Protein AF-0000000086732325 (afdb_homodimer)

Secondary structure (DSSP, 8-state):
--SSHHHHHHHTT-S-HHHHHHHHHHHHHHHTT-HHHHHHHHHTT-HHHHHHHHT-S-HHHHHHHHHHHHHHHTT-HHHHHHHHHTT-HHHHHHGGG-S-HHHHHHHHHHHHHHHTT-HHHHHHHHHTT-HHHHHHHTT-S-HHHHHHHHHHHHHHTTSHHHHHHHHHTT-HHHHHHGGG-S-HHHHHHHHHHHHHHTTSHHHHHHHHHTTHHHHHHH---SSHHHHHHHHHHHHHHHHH-SHHHHHHHHHHHHHS-HHHHHHHHHHHHHHS-GGGHIIIIIIT-HHHHHHHHTT-S-HHHHHHHHHHHHHHHHHHHHHS---------------/--SSHHHHHHHTT-S-HHHHHHHHHHHHHHHTT-HHHHHHHHHTT-HHHHHHHHT-S-HHHHHHHHHHHHHHHTT-HHHHHHHHHTT-HHHHHHGGG-S-HHHHHHHHHHHHHHHTT-HHHHHHHHHTT-HHHHHHHTT-S-HHHHHHHHHHHHHHTTSHHHHHHHHHTT-HHHHHHGGG-S-HHHHHHHHHHHHHHTTSHHHHHHHHHTTHHHHHHH---SSHHHHHHHHHHHHHHHHH-SHHHHHHHHHHHHHS-HHHHHHHHHHHHHHS-GGGHIIIIIIT-HHHHHHHHTT-S-HHHHHHHHHHHHHHHHHHHHHS---------------

Structure (mmCIF, N/CA/C/O backbone):
data_AF-0000000086732325-model_v1
#
loop_
_entity.id
_entity.type
_entity.pdbx_description
1 polymer 'Uncharacterized protein'
#
loop_
_atom_site.group_PDB
_atom_site.id
_atom_site.type_symbol
_atom_site.label_atom_id
_atom_site.label_alt_id
_atom_site.label_comp_id
_atom_site.label_asym_id
_atom_site.label_entity_id
_atom_site.label_seq_id
_atom_site.pdbx_PDB_ins_code
_atom_site.Cartn_x
_atom_site.Cartn_y
_atom_site.Cartn_z
_atom_site.occupancy
_atom_site.B_iso_or_equiv
_atom_site.auth_seq_id
_atom_site.auth_comp_id
_atom_site.auth_asym_id
_atom_site.auth_atom_id
_atom_site.pdbx_PDB_model_num
ATOM 1 N N . MET A 1 1 ? 37.594 22.141 12.281 1 36.69 1 MET A N 1
ATOM 2 C CA . MET A 1 1 ? 36.844 22.781 11.203 1 36.69 1 MET A CA 1
ATOM 3 C C . MET A 1 1 ? 35.5 23.266 11.695 1 36.69 1 MET A C 1
ATOM 5 O O . MET A 1 1 ? 34.5 22.562 11.539 1 36.69 1 MET A O 1
ATOM 9 N N . GLU A 1 2 ? 35.344 23.672 12.961 1 55.22 2 GLU A N 1
ATOM 10 C CA . GLU A 1 2 ? 34.625 23.688 14.234 1 55.22 2 GLU A CA 1
ATOM 11 C C . GLU A 1 2 ? 33.281 24.406 14.109 1 55.22 2 GLU A C 1
ATOM 13 O O . GLU A 1 2 ? 32.281 23.984 14.695 1 55.22 2 GLU A O 1
ATOM 18 N N . GLY A 1 3 ? 33.188 25.781 13.484 1 76.94 3 GLY A N 1
ATOM 19 C CA . GLY A 1 3 ? 32.156 26.719 13.883 1 76.94 3 GLY A CA 1
ATOM 20 C C . GLY A 1 3 ? 31.156 27.031 12.773 1 76.94 3 GLY A C 1
ATOM 21 O O . GLY A 1 3 ? 30.359 27.969 12.891 1 76.94 3 GLY A O 1
ATOM 22 N N . GLY A 1 4 ? 31.234 26.25 11.602 1 92.12 4 GLY A N 1
ATOM 23 C CA . GLY A 1 4 ? 30.422 26.688 10.484 1 92.12 4 GLY A CA 1
ATOM 24 C C . GLY A 1 4 ? 29.047 26.031 10.453 1 92.12 4 GLY A C 1
ATOM 25 O O . GLY A 1 4 ? 28.109 26.562 9.852 1 92.12 4 GLY A O 1
ATOM 26 N N . ILE A 1 5 ? 28.844 24.969 11.133 1 96.69 5 ILE A N 1
ATOM 27 C CA . ILE A 1 5 ? 27.609 24.172 11.016 1 96.69 5 ILE A CA 1
ATOM 28 C C . ILE A 1 5 ? 26.484 24.859 11.781 1 96.69 5 ILE A C 1
ATOM 30 O O . ILE A 1 5 ? 25.375 25.031 11.258 1 96.69 5 ILE A O 1
ATOM 34 N N . PRO A 1 6 ? 26.781 25.359 13.008 1 96.5 6 PRO A N 1
ATOM 35 C CA . PRO A 1 6 ? 25.672 25.969 13.75 1 96.5 6 PRO A CA 1
ATOM 36 C C . PRO A 1 6 ? 25.047 27.141 13.016 1 96.5 6 PRO A C 1
ATOM 38 O O . PRO A 1 6 ? 23.828 27.188 12.844 1 96.5 6 PRO A O 1
ATOM 41 N N . PRO A 1 7 ? 25.891 28.047 12.461 1 96.56 7 PRO A N 1
ATOM 42 C CA . PRO A 1 7 ? 25.266 29.141 11.719 1 96.56 7 PRO A CA 1
ATOM 43 C C . PRO A 1 7 ? 24.531 28.641 10.461 1 96.56 7 PRO A C 1
ATOM 45 O O . PRO A 1 7 ? 23.516 29.234 10.07 1 96.56 7 PRO A O 1
ATOM 48 N N . LEU A 1 8 ? 25.031 27.656 9.734 1 97.44 8 LEU A N 1
ATOM 49 C CA . LEU A 1 8 ? 24.375 27.109 8.555 1 97.44 8 LEU A CA 1
ATOM 50 C C . LEU A 1 8 ? 23.016 26.516 8.914 1 97.44 8 LEU A C 1
ATOM 52 O O . LEU A 1 8 ? 22.047 26.688 8.164 1 97.44 8 LEU A O 1
ATOM 56 N N . VAL A 1 9 ? 22.938 25.812 10.062 1 97.56 9 VAL A N 1
ATOM 57 C CA . VAL A 1 9 ? 21.688 25.234 10.531 1 97.56 9 VAL A CA 1
ATOM 58 C C . VAL A 1 9 ? 20.688 26.359 10.828 1 97.56 9 VAL A C 1
ATOM 60 O O . VAL A 1 9 ? 19.5 26.219 10.523 1 97.56 9 VAL A O 1
ATOM 63 N N . GLU A 1 10 ? 21.156 27.453 11.414 1 95.69 10 GLU A N 1
ATOM 64 C CA . GLU A 1 10 ? 20.297 28.609 11.672 1 95.69 10 GLU A CA 1
ATOM 65 C C . GLU A 1 10 ? 19.75 29.188 10.367 1 95.69 10 GLU A C 1
ATOM 67 O O . GLU A 1 10 ? 18.594 29.609 10.305 1 95.69 10 GLU A O 1
ATOM 72 N N . LEU A 1 11 ? 20.594 29.219 9.344 1 95.81 11 LEU A N 1
ATOM 73 C CA . LEU A 1 11 ? 20.219 29.797 8.055 1 95.81 11 LEU A CA 1
ATOM 74 C C . LEU A 1 11 ? 19.156 28.938 7.363 1 95.81 11 LEU A C 1
ATOM 76 O O . LEU A 1 11 ? 18.453 29.422 6.465 1 95.81 11 LEU A O 1
ATOM 80 N N . LEU A 1 12 ? 18.953 27.609 7.715 1 94.75 12 LEU A N 1
ATOM 81 C CA . LEU A 1 12 ? 17.906 26.75 7.156 1 94.75 12 LEU A CA 1
ATOM 82 C C . LEU A 1 12 ? 16.531 27.328 7.445 1 94.75 12 LEU A C 1
ATOM 84 O O . LEU A 1 12 ? 15.586 27.109 6.68 1 94.75 12 LEU A O 1
ATOM 88 N N . GLU A 1 13 ? 16.438 28.062 8.555 1 89.25 13 GLU A N 1
ATOM 89 C CA . GLU A 1 13 ? 15.141 28.547 9.016 1 89.25 13 GLU A CA 1
ATOM 90 C C . GLU A 1 13 ? 14.797 29.891 8.398 1 89.25 13 GLU A C 1
ATOM 92 O O . GLU A 1 13 ? 13.719 30.438 8.641 1 89.25 13 GLU A O 1
ATOM 97 N N . PHE A 1 14 ? 15.703 30.359 7.566 1 86.5 14 PHE A N 1
ATOM 98 C CA . PHE A 1 14 ? 15.469 31.672 6.961 1 86.5 14 PHE A CA 1
ATOM 99 C C . PHE A 1 14 ? 14.328 31.609 5.953 1 86.5 14 PHE A C 1
ATOM 101 O O . PHE A 1 14 ? 14.172 30.609 5.25 1 86.5 14 PHE A O 1
ATOM 108 N N . THR A 1 15 ? 13.648 32.688 5.816 1 83.19 15 THR A N 1
ATOM 109 C CA . THR A 1 15 ? 12.469 32.781 4.965 1 83.19 15 THR A CA 1
ATOM 110 C C . THR A 1 15 ? 12.859 32.844 3.494 1 83.19 15 THR A C 1
ATOM 112 O O . THR A 1 15 ? 12.117 32.375 2.623 1 83.19 15 THR A O 1
ATOM 115 N N . ASP A 1 16 ? 13.984 33.406 3.229 1 88.81 16 ASP A N 1
ATOM 116 C CA . ASP A 1 16 ? 14.461 33.5 1.852 1 88.81 16 ASP A CA 1
ATOM 117 C C . ASP A 1 16 ? 14.883 32.125 1.323 1 88.81 16 ASP A C 1
ATOM 119 O O . ASP A 1 16 ? 15.836 31.531 1.826 1 88.81 16 ASP A O 1
ATOM 123 N N . THR A 1 17 ? 14.266 31.672 0.289 1 89.12 17 THR A N 1
ATOM 124 C CA . THR A 1 17 ? 14.445 30.312 -0.238 1 89.12 17 THR A CA 1
ATOM 125 C C . THR A 1 17 ? 15.852 30.141 -0.808 1 89.12 17 THR A C 1
ATOM 127 O O . THR A 1 17 ? 16.406 29.047 -0.768 1 89.12 17 THR A O 1
ATOM 130 N N . LYS A 1 18 ? 16.406 31.203 -1.377 1 93.44 18 LYS A N 1
ATOM 131 C CA . LYS A 1 18 ? 17.75 31.109 -1.931 1 93.44 18 LYS A CA 1
ATOM 132 C C . LYS A 1 18 ? 18.781 30.875 -0.832 1 93.44 18 LYS A C 1
ATOM 134 O O . LYS A 1 18 ? 19.719 30.078 -1.01 1 93.44 18 LYS A O 1
ATOM 139 N N . VAL A 1 19 ? 18.547 31.547 0.25 1 95.38 19 VAL A N 1
ATOM 140 C CA . VAL A 1 19 ? 19.438 31.391 1.395 1 95.38 19 VAL A CA 1
ATOM 141 C C . VAL A 1 19 ? 19.281 30 1.997 1 95.38 19 VAL A C 1
ATOM 143 O O . VAL A 1 19 ? 20.266 29.328 2.285 1 95.38 19 VAL A O 1
ATOM 146 N N . GLN A 1 20 ? 18.047 29.594 2.203 1 95 20 GLN A N 1
ATOM 147 C CA . GLN A 1 20 ? 17.75 28.266 2.744 1 95 20 GLN A CA 1
ATOM 148 C C . GLN A 1 20 ? 18.391 27.172 1.892 1 95 20 GLN A C 1
ATOM 150 O O . GLN A 1 20 ? 19.031 26.266 2.416 1 95 20 GLN A O 1
ATOM 155 N N . ARG A 1 21 ? 18.25 27.312 0.592 1 95.81 21 ARG A N 1
ATOM 156 C CA . ARG A 1 21 ? 18.797 26.344 -0.353 1 95.81 21 ARG A CA 1
ATOM 157 C C . ARG A 1 21 ? 20.312 26.281 -0.275 1 95.81 21 ARG A C 1
ATOM 159 O O . ARG A 1 21 ? 20.906 25.203 -0.269 1 95.81 21 ARG A O 1
ATOM 166 N N . ALA A 1 22 ? 20.891 27.438 -0.253 1 97.06 22 ALA A N 1
ATOM 167 C CA . ALA A 1 22 ? 22.344 27.516 -0.186 1 97.06 22 ALA A CA 1
ATOM 168 C C . ALA A 1 22 ? 22.875 26.891 1.1 1 97.06 22 ALA A C 1
ATOM 170 O O . ALA A 1 22 ? 23.891 26.188 1.086 1 97.06 22 ALA A O 1
ATOM 171 N N . ALA A 1 23 ? 22.188 27.188 2.189 1 97.88 23 ALA A N 1
ATOM 172 C CA . ALA A 1 23 ? 22.578 26.594 3.469 1 97.88 23 ALA A CA 1
ATOM 173 C C . ALA A 1 23 ? 22.484 25.078 3.424 1 97.88 23 ALA A C 1
ATOM 175 O O . ALA A 1 23 ? 23.391 24.375 3.871 1 97.88 23 ALA A O 1
ATOM 176 N N . ALA A 1 24 ? 21.438 24.562 2.889 1 98.06 24 ALA A N 1
ATOM 177 C CA . ALA A 1 24 ? 21.234 23.109 2.766 1 98.06 24 ALA A CA 1
ATOM 178 C C . ALA A 1 24 ? 22.328 22.484 1.892 1 98.06 24 ALA A C 1
ATOM 180 O O . ALA A 1 24 ? 22.859 21.438 2.223 1 98.06 24 ALA A O 1
ATOM 181 N N . GLY A 1 25 ? 22.641 23.188 0.798 1 98 25 GLY A N 1
ATOM 182 C CA . GLY A 1 25 ? 23.703 22.703 -0.062 1 98 25 GLY A CA 1
ATOM 183 C C . GLY A 1 25 ? 25.047 22.609 0.646 1 98 25 GLY A C 1
ATOM 184 O O . GLY A 1 25 ? 25.781 21.641 0.454 1 98 25 GLY A O 1
ATOM 185 N N . ALA A 1 26 ? 25.328 23.578 1.4 1 98.12 26 ALA A N 1
ATOM 186 C CA . ALA A 1 26 ? 26.562 23.562 2.176 1 98.12 26 ALA A CA 1
ATOM 187 C C . ALA A 1 26 ? 26.578 22.406 3.174 1 98.12 26 ALA A C 1
ATOM 189 O O . ALA A 1 26 ? 27.578 21.703 3.311 1 98.12 26 ALA A O 1
ATOM 190 N N . LEU A 1 27 ? 25.469 22.219 3.877 1 98.31 27 LEU A N 1
ATOM 191 C CA . LEU A 1 27 ? 25.375 21.141 4.852 1 98.31 27 LEU A CA 1
ATOM 192 C C . LEU A 1 27 ? 25.5 19.781 4.172 1 98.31 27 LEU A C 1
ATOM 194 O O . LEU A 1 27 ? 26.062 18.844 4.742 1 98.31 27 LEU A O 1
ATOM 198 N N . ARG A 1 28 ? 24.938 19.672 2.969 1 97.94 28 ARG A N 1
ATOM 199 C CA . ARG A 1 28 ? 25.047 18.438 2.195 1 97.94 28 ARG A CA 1
ATOM 200 C C . ARG A 1 28 ? 26.516 18.078 1.957 1 97.94 28 ARG A C 1
ATOM 202 O O . ARG A 1 28 ? 26.922 16.938 2.166 1 97.94 28 ARG A O 1
ATOM 209 N N . THR A 1 29 ? 27.266 19.078 1.552 1 97.62 29 THR A N 1
ATOM 210 C CA . THR A 1 29 ? 28.688 18.891 1.284 1 97.62 29 THR A CA 1
ATOM 211 C C . THR A 1 29 ? 29.438 18.531 2.564 1 97.62 29 THR A C 1
ATOM 213 O O . THR A 1 29 ? 30.297 17.641 2.559 1 97.62 29 THR A O 1
ATOM 216 N N . LEU A 1 30 ? 29.078 19.172 3.609 1 97.38 30 LEU A N 1
ATOM 217 C CA . LEU A 1 30 ? 29.75 18.969 4.883 1 97.38 30 LEU A CA 1
ATOM 218 C C . LEU A 1 30 ? 29.438 17.594 5.457 1 97.38 30 LEU A C 1
ATOM 220 O O . LEU A 1 30 ? 30.266 17 6.152 1 97.38 30 LEU A O 1
ATOM 224 N N . ALA A 1 31 ? 28.266 17.094 5.164 1 97.62 31 ALA A N 1
ATOM 225 C CA . ALA A 1 31 ? 27.844 15.797 5.699 1 97.62 31 ALA A CA 1
ATOM 226 C C . ALA A 1 31 ? 28.453 14.648 4.902 1 97.62 31 ALA A C 1
ATOM 228 O O . ALA A 1 31 ? 28.453 13.5 5.355 1 97.62 31 ALA A O 1
ATOM 229 N N . PHE A 1 32 ? 29 14.898 3.764 1 96.75 32 PHE A N 1
ATOM 230 C CA . PHE A 1 32 ? 29.469 13.852 2.859 1 96.75 32 PHE A CA 1
ATOM 231 C C . PHE A 1 32 ? 30.672 13.133 3.441 1 96.75 32 PHE A C 1
ATOM 233 O O . PHE A 1 32 ? 31.734 13.742 3.645 1 96.75 32 PHE A O 1
ATOM 240 N N . LYS A 1 33 ? 30.578 11.961 3.793 1 94.38 33 LYS A N 1
ATOM 241 C CA . LYS A 1 33 ? 31.609 11.047 4.273 1 94.38 33 LYS A CA 1
ATOM 242 C C . LYS A 1 33 ? 32.344 11.633 5.473 1 94.38 33 LYS A C 1
ATOM 244 O O . LYS A 1 33 ? 33.562 11.523 5.57 1 94.38 33 LYS A O 1
ATOM 249 N N . ASN A 1 34 ? 31.625 12.367 6.328 1 95.25 34 ASN A N 1
ATOM 250 C CA . ASN A 1 34 ? 32.219 12.961 7.531 1 95.25 34 ASN A CA 1
ATOM 251 C C . ASN A 1 34 ? 31.312 12.734 8.742 1 95.25 34 ASN A C 1
ATOM 253 O O . ASN A 1 34 ? 30.391 13.523 9 1 95.25 34 ASN A O 1
ATOM 257 N N . ASP A 1 35 ? 31.703 11.836 9.594 1 95.62 35 ASP A N 1
ATOM 258 C CA . ASP A 1 35 ? 30.859 11.398 10.703 1 95.62 35 ASP A CA 1
ATOM 259 C C . ASP A 1 35 ? 30.766 12.484 11.773 1 95.62 35 ASP A C 1
ATOM 261 O O . ASP A 1 35 ? 29.719 12.648 12.406 1 95.62 35 ASP A O 1
ATOM 265 N N . GLU A 1 36 ? 31.797 13.117 11.961 1 96 36 GLU A N 1
ATOM 266 C CA . GLU A 1 36 ? 31.781 14.188 12.953 1 96 36 GLU A CA 1
ATOM 267 C C . GLU A 1 36 ? 30.797 15.289 12.555 1 96 36 GLU A C 1
ATOM 269 O O . GLU A 1 36 ? 30.016 15.758 13.391 1 96 36 GLU A O 1
ATOM 274 N N . ASN A 1 37 ? 30.875 15.672 11.25 1 97 37 ASN A N 1
ATOM 275 C CA . ASN A 1 37 ? 29.953 16.688 10.75 1 97 37 ASN A CA 1
ATOM 276 C C . ASN A 1 37 ? 28.516 16.219 10.797 1 97 37 ASN A C 1
ATOM 278 O O . ASN A 1 37 ? 27.609 16.984 11.141 1 97 37 ASN A O 1
ATOM 282 N N . LYS A 1 38 ? 28.297 14.977 10.453 1 97.38 38 LYS A N 1
ATOM 283 C CA . LYS A 1 38 ? 26.953 14.414 10.516 1 97.38 38 LYS A CA 1
ATOM 284 C C . LYS A 1 38 ? 26.359 14.562 11.914 1 97.38 38 LYS A C 1
ATOM 286 O O . LYS A 1 38 ? 25.234 15.047 12.07 1 97.38 38 LYS A O 1
ATOM 291 N N . ASN A 1 39 ? 27.156 14.172 12.914 1 97 39 ASN A N 1
ATOM 292 C CA . ASN A 1 39 ? 26.703 14.219 14.297 1 97 39 ASN A CA 1
ATOM 293 C C . ASN A 1 39 ? 26.422 15.656 14.742 1 97 39 ASN A C 1
ATOM 295 O O . ASN A 1 39 ? 25.438 15.914 15.43 1 97 39 ASN A O 1
ATOM 299 N N . GLN A 1 40 ? 27.297 16.516 14.344 1 97.25 40 GLN A N 1
ATOM 300 C CA . GLN A 1 40 ? 27.125 17.906 14.734 1 97.25 40 GLN A CA 1
ATOM 301 C C . GLN A 1 40 ? 25.859 18.5 14.125 1 97.25 40 GLN A C 1
ATOM 303 O O . GLN A 1 40 ? 25.156 19.266 14.773 1 97.25 40 GLN A O 1
ATOM 308 N N . ILE A 1 41 ? 25.562 18.188 12.844 1 98.06 41 ILE A N 1
ATOM 309 C CA . ILE A 1 41 ? 24.375 18.688 12.164 1 98.06 41 ILE A CA 1
ATOM 310 C C . ILE A 1 41 ? 23.125 18.234 12.914 1 98.06 41 ILE A C 1
ATOM 312 O O . ILE A 1 41 ? 22.203 19.031 13.141 1 98.06 41 ILE A O 1
ATOM 316 N N . VAL A 1 42 ? 23.125 16.984 13.367 1 97.75 42 VAL A N 1
ATOM 317 C CA . VAL A 1 42 ? 21.984 16.422 14.094 1 97.75 42 VAL A CA 1
ATOM 318 C C . VAL A 1 42 ? 21.906 17.047 15.484 1 97.75 42 VAL A C 1
ATOM 320 O O . VAL A 1 42 ? 20.812 17.391 15.953 1 97.75 42 VAL A O 1
ATOM 323 N N . GLU A 1 43 ? 23.062 17.219 16.156 1 96.81 43 GLU A N 1
ATOM 324 C CA . GLU A 1 43 ? 23.109 17.797 17.5 1 96.81 43 GLU A CA 1
ATOM 325 C C . GLU A 1 43 ? 22.641 19.234 17.5 1 96.81 43 GLU A C 1
ATOM 327 O O . GLU A 1 43 ? 22.078 19.719 18.484 1 96.81 43 GLU A O 1
ATOM 332 N N . CYS A 1 44 ? 22.875 19.938 16.359 1 97.06 44 CYS A N 1
ATOM 333 C CA . CYS A 1 44 ? 22.438 21.312 16.219 1 97.06 44 CYS A CA 1
ATOM 334 C C . CYS A 1 44 ? 20.953 21.391 15.859 1 97.06 44 CYS A C 1
ATOM 336 O O . CYS A 1 44 ? 20.453 22.469 15.523 1 97.06 44 CYS A O 1
ATOM 338 N N . ASN A 1 45 ? 20.219 20.25 15.875 1 96.5 45 ASN A N 1
ATOM 339 C CA . ASN A 1 45 ? 18.781 20.156 15.688 1 96.5 45 ASN A CA 1
ATOM 340 C C . ASN A 1 45 ? 18.359 20.609 14.297 1 96.5 45 ASN A C 1
ATOM 342 O O . ASN A 1 45 ? 17.375 21.344 14.141 1 96.5 45 ASN A O 1
ATOM 346 N N . ALA A 1 46 ? 19.125 20.156 13.273 1 97.69 46 ALA A N 1
ATOM 347 C CA . ALA A 1 46 ? 18.828 20.531 11.891 1 97.69 46 ALA A CA 1
ATOM 348 C C . ALA A 1 46 ? 17.688 19.688 11.32 1 97.69 46 ALA A C 1
ATOM 350 O O . ALA A 1 46 ? 17.047 20.078 10.344 1 97.69 46 ALA A O 1
ATOM 351 N N . LEU A 1 47 ? 17.359 18.562 11.867 1 97.69 47 LEU A N 1
ATOM 352 C CA . LEU A 1 47 ? 16.484 17.562 11.273 1 97.69 47 LEU A CA 1
ATOM 353 C C . LEU A 1 47 ? 15.07 18.078 11.086 1 97.69 47 LEU A C 1
ATOM 355 O O . LEU A 1 47 ? 14.484 17.938 10.016 1 97.69 47 LEU A O 1
ATOM 359 N N . PRO A 1 48 ? 14.547 18.75 12.125 1 95.88 48 PRO A N 1
ATOM 360 C CA . PRO A 1 48 ? 13.164 19.203 11.961 1 95.88 48 PRO A CA 1
ATOM 361 C C . PRO A 1 48 ? 12.984 20.109 10.742 1 95.88 48 PRO A C 1
ATOM 363 O O . PRO A 1 48 ? 12.055 19.922 9.961 1 95.88 48 PRO A O 1
ATOM 366 N N . THR A 1 49 ? 13.883 21.016 10.586 1 95.19 49 THR A N 1
ATOM 367 C CA . THR A 1 49 ? 13.781 21.938 9.461 1 95.19 49 THR A CA 1
ATOM 368 C C . THR A 1 49 ? 14.047 21.219 8.141 1 95.19 49 THR A C 1
ATOM 370 O O . THR A 1 49 ? 13.344 21.438 7.156 1 95.19 49 THR A O 1
ATOM 373 N N . LEU A 1 50 ? 15.023 20.375 8.094 1 97.5 50 LEU A N 1
ATOM 374 C CA . LEU A 1 50 ? 15.336 19.609 6.887 1 97.5 50 LEU A CA 1
ATOM 375 C C . LEU A 1 50 ? 14.141 18.75 6.457 1 97.5 50 LEU A C 1
ATOM 377 O O . LEU A 1 50 ? 13.844 18.656 5.266 1 97.5 50 LEU A O 1
ATOM 381 N N . ILE A 1 51 ? 13.461 18.188 7.371 1 97.5 51 ILE A N 1
ATOM 382 C CA . ILE A 1 51 ? 12.312 17.328 7.094 1 97.5 51 ILE A CA 1
ATOM 383 C C . ILE A 1 51 ? 11.156 18.172 6.551 1 97.5 51 ILE A C 1
ATOM 385 O O . ILE A 1 51 ? 10.453 17.75 5.637 1 97.5 51 ILE A O 1
ATOM 389 N N . LEU A 1 52 ? 11.023 19.359 7.121 1 94.81 52 LEU A N 1
ATOM 390 C CA . LEU A 1 52 ? 10.031 20.281 6.566 1 94.81 52 LEU A CA 1
ATOM 391 C C . LEU A 1 52 ? 10.352 20.609 5.113 1 94.81 52 LEU A C 1
ATOM 393 O O . LEU A 1 52 ? 9.445 20.672 4.273 1 94.81 52 LEU A O 1
ATOM 397 N N . MET A 1 53 ? 11.594 20.812 4.84 1 95.5 53 MET A N 1
ATOM 398 C CA . MET A 1 53 ? 12.055 21.172 3.498 1 95.5 53 MET A CA 1
ATOM 399 C C . MET A 1 53 ? 11.773 20.031 2.512 1 95.5 53 MET A C 1
ATOM 401 O O . MET A 1 53 ? 11.57 20.281 1.321 1 95.5 53 MET A O 1
ATOM 405 N N . LEU A 1 54 ? 11.734 18.781 2.943 1 97.25 54 LEU A N 1
ATOM 406 C CA . LEU A 1 54 ? 11.406 17.641 2.09 1 97.25 54 LEU A CA 1
ATOM 407 C C . LEU A 1 54 ? 10.016 17.812 1.487 1 97.25 54 LEU A C 1
ATOM 409 O O . LEU A 1 54 ? 9.75 17.312 0.388 1 97.25 54 LEU A O 1
ATOM 413 N N . ARG A 1 55 ? 9.172 18.453 2.229 1 94.38 55 ARG A N 1
ATOM 414 C CA . ARG A 1 55 ? 7.766 18.594 1.853 1 94.38 55 ARG A CA 1
ATOM 415 C C . ARG A 1 55 ? 7.543 19.812 0.978 1 94.38 55 ARG A C 1
ATOM 417 O O . ARG A 1 55 ? 6.41 20.094 0.574 1 94.38 55 ARG A O 1
ATOM 424 N N . SER A 1 56 ? 8.602 20.531 0.677 1 92.56 56 SER A N 1
ATOM 425 C CA . SER A 1 56 ? 8.477 21.766 -0.104 1 92.56 56 SER A CA 1
ATOM 426 C C . SER A 1 56 ? 8.016 21.469 -1.528 1 92.56 56 SER A C 1
ATOM 428 O O . SER A 1 56 ? 8.461 20.484 -2.139 1 92.56 56 SER A O 1
ATOM 430 N N . GLU A 1 57 ? 7.184 22.297 -2.096 1 90.12 57 GLU A N 1
ATOM 431 C CA . GLU A 1 57 ? 6.758 22.188 -3.488 1 90.12 57 GLU A CA 1
ATOM 432 C C . GLU A 1 57 ? 7.863 22.641 -4.441 1 90.12 57 GLU A C 1
ATOM 434 O O . GLU A 1 57 ? 7.828 22.328 -5.633 1 90.12 57 GLU A O 1
ATOM 439 N N . ASP A 1 58 ? 8.734 23.406 -3.932 1 92.25 58 ASP A N 1
ATOM 440 C CA . ASP A 1 58 ? 9.898 23.828 -4.711 1 92.25 58 ASP A CA 1
ATOM 441 C C . ASP A 1 58 ? 10.914 22.703 -4.828 1 92.25 58 ASP A C 1
ATOM 443 O O . ASP A 1 58 ? 11.562 22.328 -3.84 1 92.25 58 ASP A O 1
ATOM 447 N N . ALA A 1 59 ? 11.148 22.25 -6.043 1 95.62 59 ALA A N 1
ATOM 448 C CA . ALA A 1 59 ? 12 21.094 -6.285 1 95.62 59 ALA A CA 1
ATOM 449 C C . ALA A 1 59 ? 13.438 21.359 -5.863 1 95.62 59 ALA A C 1
ATOM 451 O O . ALA A 1 59 ? 14.148 20.453 -5.434 1 95.62 59 ALA A O 1
ATOM 452 N N . ALA A 1 60 ? 13.867 22.609 -6.016 1 95.12 60 ALA A N 1
ATOM 453 C CA . ALA A 1 60 ? 15.234 22.953 -5.645 1 95.12 60 ALA A CA 1
ATOM 454 C C . ALA A 1 60 ? 15.445 22.828 -4.141 1 95.12 60 ALA A C 1
ATOM 456 O O . ALA A 1 60 ? 16.531 22.469 -3.688 1 95.12 60 ALA A O 1
ATOM 457 N N . ILE A 1 61 ? 14.414 23.031 -3.396 1 95 61 ILE A N 1
ATOM 458 C CA . ILE A 1 61 ? 14.484 23 -1.94 1 95 61 ILE A CA 1
ATOM 459 C C . ILE A 1 61 ? 14.5 21.547 -1.462 1 95 61 ILE A C 1
ATOM 461 O O . ILE A 1 61 ? 15.398 21.141 -0.721 1 95 61 ILE A O 1
ATOM 465 N N . HIS A 1 62 ? 13.531 20.719 -1.899 1 97.38 62 HIS A N 1
ATOM 466 C CA . HIS A 1 62 ? 13.484 19.359 -1.373 1 97.38 62 HIS A CA 1
ATOM 467 C C . HIS A 1 62 ? 14.609 18.516 -1.948 1 97.38 62 HIS A C 1
ATOM 469 O O . HIS A 1 62 ? 15.016 17.516 -1.344 1 97.38 62 HIS A O 1
ATOM 475 N N . TYR A 1 63 ? 15.18 18.938 -3.088 1 97.81 63 TYR A N 1
ATOM 476 C CA . TYR A 1 63 ? 16.344 18.25 -3.633 1 97.81 63 TYR A CA 1
ATOM 477 C C . TYR A 1 63 ? 17.531 18.375 -2.686 1 97.81 63 TYR A C 1
ATOM 479 O O . TYR A 1 63 ? 18.203 17.375 -2.383 1 97.81 63 TYR A O 1
ATOM 487 N N . GLU A 1 64 ? 17.766 19.578 -2.264 1 97.81 64 GLU A N 1
ATOM 488 C CA . GLU A 1 64 ? 18.875 19.797 -1.34 1 97.81 64 GLU A CA 1
ATOM 489 C C . GLU A 1 64 ? 18.641 19.078 -0.013 1 97.81 64 GLU A C 1
ATOM 491 O O . GLU A 1 64 ? 19.547 18.453 0.537 1 97.81 64 GLU A O 1
ATOM 496 N N . ALA A 1 65 ? 17.438 19.172 0.453 1 98.25 65 ALA A N 1
ATOM 497 C CA . ALA A 1 65 ? 17.094 18.578 1.748 1 98.25 65 ALA A CA 1
ATOM 498 C C . ALA A 1 65 ? 17.281 17.062 1.734 1 98.25 65 ALA A C 1
ATOM 500 O O . ALA A 1 65 ? 17.891 16.5 2.654 1 98.25 65 ALA A O 1
ATOM 501 N N . VAL A 1 66 ? 16.766 16.375 0.707 1 98.69 66 VAL A N 1
ATOM 502 C CA . VAL A 1 66 ? 16.859 14.922 0.65 1 98.69 66 VAL A CA 1
ATOM 503 C C . VAL A 1 66 ? 18.312 14.5 0.47 1 98.69 66 VAL A C 1
ATOM 505 O O . VAL A 1 66 ? 18.734 13.461 0.984 1 98.69 66 VAL A O 1
ATOM 508 N N . GLY A 1 67 ? 19.094 15.391 -0.194 1 98.19 67 GLY A N 1
ATOM 509 C CA . GLY A 1 67 ? 20.531 15.141 -0.296 1 98.19 67 GLY A CA 1
ATOM 510 C C . GLY A 1 67 ? 21.234 15.172 1.043 1 98.19 67 GLY A C 1
ATOM 511 O O . GLY A 1 67 ? 22.078 14.32 1.326 1 98.19 67 GLY A O 1
ATOM 512 N N . VAL A 1 68 ? 20.938 16.141 1.824 1 98.56 68 VAL A N 1
ATOM 513 C CA . VAL A 1 68 ? 21.531 16.25 3.152 1 98.56 68 VAL A CA 1
ATOM 514 C C . VAL A 1 68 ? 21.172 15.008 3.975 1 98.56 68 VAL A C 1
ATOM 516 O O . VAL A 1 68 ? 22.062 14.359 4.543 1 98.56 68 VAL A O 1
ATOM 519 N N . ILE A 1 69 ? 19.891 14.68 4.004 1 98.5 69 ILE A N 1
ATOM 520 C CA . ILE A 1 69 ? 19.406 13.555 4.793 1 98.5 69 ILE A CA 1
ATOM 521 C C . ILE A 1 69 ? 20.062 12.258 4.309 1 98.5 69 ILE A C 1
ATOM 523 O O . ILE A 1 69 ? 20.453 11.414 5.113 1 98.5 69 ILE A O 1
ATOM 527 N N . GLY A 1 70 ? 20.172 12.141 2.99 1 97.88 70 GLY A N 1
ATOM 528 C CA . GLY A 1 70 ? 20.859 10.984 2.436 1 97.88 70 GLY A CA 1
ATOM 529 C C . GLY A 1 70 ? 22.281 10.828 2.945 1 97.88 70 GLY A C 1
ATOM 530 O O . GLY A 1 70 ? 22.688 9.734 3.346 1 97.88 70 GLY A O 1
ATOM 531 N N . ASN A 1 71 ? 22.984 11.922 2.939 1 97.5 71 ASN A N 1
ATOM 532 C CA . ASN A 1 71 ? 24.359 11.891 3.42 1 97.5 71 ASN A CA 1
ATOM 533 C C . ASN A 1 71 ? 24.422 11.625 4.922 1 97.5 71 ASN A C 1
ATOM 535 O O . ASN A 1 71 ? 25.344 10.945 5.395 1 97.5 71 ASN A O 1
ATOM 539 N N . LEU A 1 72 ? 23.5 12.156 5.664 1 97.69 72 LEU A N 1
ATOM 540 C CA . LEU A 1 72 ? 23.469 11.961 7.105 1 97.69 72 LEU A CA 1
ATOM 541 C C . LEU A 1 72 ? 23.266 10.484 7.449 1 97.69 72 LEU A C 1
ATOM 543 O O . LEU A 1 72 ? 23.906 9.961 8.367 1 97.69 72 LEU A O 1
ATOM 547 N N . VAL A 1 73 ? 22.406 9.805 6.715 1 95.81 73 VAL A N 1
ATOM 548 C CA . VAL A 1 73 ? 21.984 8.445 7.027 1 95.81 73 VAL A CA 1
ATOM 549 C C . VAL A 1 73 ? 23.031 7.453 6.555 1 95.81 73 VAL A C 1
ATOM 551 O O . VAL A 1 73 ? 23.203 6.383 7.145 1 95.81 73 VAL A O 1
ATOM 554 N N . HIS A 1 74 ? 23.734 7.82 5.531 1 91.75 74 HIS A N 1
ATOM 555 C CA . HIS A 1 74 ? 24.719 6.914 4.953 1 91.75 74 HIS A CA 1
ATOM 556 C C . HIS A 1 74 ? 25.734 6.457 6 1 91.75 74 HIS A C 1
ATOM 558 O O . HIS A 1 74 ? 26.422 7.281 6.605 1 91.75 74 HIS A O 1
ATOM 564 N N . SER A 1 75 ? 25.812 5.223 6.285 1 87.94 75 SER A N 1
ATOM 565 C CA . SER A 1 75 ? 26.75 4.543 7.176 1 87.94 75 SER A CA 1
ATOM 566 C C . SER A 1 75 ? 26.609 5.055 8.609 1 87.94 75 SER A C 1
ATOM 568 O O . SER A 1 75 ? 27.609 5.172 9.328 1 87.94 75 SER A O 1
ATOM 570 N N . SER A 1 76 ? 25.438 5.461 9.055 1 91.31 76 SER A N 1
ATOM 571 C CA . SER A 1 76 ? 25.188 5.945 10.406 1 91.31 76 SER A CA 1
ATOM 572 C C . SER A 1 76 ? 23.875 5.402 10.961 1 91.31 76 SER A C 1
ATOM 574 O O . SER A 1 76 ? 22.859 6.09 10.938 1 91.31 76 SER A O 1
ATOM 576 N N . PRO A 1 77 ? 23.938 4.258 11.594 1 90.62 77 PRO A N 1
ATOM 577 C CA . PRO A 1 77 ? 22.703 3.627 12.086 1 90.62 77 PRO A CA 1
ATOM 578 C C . PRO A 1 77 ? 21.984 4.477 13.141 1 90.62 77 PRO A C 1
ATOM 580 O O . PRO A 1 77 ? 20.766 4.5 13.18 1 90.62 77 PRO A O 1
ATOM 583 N N . ASN A 1 78 ? 22.766 5.133 13.922 1 93.25 78 ASN A N 1
ATOM 584 C CA . ASN A 1 78 ? 22.172 5.965 14.961 1 93.25 78 ASN A CA 1
ATOM 585 C C . ASN A 1 78 ? 21.422 7.156 14.359 1 93.25 78 ASN A C 1
ATOM 587 O O . ASN A 1 78 ? 20.312 7.488 14.789 1 93.25 78 ASN A O 1
ATOM 591 N N . ILE A 1 79 ? 22.062 7.785 13.398 1 95.88 79 ILE A N 1
ATOM 592 C CA . ILE A 1 79 ? 21.438 8.938 12.758 1 95.88 79 ILE A CA 1
ATOM 593 C C . ILE A 1 79 ? 20.203 8.492 11.992 1 95.88 79 ILE A C 1
ATOM 595 O O . ILE A 1 79 ? 19.203 9.211 11.938 1 95.88 79 ILE A O 1
ATOM 599 N N . LYS A 1 80 ? 20.312 7.328 11.398 1 94.69 80 LYS A N 1
ATOM 600 C CA . LYS A 1 80 ? 19.156 6.766 10.703 1 94.69 80 LYS A CA 1
ATOM 601 C C . LYS A 1 80 ? 17.938 6.684 11.625 1 94.69 80 LYS A C 1
ATOM 603 O O . LYS A 1 80 ? 16.844 7.074 11.25 1 94.69 80 LYS A O 1
ATOM 608 N N . LYS A 1 81 ? 18.188 6.242 12.812 1 93.94 81 LYS A N 1
ATOM 609 C CA . LYS A 1 81 ? 17.125 6.129 13.812 1 93.94 81 LYS A CA 1
ATOM 610 C C . LYS A 1 81 ? 16.578 7.5 14.188 1 93.94 81 LYS A C 1
ATOM 612 O O . LYS A 1 81 ? 15.367 7.672 14.32 1 93.94 81 LYS A O 1
ATOM 617 N N . GLU A 1 82 ? 17.438 8.422 14.297 1 95.81 82 GLU A N 1
ATOM 618 C CA . GLU A 1 82 ? 17.031 9.773 14.664 1 95.81 82 GLU A CA 1
ATOM 619 C C . GLU A 1 82 ? 16.203 10.422 13.555 1 95.81 82 GLU A C 1
ATOM 621 O O . GLU A 1 82 ? 15.227 11.125 13.82 1 95.81 82 GLU A O 1
ATOM 626 N N . VAL A 1 83 ? 16.625 10.172 12.32 1 96.88 83 VAL A N 1
ATOM 627 C CA . VAL A 1 83 ? 15.922 10.711 11.164 1 96.88 83 VAL A CA 1
ATOM 628 C C . VAL A 1 83 ? 14.508 10.156 11.102 1 96.88 83 VAL A C 1
ATOM 630 O O . VAL A 1 83 ? 13.547 10.898 10.883 1 96.88 83 VAL A O 1
ATOM 633 N N . LEU A 1 84 ? 14.367 8.875 11.352 1 95.38 84 LEU A N 1
ATOM 634 C CA . LEU A 1 84 ? 13.062 8.227 11.344 1 95.38 84 LEU A CA 1
ATOM 635 C C . LEU A 1 84 ? 12.211 8.711 12.516 1 95.38 84 LEU A C 1
ATOM 637 O O . LEU A 1 84 ? 11.023 9 12.344 1 95.38 84 LEU A O 1
ATOM 641 N N . ALA A 1 85 ? 12.828 8.859 13.672 1 94.69 85 ALA A N 1
ATOM 642 C CA . ALA A 1 85 ? 12.125 9.328 14.867 1 94.69 85 ALA A CA 1
ATOM 643 C C . ALA A 1 85 ? 11.625 10.758 14.68 1 94.69 85 ALA A C 1
ATOM 645 O O . ALA A 1 85 ? 10.586 11.133 15.219 1 94.69 85 ALA A O 1
ATOM 646 N N . ALA A 1 86 ? 12.336 11.5 13.844 1 95.75 86 ALA A N 1
ATOM 647 C CA . ALA A 1 86 ? 11.984 12.898 13.609 1 95.75 86 ALA A CA 1
ATOM 648 C C . ALA A 1 86 ? 10.852 13.023 12.594 1 95.75 86 ALA A C 1
ATOM 650 O O . ALA A 1 86 ? 10.383 14.125 12.305 1 95.75 86 ALA A O 1
ATOM 651 N N . GLY A 1 87 ? 10.391 11.914 12 1 96 87 GLY A N 1
ATOM 652 C CA . GLY A 1 87 ? 9.227 11.93 11.125 1 96 87 GLY A CA 1
ATOM 653 C C . GLY A 1 87 ? 9.578 12.078 9.656 1 96 87 GLY A C 1
ATOM 654 O O . GLY A 1 87 ? 8.797 12.625 8.875 1 96 87 GLY A O 1
ATOM 655 N N . ALA A 1 88 ? 10.711 11.57 9.258 1 97.5 88 ALA A N 1
ATOM 656 C CA . ALA A 1 88 ? 11.188 11.781 7.898 1 97.5 88 ALA A CA 1
ATOM 657 C C . ALA A 1 88 ? 10.547 10.797 6.93 1 97.5 88 ALA A C 1
ATOM 659 O O . ALA A 1 88 ? 10.555 11.008 5.715 1 97.5 88 ALA A O 1
ATOM 660 N N . LEU A 1 89 ? 9.984 9.734 7.422 1 97.81 89 LEU A N 1
ATOM 661 C CA . LEU A 1 89 ? 9.594 8.617 6.57 1 97.81 89 LEU A CA 1
ATOM 662 C C . LEU A 1 89 ? 8.555 9.055 5.539 1 97.81 89 LEU A C 1
ATOM 664 O O . LEU A 1 89 ? 8.75 8.852 4.336 1 97.81 89 LEU A O 1
ATOM 668 N N . GLN A 1 90 ? 7.477 9.695 6.031 1 98.44 90 GLN A N 1
ATOM 669 C CA . GLN A 1 90 ? 6.387 10.023 5.121 1 98.44 90 GLN A CA 1
ATOM 670 C C . GLN A 1 90 ? 6.82 11.07 4.09 1 98.44 90 GLN A C 1
ATOM 672 O O . GLN A 1 90 ? 6.527 10.93 2.902 1 98.44 90 GLN A O 1
ATOM 677 N N . PRO A 1 91 ? 7.559 12.109 4.516 1 98.19 91 PRO A N 1
ATOM 678 C CA . PRO A 1 91 ? 8.047 13.062 3.518 1 98.19 91 PRO A CA 1
ATOM 679 C C . PRO A 1 91 ? 8.961 12.422 2.479 1 98.19 91 PRO A C 1
ATOM 681 O O . PRO A 1 91 ? 8.898 12.766 1.296 1 98.19 91 PRO A O 1
ATOM 684 N N . VAL A 1 92 ? 9.797 11.508 2.893 1 98.69 92 VAL A N 1
ATOM 685 C CA . VAL A 1 92 ? 10.688 10.82 1.962 1 98.69 92 VAL A CA 1
ATOM 686 C C . VAL A 1 92 ? 9.867 10 0.971 1 98.69 92 VAL A C 1
ATOM 688 O O . VAL A 1 92 ? 10.133 10.023 -0.233 1 98.69 92 VAL A O 1
ATOM 691 N N . ILE A 1 93 ? 8.852 9.273 1.439 1 98.75 93 ILE A N 1
ATOM 692 C CA . ILE A 1 93 ? 7.973 8.5 0.573 1 98.75 93 ILE A CA 1
ATOM 693 C C . ILE A 1 93 ? 7.273 9.43 -0.416 1 98.75 93 ILE A C 1
ATOM 695 O O . ILE A 1 93 ? 7.113 9.086 -1.59 1 98.75 93 ILE A O 1
ATOM 699 N N . GLY A 1 94 ? 6.918 10.602 0.105 1 98.31 94 GLY A N 1
ATOM 700 C CA . GLY A 1 94 ? 6.281 11.578 -0.763 1 98.31 94 GLY A CA 1
ATOM 701 C C . GLY A 1 94 ? 7.152 12 -1.932 1 98.31 94 GLY A C 1
ATOM 702 O O . GLY A 1 94 ? 6.648 12.289 -3.018 1 98.31 94 GLY A O 1
ATOM 703 N N . LEU A 1 95 ? 8.406 12.008 -1.785 1 98.56 95 LEU A N 1
ATOM 704 C CA . LEU A 1 95 ? 9.344 12.469 -2.803 1 98.56 95 LEU A CA 1
ATOM 705 C C . LEU A 1 95 ? 9.461 11.461 -3.938 1 98.56 95 LEU A C 1
ATOM 707 O O . LEU A 1 95 ? 10 11.766 -5 1 98.56 95 LEU A O 1
ATOM 711 N N . LEU A 1 96 ? 8.945 10.227 -3.768 1 98.5 96 LEU A N 1
ATOM 712 C CA . LEU A 1 96 ? 8.938 9.25 -4.852 1 98.5 96 LEU A CA 1
ATOM 713 C C . LEU A 1 96 ? 8.094 9.75 -6.02 1 98.5 96 LEU A C 1
ATOM 715 O O . LEU A 1 96 ? 8.273 9.305 -7.156 1 98.5 96 LEU A O 1
ATOM 719 N N . ASN A 1 97 ? 7.191 10.68 -5.711 1 96.38 97 ASN A N 1
ATOM 720 C CA . ASN A 1 97 ? 6.312 11.227 -6.738 1 96.38 97 ASN A CA 1
ATOM 721 C C . ASN A 1 97 ? 6.754 12.617 -7.172 1 96.38 97 ASN A C 1
ATOM 723 O O . ASN A 1 97 ? 6.008 13.328 -7.844 1 96.38 97 ASN A O 1
ATOM 727 N N . SER A 1 98 ? 7.938 13.039 -6.781 1 95.94 98 SER A N 1
ATOM 728 C CA . SER A 1 98 ? 8.453 14.367 -7.121 1 95.94 98 SER A CA 1
ATOM 729 C C . SER A 1 98 ? 8.633 14.516 -8.625 1 95.94 98 SER A C 1
ATOM 731 O O . SER A 1 98 ? 8.875 13.531 -9.328 1 95.94 98 SER A O 1
ATOM 733 N N . CYS A 1 99 ? 8.547 15.703 -9.133 1 93.69 99 CYS A N 1
ATOM 734 C CA . CYS A 1 99 ? 8.836 16 -10.531 1 93.69 99 CYS A CA 1
ATOM 735 C C . CYS A 1 99 ? 10.336 15.992 -10.789 1 93.69 99 CYS A C 1
ATOM 737 O O . CYS A 1 99 ? 10.766 15.977 -11.945 1 93.69 99 CYS A O 1
ATOM 739 N N . CYS A 1 100 ? 11.094 16.047 -9.703 1 95.25 100 CYS A N 1
ATOM 740 C CA . CYS A 1 100 ? 12.547 16.047 -9.781 1 95.25 100 CYS A CA 1
ATOM 741 C C . CYS A 1 100 ? 13.094 14.617 -9.719 1 95.25 100 CYS A C 1
ATOM 743 O O . CYS A 1 100 ? 13.008 13.969 -8.672 1 95.25 100 CYS A O 1
ATOM 745 N N . SER A 1 101 ? 13.742 14.148 -10.797 1 95.5 101 SER A N 1
ATOM 746 C CA . SER A 1 101 ? 14.234 12.773 -10.891 1 95.5 101 SER A CA 1
ATOM 747 C C . SER A 1 101 ? 15.32 12.508 -9.852 1 95.5 101 SER A C 1
ATOM 749 O O . SER A 1 101 ? 15.414 11.398 -9.312 1 95.5 101 SER A O 1
ATOM 751 N N . GLU A 1 102 ? 16.109 13.531 -9.57 1 96.06 102 GLU A N 1
ATOM 752 C CA . GLU A 1 102 ? 17.172 13.375 -8.578 1 96.06 102 GLU A CA 1
ATOM 753 C C . GLU A 1 102 ? 16.594 13.156 -7.18 1 96.06 102 GLU A C 1
ATOM 755 O O . GLU A 1 102 ? 17.094 12.336 -6.414 1 96.06 102 GLU A O 1
ATOM 760 N N . SER A 1 103 ? 15.539 13.906 -6.914 1 98.06 103 SER A N 1
ATOM 761 C CA . SER A 1 103 ? 14.859 13.719 -5.633 1 98.06 103 SER A CA 1
ATOM 762 C C . SER A 1 103 ? 14.234 12.336 -5.535 1 98.06 103 SER A C 1
ATOM 764 O O . SER A 1 103 ? 14.266 11.703 -4.477 1 98.06 103 SER A O 1
ATOM 766 N N . GLN A 1 104 ? 13.664 11.836 -6.641 1 98.25 104 GLN A N 1
ATOM 767 C CA . GLN A 1 104 ? 13.102 10.492 -6.676 1 98.25 104 GLN A CA 1
ATOM 768 C C . GLN A 1 104 ? 14.164 9.438 -6.391 1 98.25 104 GLN A C 1
ATOM 770 O O . GLN A 1 104 ? 13.945 8.523 -5.594 1 98.25 104 GLN A O 1
ATOM 775 N N . ARG A 1 105 ? 15.281 9.664 -7.031 1 97.62 105 ARG A N 1
ATOM 776 C CA . ARG A 1 105 ? 16.375 8.711 -6.891 1 97.62 105 ARG A CA 1
ATOM 777 C C . ARG A 1 105 ? 16.859 8.648 -5.445 1 97.62 105 ARG A C 1
ATOM 779 O O . ARG A 1 105 ? 17.031 7.559 -4.891 1 97.62 105 ARG A O 1
ATOM 786 N N . GLU A 1 106 ? 17.094 9.812 -4.898 1 97.69 106 GLU A N 1
ATOM 787 C CA . GLU A 1 106 ? 17.578 9.883 -3.523 1 97.69 106 GLU A CA 1
ATOM 788 C C . GLU A 1 106 ? 16.547 9.297 -2.551 1 97.69 106 GLU A C 1
ATOM 790 O O . GLU A 1 106 ? 16.922 8.625 -1.583 1 97.69 106 GLU A O 1
ATOM 795 N N . ALA A 1 107 ? 15.305 9.578 -2.824 1 98.69 107 ALA A N 1
ATOM 796 C CA . ALA A 1 107 ? 14.242 9.047 -1.966 1 98.69 107 ALA A CA 1
ATOM 797 C C . ALA A 1 107 ? 14.211 7.52 -2.018 1 98.69 107 ALA A C 1
ATOM 799 O O . ALA A 1 107 ? 14.133 6.859 -0.979 1 98.69 107 ALA A O 1
ATOM 800 N N . ALA A 1 108 ? 14.266 6.934 -3.201 1 98.56 108 ALA A N 1
ATOM 801 C CA . ALA A 1 108 ? 14.258 5.48 -3.359 1 98.56 108 ALA A CA 1
ATOM 802 C C . ALA A 1 108 ? 15.461 4.852 -2.654 1 98.56 108 ALA A C 1
ATOM 804 O O . ALA A 1 108 ? 15.312 3.844 -1.956 1 98.56 108 ALA A O 1
ATOM 805 N N . LEU A 1 109 ? 16.656 5.488 -2.846 1 97.5 109 LEU A N 1
ATOM 806 C CA . LEU A 1 109 ? 17.859 4.996 -2.184 1 97.5 109 LEU A CA 1
ATOM 807 C C . LEU A 1 109 ? 17.688 5.016 -0.668 1 97.5 109 LEU A C 1
ATOM 809 O O . LEU A 1 109 ? 18 4.039 0.01 1 97.5 109 LEU A O 1
ATOM 813 N N . LEU A 1 110 ? 17.203 6.117 -0.203 1 97.19 110 LEU A N 1
ATOM 814 C CA . LEU A 1 110 ? 17.016 6.289 1.232 1 97.19 110 LEU A CA 1
ATOM 815 C C . LEU A 1 110 ? 16.031 5.25 1.779 1 97.19 110 LEU A C 1
ATOM 817 O O . LEU A 1 110 ? 16.281 4.672 2.842 1 97.19 110 LEU A O 1
ATOM 821 N N . LEU A 1 111 ? 14.961 4.938 1.07 1 97.94 111 LEU A N 1
ATOM 822 C CA . LEU A 1 111 ? 13.984 3.945 1.508 1 97.94 111 LEU A CA 1
ATOM 823 C C . LEU A 1 111 ? 14.602 2.551 1.534 1 97.94 111 LEU A C 1
ATOM 825 O O . LEU A 1 111 ? 14.305 1.75 2.424 1 97.94 111 LEU A O 1
ATOM 829 N N . GLY A 1 112 ? 15.469 2.303 0.529 1 96.75 112 GLY A N 1
ATOM 830 C CA . GLY A 1 112 ? 16.203 1.054 0.584 1 96.75 112 GLY A CA 1
ATOM 831 C C . GLY A 1 112 ? 17.078 0.933 1.819 1 96.75 112 GLY A C 1
ATOM 832 O O . GLY A 1 112 ? 17.172 -0.142 2.416 1 96.75 112 GLY A O 1
ATOM 833 N N . GLN A 1 113 ? 17.688 2.039 2.197 1 94.69 113 GLN A N 1
ATOM 834 C CA . GLN A 1 113 ? 18.531 2.062 3.379 1 94.69 113 GLN A CA 1
ATOM 835 C C . GLN A 1 113 ? 17.719 1.916 4.656 1 94.69 113 GLN A C 1
ATOM 837 O O . GLN A 1 113 ? 18.125 1.222 5.59 1 94.69 113 GLN A O 1
ATOM 842 N N . PHE A 1 114 ? 16.547 2.59 4.703 1 95.94 114 PHE A N 1
ATOM 843 C CA . PHE A 1 114 ? 15.656 2.445 5.848 1 95.94 114 PHE A CA 1
ATOM 844 C C . PHE A 1 114 ? 15.203 0.998 6.004 1 95.94 114 PHE A C 1
ATOM 846 O O . PHE A 1 114 ? 15.156 0.474 7.117 1 95.94 114 PHE A O 1
ATOM 853 N N . ALA A 1 115 ? 14.875 0.331 4.867 1 95.31 115 ALA A N 1
ATOM 854 C CA . ALA A 1 115 ? 14.352 -1.034 4.871 1 95.31 115 ALA A CA 1
ATOM 855 C C . ALA A 1 115 ? 15.406 -2.023 5.359 1 95.31 115 ALA A C 1
ATOM 857 O O . ALA A 1 115 ? 15.07 -3.092 5.875 1 95.31 115 ALA A O 1
ATOM 858 N N . ALA A 1 116 ? 16.672 -1.716 5.258 1 87.5 116 ALA A N 1
ATOM 859 C CA . ALA A 1 116 ? 17.766 -2.604 5.633 1 87.5 116 ALA A CA 1
ATOM 860 C C . ALA A 1 116 ? 18.047 -2.529 7.133 1 87.5 116 ALA A C 1
ATOM 862 O O . ALA A 1 116 ? 18.781 -3.355 7.676 1 87.5 116 ALA A O 1
ATOM 863 N N . THR A 1 117 ? 17.531 -1.584 7.805 1 75.31 117 THR A N 1
ATOM 864 C CA . THR A 1 117 ? 17.812 -1.362 9.219 1 75.31 117 THR A CA 1
ATOM 865 C C . THR A 1 117 ? 17.094 -2.389 10.086 1 75.31 117 THR A C 1
ATOM 867 O O . THR A 1 117 ? 17.703 -3.035 10.938 1 75.31 117 THR A O 1
ATOM 870 N N . ASP A 1 118 ? 15.727 -2.385 10 1 78.69 118 ASP A N 1
ATOM 871 C CA . ASP A 1 118 ? 14.922 -3.295 10.812 1 78.69 118 ASP A CA 1
ATOM 872 C C . ASP A 1 118 ? 13.727 -3.826 10.016 1 78.69 118 ASP A C 1
ATOM 874 O O . ASP A 1 118 ? 13.32 -3.225 9.016 1 78.69 118 ASP A O 1
ATOM 878 N N . SER A 1 119 ? 13.281 -4.961 10.453 1 83.12 119 SER A N 1
ATOM 879 C CA . SER A 1 119 ? 12.156 -5.621 9.812 1 83.12 119 SER A CA 1
ATOM 880 C C . SER A 1 119 ? 10.891 -4.77 9.891 1 83.12 119 SER A C 1
ATOM 882 O O . SER A 1 119 ? 10.094 -4.746 8.961 1 83.12 119 SER A O 1
ATOM 884 N N . ASP A 1 120 ? 10.805 -4.004 10.914 1 92.38 120 ASP A N 1
ATOM 885 C CA . ASP A 1 120 ? 9.617 -3.176 11.094 1 92.38 120 ASP A CA 1
ATOM 886 C C . ASP A 1 120 ? 9.562 -2.066 10.047 1 92.38 120 ASP A C 1
ATOM 888 O O . ASP A 1 120 ? 8.484 -1.713 9.57 1 92.38 120 ASP A O 1
ATOM 892 N N . CYS A 1 121 ? 10.711 -1.653 9.625 1 95.06 121 CYS A N 1
ATOM 893 C CA . CYS A 1 121 ? 10.742 -0.551 8.672 1 95.06 121 CYS A CA 1
ATOM 894 C C . CYS A 1 121 ? 10.266 -1.005 7.297 1 95.06 121 CYS A C 1
ATOM 896 O O . CYS A 1 121 ? 9.609 -0.245 6.578 1 95.06 121 CYS A O 1
ATOM 898 N N . LYS A 1 122 ? 10.555 -2.27 6.961 1 97.19 122 LYS A N 1
ATOM 899 C CA . LYS A 1 122 ? 10.07 -2.805 5.691 1 97.19 122 LYS A CA 1
ATOM 900 C C . LYS A 1 122 ? 8.547 -2.773 5.633 1 97.19 122 LYS A C 1
ATOM 902 O O . LYS A 1 122 ? 7.969 -2.383 4.613 1 97.19 12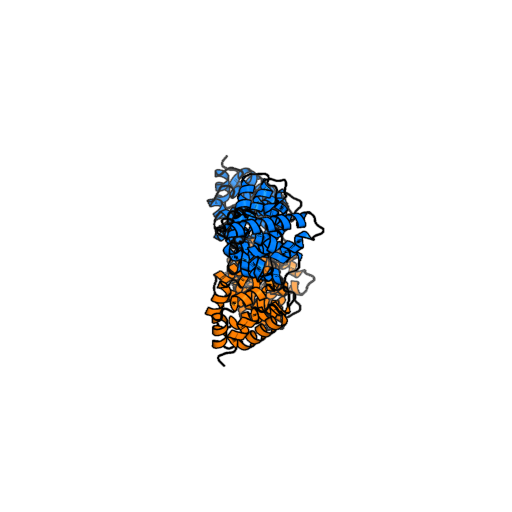2 LYS A O 1
ATOM 907 N N . VAL A 1 123 ? 8.008 -3.152 6.758 1 98.12 123 VAL A N 1
ATOM 908 C CA . VAL A 1 123 ? 6.551 -3.229 6.852 1 98.12 123 VAL A CA 1
ATOM 909 C C . VAL A 1 123 ? 5.957 -1.822 6.801 1 98.12 123 VAL A C 1
ATOM 911 O O . VAL A 1 123 ? 5.027 -1.562 6.031 1 98.12 123 VAL A O 1
ATOM 914 N N . HIS A 1 124 ? 6.543 -0.859 7.52 1 98.25 124 HIS A N 1
ATOM 915 C CA . HIS A 1 124 ? 6.027 0.501 7.621 1 98.25 124 HIS A CA 1
ATOM 916 C C . HIS A 1 124 ? 6.121 1.23 6.285 1 98.25 124 HIS A C 1
ATOM 918 O O . HIS A 1 124 ? 5.195 1.95 5.902 1 98.25 124 HIS A O 1
ATOM 924 N N . ILE A 1 125 ? 7.211 1.053 5.578 1 98.62 125 ILE A N 1
ATOM 925 C CA . ILE A 1 125 ? 7.43 1.706 4.293 1 98.62 125 ILE A CA 1
ATOM 926 C C . ILE A 1 125 ? 6.328 1.303 3.314 1 98.62 125 ILE A C 1
ATOM 928 O O . ILE A 1 125 ? 5.785 2.146 2.598 1 98.62 125 ILE A O 1
ATOM 932 N N . VAL A 1 126 ? 5.965 0.016 3.355 1 98.75 126 VAL A N 1
ATOM 933 C CA . VAL A 1 126 ? 4.953 -0.501 2.439 1 98.75 126 VAL A CA 1
ATOM 934 C C . VAL A 1 126 ? 3.568 -0.028 2.875 1 98.75 126 VAL A C 1
ATOM 936 O O . VAL A 1 126 ? 2.771 0.426 2.049 1 98.75 126 VAL A O 1
ATOM 939 N N . GLN A 1 127 ? 3.287 -0.071 4.195 1 98.62 127 GLN A N 1
ATOM 940 C CA . GLN A 1 127 ? 2.014 0.427 4.703 1 98.62 127 GLN A CA 1
ATOM 941 C C . GLN A 1 127 ? 1.787 1.878 4.289 1 98.62 127 GLN A C 1
ATOM 943 O O . GLN A 1 127 ? 0.66 2.271 3.979 1 98.62 127 GLN A O 1
ATOM 948 N N . ARG A 1 128 ? 2.854 2.596 4.223 1 98.75 128 ARG A N 1
ATOM 949 C CA . ARG A 1 128 ? 2.758 4.043 4.066 1 98.75 128 ARG A CA 1
ATOM 950 C C . ARG A 1 128 ? 2.777 4.434 2.592 1 98.75 128 ARG A C 1
ATOM 952 O O . ARG A 1 128 ? 2.82 5.621 2.26 1 98.75 128 ARG A O 1
ATOM 959 N N . GLY A 1 129 ? 2.793 3.434 1.693 1 98.62 129 GLY A N 1
ATOM 960 C CA . GLY A 1 129 ? 2.422 3.691 0.311 1 98.62 129 GLY A CA 1
ATOM 961 C C . GLY A 1 129 ? 3.619 3.836 -0.61 1 98.62 129 GLY A C 1
ATOM 962 O O . GLY A 1 129 ? 3.543 4.52 -1.634 1 98.62 129 GLY A O 1
ATOM 963 N N . ALA A 1 130 ? 4.707 3.186 -0.341 1 98.75 130 ALA A N 1
ATOM 964 C CA . ALA A 1 130 ? 5.93 3.381 -1.116 1 98.75 130 ALA A CA 1
ATOM 965 C C . ALA A 1 130 ? 5.957 2.465 -2.336 1 98.75 130 ALA A C 1
ATOM 967 O O . ALA A 1 130 ? 6.672 2.734 -3.305 1 98.75 130 ALA A O 1
ATOM 968 N N . VAL A 1 131 ? 5.172 1.399 -2.404 1 98.75 131 VAL A N 1
ATOM 969 C CA . VAL A 1 131 ? 5.363 0.309 -3.355 1 98.75 131 VAL A CA 1
ATOM 970 C C . VAL A 1 131 ? 4.977 0.772 -4.758 1 98.75 131 VAL A C 1
ATOM 972 O O . VAL A 1 131 ? 5.734 0.59 -5.711 1 98.75 131 VAL A O 1
ATOM 975 N N . ARG A 1 132 ? 3.881 1.41 -4.93 1 98.25 132 ARG A N 1
ATOM 976 C CA . ARG A 1 132 ? 3.367 1.761 -6.246 1 98.25 132 ARG A CA 1
ATOM 977 C C . ARG A 1 132 ? 4.297 2.736 -6.957 1 98.25 132 ARG A C 1
ATOM 979 O O . ARG A 1 132 ? 4.688 2.51 -8.102 1 98.25 132 ARG A O 1
ATOM 986 N N . PRO A 1 133 ? 4.645 3.846 -6.266 1 98.44 133 PRO A N 1
ATOM 987 C CA . PRO A 1 133 ? 5.578 4.742 -6.953 1 98.44 133 PRO A CA 1
ATOM 988 C C . PRO A 1 133 ? 6.906 4.062 -7.285 1 98.44 133 PRO A C 1
ATOM 990 O O . PRO A 1 133 ? 7.5 4.344 -8.328 1 98.44 133 PRO A O 1
ATOM 993 N N . LEU A 1 134 ? 7.402 3.188 -6.445 1 98.81 134 LEU A N 1
ATOM 994 C CA . LEU A 1 134 ? 8.641 2.473 -6.727 1 98.81 134 LEU A CA 1
ATOM 995 C C . LEU A 1 134 ? 8.5 1.603 -7.973 1 98.81 134 LEU A C 1
ATOM 997 O O . LEU A 1 134 ? 9.414 1.527 -8.789 1 98.81 134 LEU A O 1
ATOM 1001 N N . ILE A 1 135 ? 7.355 0.921 -8.141 1 98.81 135 ILE A N 1
ATOM 1002 C CA . ILE A 1 135 ? 7.102 0.085 -9.312 1 98.81 135 ILE A CA 1
ATOM 1003 C C . ILE A 1 135 ? 7.008 0.958 -10.555 1 98.81 135 ILE A C 1
ATOM 1005 O O . ILE A 1 135 ? 7.527 0.596 -11.617 1 98.81 135 ILE A O 1
ATOM 1009 N N . GLU A 1 136 ? 6.355 2.117 -10.422 1 98.06 136 GLU A N 1
ATOM 1010 C CA . GLU A 1 136 ? 6.246 3.031 -11.555 1 98.06 136 GLU A CA 1
ATOM 1011 C C . GLU A 1 136 ? 7.625 3.469 -12.047 1 98.06 136 GLU A C 1
ATOM 1013 O O . GLU A 1 136 ? 7.832 3.635 -13.25 1 98.06 136 GLU A O 1
ATOM 1018 N N . MET A 1 137 ? 8.516 3.604 -11.148 1 98.12 137 MET A N 1
ATOM 1019 C CA . MET A 1 137 ? 9.875 4.035 -11.477 1 98.12 137 MET A CA 1
ATOM 1020 C C . MET A 1 137 ? 10.586 2.988 -12.328 1 98.12 137 MET A C 1
ATOM 1022 O O . MET A 1 137 ? 11.547 3.307 -13.031 1 98.12 137 MET A O 1
ATOM 1026 N N . LEU A 1 138 ? 10.18 1.728 -12.266 1 98.44 138 LEU A N 1
ATOM 1027 C CA . LEU A 1 138 ? 10.797 0.658 -13.039 1 98.44 138 LEU A CA 1
ATOM 1028 C C . LEU A 1 138 ? 10.602 0.884 -14.539 1 98.44 138 LEU A C 1
ATOM 1030 O O . LEU A 1 138 ? 11.32 0.305 -15.359 1 98.44 138 LEU A O 1
ATOM 1034 N N . HIS A 1 139 ? 9.641 1.708 -14.898 1 97.25 139 HIS A N 1
ATOM 1035 C CA . HIS A 1 139 ? 9.32 1.968 -16.297 1 97.25 139 HIS A CA 1
ATOM 1036 C C . HIS A 1 139 ? 10.023 3.225 -16.797 1 97.25 139 HIS A C 1
ATOM 1038 O O . HIS A 1 139 ? 9.859 3.613 -17.953 1 97.25 139 HIS A O 1
ATOM 1044 N N . SER A 1 140 ? 10.773 3.867 -15.914 1 96.06 140 SER A N 1
ATOM 1045 C CA . SER A 1 140 ? 11.453 5.105 -16.266 1 96.06 140 SER A CA 1
ATOM 1046 C C . SER A 1 140 ? 12.562 4.855 -17.297 1 96.06 140 SER A C 1
ATOM 1048 O O . SER A 1 140 ? 13.219 3.811 -17.266 1 96.06 140 SER A O 1
ATOM 1050 N N . PRO A 1 141 ? 12.805 5.793 -18.266 1 95.25 141 PRO A N 1
ATOM 1051 C CA . PRO A 1 141 ?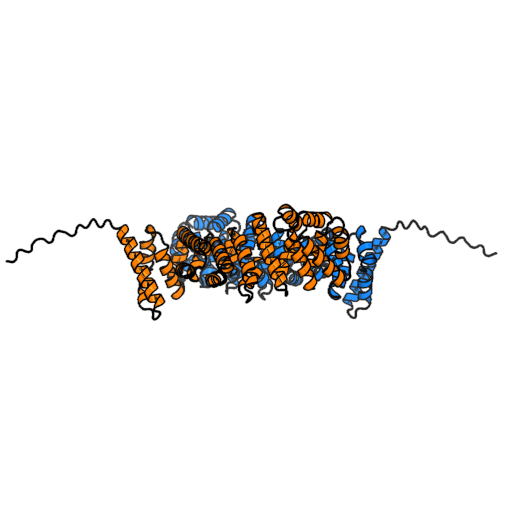 13.969 5.672 -19.141 1 95.25 141 PRO A CA 1
ATOM 1052 C C . PRO A 1 141 ? 15.289 5.914 -18.406 1 95.25 141 PRO A C 1
ATOM 1054 O O . PRO A 1 141 ? 16.359 5.59 -18.922 1 95.25 141 PRO A O 1
ATOM 1057 N N . ASP A 1 142 ? 15.219 6.48 -17.234 1 95.44 142 ASP A N 1
ATOM 1058 C CA . ASP A 1 142 ? 16.391 6.766 -16.422 1 95.44 142 ASP A CA 1
ATOM 1059 C C . ASP A 1 142 ? 16.906 5.504 -15.719 1 95.44 142 ASP A C 1
ATOM 1061 O O . ASP A 1 142 ? 16.297 5.039 -14.758 1 95.44 142 ASP A O 1
ATOM 1065 N N . VAL A 1 143 ? 18.094 5.055 -16.094 1 96.81 143 VAL A N 1
ATOM 1066 C CA . VAL A 1 143 ? 18.641 3.793 -15.609 1 96.81 143 VAL A CA 1
ATOM 1067 C C . VAL A 1 143 ? 18.953 3.896 -14.117 1 96.81 143 VAL A C 1
ATOM 1069 O O . VAL A 1 143 ? 18.766 2.934 -13.367 1 96.81 143 VAL A O 1
ATOM 1072 N N . GLN A 1 144 ? 19.406 5.039 -13.703 1 96.69 144 GLN A N 1
ATOM 1073 C CA . GLN A 1 144 ? 19.734 5.227 -12.297 1 96.69 144 GLN A CA 1
ATOM 1074 C C . GLN A 1 144 ? 18.484 5.176 -11.422 1 96.69 144 GLN A C 1
ATOM 1076 O O . GLN A 1 144 ? 18.516 4.617 -10.328 1 96.69 144 GLN A O 1
ATOM 1081 N N . LEU A 1 145 ? 17.484 5.766 -11.969 1 97.56 145 LEU A N 1
ATOM 1082 C CA . LEU A 1 145 ? 16.203 5.719 -11.266 1 97.56 145 LEU A CA 1
ATOM 1083 C C . LEU A 1 145 ? 15.719 4.281 -11.117 1 97.56 145 LEU A C 1
ATOM 1085 O O . LEU A 1 145 ? 15.289 3.871 -10.039 1 97.56 145 LEU A O 1
ATOM 1089 N N . LYS A 1 146 ? 15.797 3.457 -12.148 1 98.31 146 LYS A N 1
ATOM 1090 C CA . LYS A 1 146 ? 15.422 2.045 -12.117 1 98.31 146 LYS A CA 1
ATOM 1091 C C . LYS A 1 146 ? 16.281 1.27 -11.125 1 98.31 146 LYS A C 1
ATOM 1093 O O . LYS A 1 146 ? 15.773 0.412 -10.398 1 98.31 146 LYS A O 1
ATOM 1098 N N . GLU A 1 147 ? 17.531 1.655 -11.109 1 98.12 147 GLU A N 1
ATOM 1099 C CA . GLU A 1 147 ? 18.453 0.961 -10.219 1 98.12 147 GLU A CA 1
ATOM 1100 C C . GLU A 1 147 ? 18.094 1.2 -8.758 1 98.12 147 GLU A C 1
ATOM 1102 O O . GLU A 1 147 ? 18.062 0.262 -7.957 1 98.12 147 GLU A O 1
ATOM 1107 N N . MET A 1 148 ? 17.797 2.467 -8.383 1 98.12 148 MET A N 1
ATOM 1108 C CA . MET A 1 148 ? 17.469 2.783 -6.996 1 98.12 148 MET A CA 1
ATOM 1109 C C . MET A 1 148 ? 16.141 2.158 -6.602 1 98.12 148 MET A C 1
ATOM 1111 O O . MET A 1 148 ? 15.977 1.67 -5.484 1 98.12 148 MET A O 1
ATOM 1115 N N . SER A 1 149 ? 15.188 2.162 -7.547 1 98.5 149 SER A N 1
ATOM 1116 C CA . SER A 1 149 ? 13.883 1.573 -7.262 1 98.5 149 SER A CA 1
ATOM 1117 C C . SER A 1 149 ? 13.984 0.062 -7.082 1 98.5 149 SER A C 1
ATOM 1119 O O . SER A 1 149 ? 13.375 -0.502 -6.172 1 98.5 149 SER A O 1
ATOM 1121 N N . THR A 1 150 ? 14.797 -0.649 -7.906 1 98.75 150 THR A N 1
ATOM 1122 C CA . THR A 1 150 ? 14.977 -2.09 -7.777 1 98.75 150 THR A CA 1
ATOM 1123 C C . THR A 1 150 ? 15.703 -2.43 -6.477 1 98.75 150 THR A C 1
ATOM 1125 O O . THR A 1 150 ? 15.406 -3.445 -5.844 1 98.75 150 THR A O 1
ATOM 1128 N N . PHE A 1 151 ? 16.656 -1.552 -6.133 1 98.31 151 PHE A N 1
ATOM 1129 C CA . PHE A 1 151 ? 17.344 -1.724 -4.859 1 98.31 151 PHE A CA 1
ATOM 1130 C C . PHE A 1 151 ? 16.359 -1.668 -3.699 1 98.31 151 PHE A C 1
ATOM 1132 O O . PHE A 1 151 ? 16.344 -2.551 -2.84 1 98.31 151 PHE A O 1
ATOM 1139 N N . ALA A 1 152 ? 15.492 -0.65 -3.674 1 98.62 152 ALA A N 1
ATOM 1140 C CA . ALA A 1 152 ? 14.492 -0.488 -2.619 1 98.62 152 ALA A CA 1
ATOM 1141 C C . ALA A 1 152 ? 13.5 -1.649 -2.615 1 98.62 152 ALA A C 1
ATOM 1143 O O . ALA A 1 152 ? 13.227 -2.232 -1.565 1 98.62 152 ALA A O 1
ATOM 1144 N N . LEU A 1 153 ? 12.992 -2.059 -3.779 1 98.88 153 LEU A N 1
ATOM 1145 C CA . LEU A 1 153 ? 12.016 -3.139 -3.893 1 98.88 153 LEU A CA 1
ATOM 1146 C C . LEU A 1 153 ? 12.617 -4.465 -3.434 1 98.88 153 LEU A C 1
ATOM 1148 O O . LEU A 1 153 ? 11.938 -5.277 -2.812 1 98.88 153 LEU A O 1
ATOM 1152 N N . GLY A 1 154 ? 13.898 -4.656 -3.754 1 98.5 154 GLY A N 1
ATOM 1153 C CA . GLY A 1 154 ? 14.57 -5.867 -3.307 1 98.5 154 GLY A CA 1
ATOM 1154 C C . GLY A 1 154 ? 14.609 -6.004 -1.796 1 98.5 154 GLY A C 1
ATOM 1155 O O . GLY A 1 154 ? 14.406 -7.098 -1.264 1 98.5 154 GLY A O 1
ATOM 1156 N N . ARG A 1 155 ? 14.875 -4.906 -1.146 1 98.06 155 ARG A N 1
ATOM 1157 C CA . ARG A 1 155 ? 14.898 -4.926 0.312 1 98.06 155 ARG A CA 1
ATOM 1158 C C . ARG A 1 155 ? 13.5 -5.121 0.878 1 98.06 155 ARG A C 1
ATOM 1160 O O . ARG A 1 155 ? 13.305 -5.891 1.825 1 98.06 155 ARG A O 1
ATOM 1167 N N . LEU A 1 156 ? 12.531 -4.441 0.288 1 98.44 156 LEU A N 1
ATOM 1168 C CA . LEU A 1 156 ? 11.156 -4.559 0.75 1 98.44 156 LEU A CA 1
ATOM 1169 C C . LEU A 1 156 ? 10.633 -5.977 0.548 1 98.44 156 LEU A C 1
ATOM 1171 O O . LEU A 1 156 ? 9.812 -6.457 1.333 1 98.44 156 LEU A O 1
ATOM 1175 N N . ALA A 1 157 ? 11.125 -6.707 -0.45 1 98.25 157 ALA A N 1
ATOM 1176 C CA . ALA A 1 157 ? 10.672 -8.047 -0.805 1 98.25 157 ALA A CA 1
ATOM 1177 C C . ALA A 1 157 ? 11.25 -9.094 0.147 1 98.25 157 ALA A C 1
ATOM 1179 O O . ALA A 1 157 ? 11.078 -10.297 -0.062 1 98.25 157 ALA A O 1
ATOM 1180 N N . GLN A 1 158 ? 11.922 -8.617 1.21 1 97.31 158 GLN A N 1
ATOM 1181 C CA . GLN A 1 158 ? 12.422 -9.539 2.227 1 97.31 158 GLN A CA 1
ATOM 1182 C C . GLN A 1 158 ? 11.414 -9.688 3.367 1 97.31 158 GLN A C 1
ATOM 1184 O O . GLN A 1 158 ? 11.797 -9.984 4.504 1 97.31 158 GLN A O 1
ATOM 1189 N N . ASP A 1 159 ? 10.195 -9.406 3.162 1 97.69 159 ASP A N 1
ATOM 1190 C CA . ASP A 1 159 ? 9.039 -9.609 4.031 1 97.69 159 ASP A CA 1
ATOM 1191 C C . ASP A 1 159 ? 7.918 -10.344 3.291 1 97.69 159 ASP A C 1
ATOM 1193 O O . ASP A 1 159 ? 7.559 -9.969 2.172 1 97.69 159 ASP A O 1
ATOM 1197 N N . THR A 1 160 ? 7.371 -11.344 3.904 1 97.75 160 THR A N 1
ATOM 1198 C CA . THR A 1 160 ? 6.449 -12.273 3.268 1 97.75 160 THR A CA 1
ATOM 1199 C C . THR A 1 160 ? 5.227 -11.539 2.727 1 97.75 160 THR A C 1
ATOM 1201 O O . THR A 1 160 ? 4.797 -11.789 1.597 1 97.75 160 THR A O 1
ATOM 1204 N N . HIS A 1 161 ? 4.66 -10.672 3.482 1 98.38 161 HIS A N 1
ATOM 1205 C CA . HIS A 1 161 ? 3.449 -9.992 3.051 1 98.38 161 HIS A CA 1
ATOM 1206 C C . HIS A 1 161 ? 3.764 -8.914 2.018 1 98.38 161 HIS A C 1
ATOM 1208 O O . HIS A 1 161 ? 2.984 -8.695 1.088 1 98.38 161 HIS A O 1
ATOM 1214 N N . ASN A 1 162 ? 4.941 -8.211 2.156 1 98.69 162 ASN A N 1
ATOM 1215 C CA . ASN A 1 162 ? 5.391 -7.297 1.115 1 98.69 162 ASN A CA 1
ATOM 1216 C C . ASN A 1 162 ? 5.566 -8.008 -0.223 1 98.69 162 ASN A C 1
ATOM 1218 O O . ASN A 1 162 ? 5.262 -7.445 -1.275 1 98.69 162 ASN A O 1
ATOM 1222 N N . GLN A 1 163 ? 6.078 -9.219 -0.14 1 98.81 163 GLN A N 1
ATOM 1223 C CA . GLN A 1 163 ? 6.281 -10.008 -1.352 1 98.81 163 GLN A CA 1
ATOM 1224 C C . GLN A 1 163 ? 4.988 -10.125 -2.154 1 98.81 163 GLN A C 1
ATOM 1226 O O . GLN A 1 163 ? 4.961 -9.805 -3.344 1 98.81 163 GLN A O 1
ATOM 1231 N N . ALA A 1 164 ? 3.916 -10.547 -1.489 1 98.69 164 ALA A N 1
ATOM 1232 C CA . ALA A 1 164 ? 2.623 -10.727 -2.141 1 98.69 164 ALA A CA 1
ATOM 1233 C C . ALA A 1 164 ? 2.092 -9.406 -2.688 1 98.69 164 ALA A C 1
ATOM 1235 O O . ALA A 1 164 ? 1.569 -9.352 -3.803 1 98.69 164 ALA A O 1
ATOM 1236 N N . GLY A 1 165 ? 2.311 -8.352 -1.921 1 98.75 165 GLY A N 1
ATOM 1237 C CA . GLY A 1 165 ? 1.813 -7.043 -2.318 1 98.75 165 GLY A CA 1
ATOM 1238 C C . GLY A 1 165 ? 2.535 -6.473 -3.525 1 98.75 165 GLY A C 1
ATOM 1239 O O . GLY A 1 165 ? 1.913 -5.855 -4.391 1 98.75 165 GLY A O 1
ATOM 1240 N N . ILE A 1 166 ? 3.828 -6.621 -3.58 1 98.81 166 ILE A N 1
ATOM 1241 C CA . ILE A 1 166 ? 4.625 -6.102 -4.684 1 98.81 166 ILE A CA 1
ATOM 1242 C C . ILE A 1 166 ? 4.215 -6.785 -5.984 1 98.81 166 ILE A C 1
ATOM 1244 O O . ILE A 1 166 ? 4.027 -6.121 -7.008 1 98.81 166 ILE A O 1
ATOM 1248 N N . ALA A 1 167 ? 4.016 -8.117 -5.914 1 98.56 167 ALA A N 1
ATOM 1249 C CA . ALA A 1 167 ? 3.576 -8.844 -7.105 1 98.56 167 ALA A CA 1
ATOM 1250 C C . ALA A 1 167 ? 2.16 -8.438 -7.504 1 98.56 167 ALA A C 1
ATOM 1252 O O . ALA A 1 167 ? 1.893 -8.172 -8.68 1 98.56 167 ALA A O 1
ATOM 1253 N N . HIS A 1 168 ? 1.305 -8.375 -6.508 1 98 168 HIS A N 1
ATOM 1254 C CA . HIS A 1 168 ? -0.083 -8 -6.758 1 98 168 HIS A CA 1
ATOM 1255 C C . HIS A 1 168 ? -0.178 -6.613 -7.383 1 98 168 HIS A C 1
ATOM 1257 O O . HIS A 1 168 ? -1.039 -6.367 -8.227 1 98 168 HIS A O 1
ATOM 1263 N N . SER A 1 169 ? 0.74 -5.703 -6.996 1 98 169 SER A N 1
ATOM 1264 C CA . SER A 1 169 ? 0.722 -4.32 -7.461 1 98 169 SER A CA 1
ATOM 1265 C C . SER A 1 169 ? 1.391 -4.188 -8.82 1 98 169 SER A C 1
ATOM 1267 O O . SER A 1 169 ? 1.592 -3.076 -9.32 1 98 169 SER A O 1
ATOM 1269 N N . GLY A 1 170 ? 1.809 -5.297 -9.391 1 98.06 170 GLY A N 1
ATOM 1270 C CA . GLY A 1 170 ? 2.307 -5.277 -10.758 1 98.06 170 GLY A CA 1
ATOM 1271 C C . GLY A 1 170 ? 3.818 -5.172 -10.844 1 98.06 170 GLY A C 1
ATOM 1272 O O . GLY A 1 170 ? 4.359 -4.703 -11.844 1 98.06 170 GLY A O 1
ATOM 1273 N N . GLY A 1 171 ? 4.52 -5.555 -9.812 1 98.69 171 GLY A N 1
ATOM 1274 C CA . GLY A 1 171 ? 5.965 -5.398 -9.805 1 98.69 171 GLY A CA 1
ATOM 1275 C C . GLY A 1 171 ? 6.691 -6.535 -10.492 1 98.69 171 GLY A C 1
ATOM 1276 O O . GLY A 1 171 ? 7.855 -6.395 -10.875 1 98.69 171 GLY A O 1
ATOM 1277 N N . LEU A 1 172 ? 5.996 -7.656 -10.766 1 98.69 172 LEU A N 1
ATOM 1278 C CA . LEU A 1 172 ? 6.645 -8.883 -11.219 1 98.69 172 LEU A CA 1
ATOM 1279 C C . LEU A 1 172 ? 7.129 -8.742 -12.656 1 98.69 172 LEU A C 1
ATOM 1281 O O . LEU A 1 172 ? 8.312 -8.938 -12.938 1 98.69 172 LEU A O 1
ATOM 1285 N N . VAL A 1 173 ? 6.344 -8.336 -13.586 1 98.69 173 VAL A N 1
ATOM 1286 C CA . VAL A 1 173 ? 6.637 -8.312 -15.016 1 98.69 173 VAL A CA 1
ATOM 1287 C C . VAL A 1 173 ? 7.742 -7.301 -15.297 1 98.69 173 VAL A C 1
ATOM 1289 O O . VAL A 1 173 ? 8.734 -7.629 -15.961 1 98.69 173 VAL A O 1
ATOM 1292 N N . PRO A 1 174 ? 7.641 -6.047 -14.75 1 98.75 174 PRO A N 1
ATOM 1293 C CA . PRO A 1 174 ? 8.734 -5.117 -15.008 1 98.75 174 PRO A CA 1
ATOM 1294 C C . PRO A 1 174 ? 10.07 -5.594 -14.438 1 98.75 174 PRO A C 1
ATOM 1296 O O . PRO A 1 174 ? 11.117 -5.379 -15.039 1 98.75 174 PRO A O 1
ATOM 1299 N N . LEU A 1 175 ? 10.047 -6.195 -13.266 1 98.81 175 LEU A N 1
ATOM 1300 C CA . LEU A 1 175 ? 11.273 -6.715 -12.688 1 98.81 175 LEU A CA 1
ATOM 1301 C C . LEU A 1 175 ? 11.875 -7.809 -13.57 1 98.81 175 LEU A C 1
ATOM 1303 O O . LEU A 1 175 ? 13.086 -7.863 -13.758 1 98.81 175 LEU A O 1
ATOM 1307 N N . LEU A 1 176 ? 11.039 -8.68 -14.102 1 98.69 176 LEU A N 1
ATOM 1308 C CA . LEU A 1 176 ? 11.492 -9.727 -15.016 1 98.69 176 LEU A CA 1
ATOM 1309 C C . LEU A 1 176 ? 12.117 -9.125 -16.266 1 98.69 176 LEU A C 1
ATOM 1311 O O . LEU A 1 176 ? 13.141 -9.609 -16.75 1 98.69 176 LEU A O 1
ATOM 1315 N N . LYS A 1 177 ? 11.547 -8.086 -16.781 1 98.31 177 LYS A N 1
ATOM 1316 C CA . LYS A 1 177 ? 12.062 -7.418 -17.969 1 98.31 177 LYS A CA 1
ATOM 1317 C C . LYS A 1 177 ? 13.453 -6.84 -17.719 1 98.31 177 LYS A C 1
ATOM 1319 O O . LYS A 1 177 ? 14.297 -6.82 -18.609 1 98.31 177 LYS A O 1
ATOM 1324 N N . LEU A 1 178 ? 13.695 -6.414 -16.516 1 98.44 178 LEU A N 1
ATOM 1325 C CA . LEU A 1 178 ? 14.953 -5.766 -16.172 1 98.44 178 LEU A CA 1
ATOM 1326 C C . LEU A 1 178 ? 16.094 -6.785 -16.094 1 98.44 178 LEU A C 1
ATOM 1328 O O . LEU A 1 178 ? 17.266 -6.41 -16.016 1 98.44 178 LEU A O 1
ATOM 1332 N N . LEU A 1 179 ? 15.789 -8.078 -16.109 1 98.06 179 LEU A N 1
ATOM 1333 C CA . LEU A 1 179 ? 16.828 -9.109 -16.188 1 98.06 179 LEU A CA 1
ATOM 1334 C C . LEU A 1 179 ? 17.594 -9.008 -17.5 1 98.06 179 LEU A C 1
ATOM 1336 O O . LEU A 1 179 ? 18.719 -9.516 -17.594 1 98.06 179 LEU A O 1
ATOM 1340 N N . ASP A 1 180 ? 17.016 -8.328 -18.453 1 97.12 180 ASP A N 1
ATOM 1341 C CA . ASP A 1 180 ? 17.656 -8.172 -19.75 1 97.12 180 ASP A CA 1
ATOM 1342 C C . ASP A 1 180 ? 18.578 -6.945 -19.766 1 97.12 180 ASP A C 1
ATOM 1344 O O . ASP A 1 180 ? 19.234 -6.672 -20.781 1 97.12 180 ASP A O 1
ATOM 1348 N N . SER A 1 181 ? 18.625 -6.23 -18.688 1 97 181 SER A N 1
ATOM 1349 C CA . SER A 1 181 ? 19.406 -5 -18.641 1 97 181 SER A CA 1
ATOM 1350 C C . SER A 1 181 ? 20.891 -5.281 -18.875 1 97 181 SER A C 1
ATOM 1352 O O . SER A 1 181 ? 21.422 -6.273 -18.375 1 97 181 SER A O 1
ATOM 1354 N N . LYS A 1 182 ? 21.562 -4.398 -19.578 1 95.88 182 LYS A N 1
ATOM 1355 C CA . LYS A 1 182 ? 23 -4.496 -19.812 1 95.88 182 LYS A CA 1
ATOM 1356 C C . LYS A 1 182 ? 23.781 -3.879 -18.656 1 95.88 182 LYS A C 1
ATOM 1358 O O . LYS A 1 182 ? 25.016 -3.986 -18.594 1 95.88 182 LYS A O 1
ATOM 1363 N N . ASN A 1 183 ? 23.047 -3.227 -17.828 1 96.5 183 ASN A N 1
ATOM 1364 C CA . ASN A 1 183 ? 23.641 -2.713 -16.594 1 96.5 183 ASN A CA 1
ATOM 1365 C C . ASN A 1 183 ? 23.672 -3.779 -15.508 1 96.5 183 ASN A C 1
ATOM 1367 O O . ASN A 1 183 ? 22.641 -4.176 -14.984 1 96.5 183 ASN A O 1
ATOM 1371 N N . GLY A 1 184 ? 24.875 -4.195 -15.102 1 97 184 GLY A N 1
ATOM 1372 C CA . GLY A 1 184 ? 25.047 -5.305 -14.18 1 97 184 GLY A CA 1
ATOM 1373 C C . GLY A 1 184 ? 24.391 -5.066 -12.836 1 97 184 GLY A C 1
ATOM 1374 O O . GLY A 1 184 ? 23.766 -5.977 -12.266 1 97 184 GLY A O 1
ATOM 1375 N N . SER A 1 185 ? 24.547 -3.854 -12.305 1 97.38 185 SER A N 1
ATOM 1376 C CA . SER A 1 185 ? 23.953 -3.527 -11.008 1 97.38 185 SER A CA 1
ATOM 1377 C C . SER A 1 185 ? 22.438 -3.57 -11.062 1 97.38 185 SER A C 1
ATOM 1379 O O . SER A 1 185 ? 21.781 -4.129 -10.172 1 97.38 185 SER A O 1
ATOM 1381 N N . LEU A 1 186 ? 21.891 -2.996 -12.133 1 98.12 186 LEU A N 1
ATOM 1382 C CA . LEU A 1 186 ? 20.453 -3.008 -12.328 1 98.12 186 LEU A CA 1
ATOM 1383 C C . LEU A 1 186 ? 19.938 -4.434 -12.5 1 98.12 186 LEU A C 1
ATOM 1385 O O . LEU A 1 186 ? 18.953 -4.82 -11.875 1 98.12 186 LEU A O 1
ATOM 1389 N N . GLN A 1 187 ? 20.578 -5.219 -13.297 1 98.5 187 GLN A N 1
ATOM 1390 C CA . GLN A 1 187 ? 20.219 -6.613 -13.516 1 98.5 187 GLN A CA 1
ATOM 1391 C C . GLN A 1 187 ? 20.234 -7.398 -12.211 1 98.5 187 GLN A C 1
ATOM 1393 O O . GLN A 1 187 ? 19.312 -8.164 -11.922 1 98.5 187 GLN A O 1
ATOM 1398 N N . HIS A 1 188 ? 21.25 -7.148 -11.414 1 98.62 188 HIS A N 1
ATOM 1399 C CA . HIS A 1 188 ? 21.391 -7.871 -10.156 1 98.62 188 HIS A CA 1
ATOM 1400 C C . HIS A 1 188 ? 20.297 -7.48 -9.164 1 98.62 188 HIS A C 1
ATOM 1402 O O . HIS A 1 188 ? 19.719 -8.336 -8.492 1 98.62 188 HIS A O 1
ATOM 1408 N N . ASN A 1 189 ? 20.062 -6.184 -9.039 1 98.56 189 ASN A N 1
ATOM 1409 C CA . ASN A 1 189 ? 19.016 -5.727 -8.148 1 98.56 189 ASN A CA 1
ATOM 1410 C C . ASN A 1 189 ? 17.656 -6.328 -8.523 1 98.56 189 ASN A C 1
ATOM 1412 O O . ASN A 1 189 ? 16.875 -6.707 -7.648 1 98.56 189 ASN A O 1
ATOM 1416 N N . ALA A 1 190 ? 17.375 -6.418 -9.82 1 98.75 190 ALA A N 1
ATOM 1417 C CA . ALA A 1 190 ? 16.141 -7.023 -10.289 1 98.75 190 ALA A CA 1
ATOM 1418 C C . ALA A 1 190 ? 16.078 -8.5 -9.914 1 98.75 190 ALA A C 1
ATOM 1420 O O . ALA A 1 190 ? 15.047 -8.977 -9.414 1 98.75 190 ALA A O 1
ATOM 1421 N N . ALA A 1 191 ? 17.188 -9.156 -10.086 1 98.81 191 ALA A N 1
ATOM 1422 C CA . ALA A 1 191 ? 17.25 -10.578 -9.742 1 98.81 191 ALA A CA 1
ATOM 1423 C C . ALA A 1 191 ? 17.031 -10.789 -8.242 1 98.81 191 ALA A C 1
ATOM 1425 O O . ALA A 1 191 ? 16.312 -11.711 -7.844 1 98.81 191 ALA A O 1
ATOM 1426 N N . PHE A 1 192 ? 17.625 -9.93 -7.48 1 98.69 192 PHE A N 1
ATOM 1427 C CA . PHE A 1 192 ? 17.5 -10.031 -6.031 1 98.69 192 PHE A CA 1
ATOM 1428 C C . PHE A 1 192 ? 16.062 -9.797 -5.594 1 98.69 192 PHE A C 1
ATOM 1430 O O . PHE A 1 192 ? 15.555 -10.484 -4.703 1 98.69 192 PHE A O 1
ATOM 1437 N N . ALA A 1 193 ? 15.422 -8.789 -6.199 1 98.81 193 ALA A N 1
ATOM 1438 C CA . ALA A 1 193 ? 14.008 -8.539 -5.902 1 98.81 193 ALA A CA 1
ATOM 1439 C C . ALA A 1 193 ? 13.156 -9.75 -6.262 1 98.81 193 ALA A C 1
ATOM 1441 O O . ALA A 1 193 ? 12.281 -10.156 -5.488 1 98.81 193 ALA A O 1
ATOM 1442 N N . LEU A 1 194 ? 13.398 -10.367 -7.398 1 98.88 194 LEU A N 1
ATOM 1443 C CA . LEU A 1 194 ? 12.648 -11.531 -7.859 1 98.88 194 LEU A CA 1
ATOM 1444 C C . LEU A 1 194 ? 12.883 -12.727 -6.941 1 98.88 194 LEU A C 1
ATOM 1446 O O . LEU A 1 194 ? 11.961 -13.508 -6.691 1 98.88 194 LEU A O 1
ATOM 1450 N N . TYR A 1 195 ? 14.125 -12.852 -6.438 1 98.81 195 TYR A N 1
ATOM 1451 C CA . TYR A 1 195 ? 14.438 -13.898 -5.469 1 98.81 195 TYR A CA 1
ATOM 1452 C C . TYR A 1 195 ? 13.539 -13.781 -4.238 1 98.81 195 TYR A C 1
ATOM 1454 O O . TYR A 1 195 ? 13.023 -14.789 -3.748 1 98.81 195 TYR A O 1
ATOM 1462 N N . GLY A 1 196 ? 13.383 -12.547 -3.795 1 98.62 196 GLY A N 1
ATOM 1463 C CA . GLY A 1 196 ? 12.484 -12.32 -2.678 1 98.62 196 GLY A CA 1
ATOM 1464 C C . GLY A 1 196 ? 11.039 -12.656 -3 1 98.62 196 GLY A C 1
ATOM 1465 O O . GLY A 1 196 ? 10.367 -13.344 -2.229 1 98.62 196 GLY A O 1
ATOM 1466 N N . LEU A 1 197 ? 10.531 -12.195 -4.121 1 98.69 197 LEU A N 1
ATOM 1467 C CA . LEU A 1 197 ? 9.133 -12.375 -4.516 1 98.69 197 LEU A CA 1
ATOM 1468 C C . LEU A 1 197 ? 8.797 -13.852 -4.672 1 98.69 197 LEU A C 1
ATOM 1470 O O . LEU A 1 197 ? 7.688 -14.281 -4.355 1 98.69 197 LEU A O 1
ATOM 1474 N N . ALA A 1 198 ? 9.758 -14.625 -5.09 1 98.56 198 ALA A N 1
ATOM 1475 C CA . ALA A 1 198 ? 9.547 -16.047 -5.383 1 98.56 198 ALA A CA 1
ATOM 1476 C C . ALA A 1 198 ? 9.336 -16.844 -4.102 1 98.56 198 ALA A C 1
ATOM 1478 O O . ALA A 1 198 ? 8.875 -17.984 -4.148 1 98.56 198 ALA A O 1
ATOM 1479 N N . ASP A 1 199 ? 9.633 -16.266 -2.992 1 98.25 199 ASP A N 1
ATOM 1480 C CA . ASP A 1 199 ? 9.531 -16.969 -1.72 1 98.25 199 ASP A CA 1
ATOM 1481 C C . ASP A 1 199 ? 8.086 -17.062 -1.257 1 98.25 199 ASP A C 1
ATOM 1483 O O . ASP A 1 199 ? 7.766 -17.828 -0.337 1 98.25 199 ASP A O 1
ATOM 1487 N N . ASN A 1 200 ? 7.246 -16.312 -1.83 1 98.31 200 ASN A N 1
ATOM 1488 C CA . ASN A 1 200 ? 5.855 -16.281 -1.396 1 98.31 200 ASN A CA 1
ATOM 1489 C C . ASN A 1 200 ? 5 -17.25 -2.217 1 98.31 200 ASN A C 1
ATOM 1491 O O . ASN A 1 200 ? 4.918 -17.125 -3.441 1 98.31 200 ASN A O 1
ATOM 1495 N N . GLU A 1 201 ? 4.297 -18.078 -1.59 1 97.44 201 GLU A N 1
ATOM 1496 C CA . GLU A 1 201 ? 3.461 -19.078 -2.25 1 97.44 201 GLU A CA 1
ATOM 1497 C C . GLU A 1 201 ? 2.396 -18.422 -3.121 1 97.44 201 GLU A C 1
ATOM 1499 O O . GLU A 1 201 ? 2.018 -18.953 -4.164 1 97.44 201 GLU A O 1
ATOM 1504 N N . ASP A 1 202 ? 1.979 -17.25 -2.787 1 97.56 202 ASP A N 1
ATOM 1505 C CA . ASP A 1 202 ? 0.927 -16.562 -3.527 1 97.56 202 ASP A CA 1
ATOM 1506 C C . ASP A 1 202 ? 1.461 -16 -4.844 1 97.56 202 ASP A C 1
ATOM 1508 O O . ASP A 1 202 ? 0.685 -15.602 -5.715 1 97.56 202 ASP A O 1
ATOM 1512 N N . ASN A 1 203 ? 2.768 -15.961 -4.949 1 98.38 203 ASN A N 1
ATOM 1513 C CA . ASN A 1 203 ? 3.35 -15.352 -6.137 1 98.38 203 ASN A CA 1
ATOM 1514 C C . ASN A 1 203 ? 3.754 -16.406 -7.168 1 98.38 203 ASN A C 1
ATOM 1516 O O . ASN A 1 203 ? 3.998 -16.078 -8.328 1 98.38 203 ASN A O 1
ATOM 1520 N N . VAL A 1 204 ? 3.873 -17.688 -6.797 1 98.12 204 VAL A N 1
ATOM 1521 C CA . VAL A 1 204 ? 4.5 -18.719 -7.617 1 98.12 204 VAL A CA 1
ATOM 1522 C C . VAL A 1 204 ? 3.697 -18.922 -8.898 1 98.12 204 VAL A C 1
ATOM 1524 O O . VAL A 1 204 ? 4.266 -18.953 -9.992 1 98.12 204 VAL A O 1
ATOM 1527 N N . SER A 1 205 ? 2.416 -19 -8.758 1 97 205 SER A N 1
ATOM 1528 C CA . SER A 1 205 ? 1.58 -19.219 -9.938 1 97 205 SER A CA 1
ATOM 1529 C C . SER A 1 205 ? 1.684 -18.047 -10.906 1 97 205 SER A C 1
ATOM 1531 O O . SER A 1 205 ? 1.725 -18.234 -12.117 1 97 205 SER A O 1
ATOM 1533 N N . ASP A 1 206 ? 1.75 -16.844 -10.352 1 96.44 206 ASP A N 1
ATOM 1534 C CA . ASP A 1 206 ? 1.888 -15.656 -11.195 1 96.44 206 ASP A CA 1
ATOM 1535 C C . ASP A 1 206 ? 3.254 -15.625 -11.883 1 96.44 206 ASP A C 1
ATOM 1537 O O . ASP A 1 206 ? 3.361 -15.242 -13.047 1 96.44 206 ASP A O 1
ATOM 1541 N N . PHE A 1 207 ? 4.25 -16 -11.156 1 97.81 207 PHE A N 1
ATOM 1542 C CA . PHE A 1 207 ? 5.598 -16.109 -11.711 1 97.81 207 PHE A CA 1
ATOM 1543 C C . PHE A 1 207 ? 5.605 -16.984 -12.953 1 97.81 207 PHE A C 1
ATOM 1545 O O . PHE A 1 207 ? 6.172 -16.609 -13.984 1 97.81 207 PHE A O 1
ATOM 1552 N N . ILE A 1 208 ? 4.934 -18.062 -12.883 1 97.62 208 ILE A N 1
ATOM 1553 C CA . ILE A 1 208 ? 4.902 -19.047 -13.961 1 97.62 208 ILE A CA 1
ATOM 1554 C C . ILE A 1 208 ? 3.998 -18.547 -15.086 1 97.62 208 ILE A C 1
ATOM 1556 O O . ILE A 1 208 ? 4.367 -18.609 -16.266 1 97.62 208 ILE A O 1
ATOM 1560 N N . ARG A 1 209 ? 2.906 -18 -14.727 1 96.38 209 ARG A N 1
ATOM 1561 C CA . ARG A 1 209 ? 1.893 -17.547 -15.672 1 96.38 209 ARG A CA 1
ATOM 1562 C C . ARG A 1 209 ? 2.463 -16.484 -16.609 1 96.38 209 ARG A C 1
ATOM 1564 O O . ARG A 1 209 ? 2.152 -16.484 -17.812 1 96.38 209 ARG A O 1
ATOM 1571 N N . VAL A 1 210 ? 3.371 -15.648 -16.094 1 96.75 210 VAL A N 1
ATOM 1572 C CA . VAL A 1 210 ? 3.844 -14.523 -16.891 1 96.75 210 VAL A CA 1
ATOM 1573 C C . VAL A 1 210 ? 5.137 -14.914 -17.609 1 96.75 210 VAL A C 1
ATOM 1575 O O . VAL A 1 210 ? 5.758 -14.078 -18.266 1 96.75 210 VAL A O 1
ATOM 1578 N N . GLY A 1 211 ? 5.555 -16.125 -17.453 1 95.81 211 GLY A N 1
ATOM 1579 C CA . GLY A 1 211 ? 6.727 -16.625 -18.156 1 95.81 211 GLY A CA 1
ATOM 1580 C C . GLY A 1 211 ? 8.016 -16.391 -17.406 1 95.81 211 GLY A C 1
ATOM 1581 O O . GLY A 1 211 ? 9.094 -16.328 -18 1 95.81 211 GLY A O 1
ATOM 1582 N N . GLY A 1 212 ? 7.926 -16.188 -16.109 1 97.56 212 GLY A N 1
ATOM 1583 C CA . GLY A 1 212 ? 9.094 -15.906 -15.305 1 97.56 212 GLY A CA 1
ATOM 1584 C C . GLY A 1 212 ? 10.117 -17.031 -15.305 1 97.56 212 GLY A C 1
ATOM 1585 O O . GLY A 1 212 ? 11.32 -16.766 -15.352 1 97.56 212 GLY A O 1
ATOM 1586 N N . VAL A 1 213 ? 9.633 -18.281 -15.273 1 96.88 213 VAL A N 1
ATOM 1587 C CA . VAL A 1 213 ? 10.531 -19.422 -15.219 1 96.88 213 VAL A CA 1
ATOM 1588 C C . VAL A 1 213 ? 11.367 -19.484 -16.5 1 96.88 213 VAL A C 1
ATOM 1590 O O . VAL A 1 213 ? 12.586 -19.672 -16.438 1 96.88 213 VAL A O 1
ATOM 1593 N N . GLN A 1 214 ? 10.758 -19.312 -17.641 1 94.06 214 GLN A N 1
ATOM 1594 C CA . GLN A 1 214 ? 11.469 -19.312 -18.922 1 94.06 214 GLN A CA 1
ATOM 1595 C C . GLN A 1 214 ? 12.5 -18.188 -18.984 1 94.06 214 GLN A C 1
ATOM 1597 O O . GLN A 1 214 ? 13.609 -18.391 -19.484 1 94.06 214 GLN A O 1
ATOM 1602 N N . ARG A 1 215 ? 12.109 -17.078 -18.469 1 95.62 215 ARG A N 1
ATOM 1603 C CA . ARG A 1 215 ? 13.008 -15.93 -18.484 1 95.62 215 ARG A CA 1
ATOM 1604 C C . ARG A 1 215 ? 14.234 -16.172 -17.609 1 95.62 215 ARG A C 1
ATOM 1606 O O . ARG A 1 215 ? 15.344 -15.773 -17.953 1 95.62 215 ARG A O 1
ATOM 1613 N N . LEU A 1 216 ? 13.992 -16.75 -16.469 1 97.56 216 LEU A N 1
ATOM 1614 C CA . LEU A 1 216 ? 15.094 -17.078 -15.57 1 97.56 216 LEU A CA 1
ATOM 1615 C C . LEU A 1 216 ? 16.016 -18.109 -16.203 1 97.56 216 LEU A C 1
ATOM 1617 O O . LEU A 1 216 ? 17.234 -18 -16.109 1 97.56 216 LEU A O 1
ATOM 1621 N N . GLN A 1 217 ? 15.461 -19.078 -16.859 1 94.25 217 GLN A N 1
ATOM 1622 C CA . GLN A 1 217 ? 16.234 -20.172 -17.438 1 94.25 217 GLN A CA 1
ATOM 1623 C C . GLN A 1 217 ? 17.016 -19.719 -18.656 1 94.25 217 GLN A C 1
ATOM 1625 O O . GLN A 1 217 ? 18.156 -20.141 -18.859 1 94.25 217 GLN A O 1
ATOM 1630 N N . ASP A 1 218 ? 16.406 -18.812 -19.453 1 92.25 218 ASP A N 1
ATOM 1631 C CA . ASP A 1 218 ? 16.984 -18.422 -20.734 1 92.25 218 ASP A CA 1
ATOM 1632 C C . ASP A 1 218 ? 17.812 -17.141 -20.594 1 92.25 218 ASP A C 1
ATOM 1634 O O . ASP A 1 218 ? 18.469 -16.703 -21.562 1 92.25 218 ASP A O 1
ATOM 1638 N N . GLY A 1 219 ? 17.797 -16.594 -19.484 1 94.88 219 GLY A N 1
ATOM 1639 C CA . GLY A 1 219 ? 18.406 -15.289 -19.328 1 94.88 219 GLY A CA 1
ATOM 1640 C C . GLY A 1 219 ? 19.922 -15.32 -19.406 1 94.88 219 GLY A C 1
ATOM 1641 O O . GLY A 1 219 ? 20.531 -16.359 -19.125 1 94.88 219 GLY A O 1
ATOM 1642 N N . GLU A 1 220 ? 20.453 -14.211 -19.922 1 96.81 220 GLU A N 1
ATOM 1643 C CA . GLU A 1 220 ? 21.906 -13.984 -19.875 1 96.81 220 GLU A CA 1
ATOM 1644 C C . GLU A 1 220 ? 22.266 -12.992 -18.781 1 96.81 220 GLU A C 1
ATOM 1646 O O . GLU A 1 220 ? 21.812 -11.852 -18.781 1 96.81 220 GLU A O 1
ATOM 1651 N N . PHE A 1 221 ? 23.156 -13.383 -17.922 1 97.75 221 PHE A N 1
ATOM 1652 C CA . PHE A 1 221 ? 23.453 -12.57 -16.734 1 97.75 221 PHE A CA 1
ATOM 1653 C C . PHE A 1 221 ? 24.938 -12.195 -16.688 1 97.75 221 PHE A C 1
ATOM 1655 O O . PHE A 1 221 ? 25.797 -13.055 -16.891 1 97.75 221 PHE A O 1
ATOM 1662 N N . ILE A 1 222 ? 25.203 -11.055 -16.406 1 96.94 222 ILE A N 1
ATOM 1663 C CA . ILE A 1 222 ? 26.5 -10.414 -16.578 1 96.94 222 ILE A CA 1
ATOM 1664 C C . ILE A 1 222 ? 27.422 -10.836 -15.438 1 96.94 222 ILE A C 1
ATOM 1666 O O . ILE A 1 222 ? 28.594 -11.188 -15.664 1 96.94 222 ILE A O 1
ATOM 1670 N N . VAL A 1 223 ? 26.953 -10.789 -14.242 1 96.88 223 VAL A N 1
ATOM 1671 C CA . VAL A 1 223 ? 27.828 -11.031 -13.094 1 96.88 223 VAL A CA 1
ATOM 1672 C C . VAL A 1 223 ? 27.453 -12.359 -12.438 1 96.88 223 VAL A C 1
ATOM 1674 O O . VAL A 1 223 ? 26.297 -12.789 -12.492 1 96.88 223 VAL A O 1
ATOM 1677 N N . GLN A 1 224 ? 28.406 -13.023 -11.797 1 97.5 224 GLN A N 1
ATOM 1678 C CA . GLN A 1 224 ? 28.219 -14.336 -11.18 1 97.5 224 GLN A CA 1
ATOM 1679 C C . GLN A 1 224 ? 27.188 -14.273 -10.062 1 97.5 224 GLN A C 1
ATOM 1681 O O . GLN A 1 224 ? 26.391 -15.195 -9.898 1 97.5 224 GLN A O 1
ATOM 1686 N N . ALA A 1 225 ? 27.234 -13.203 -9.328 1 97.62 225 ALA A N 1
ATOM 1687 C CA . ALA A 1 225 ? 26.281 -13.055 -8.227 1 97.62 225 ALA A CA 1
ATOM 1688 C C . ALA A 1 225 ? 24.844 -13.125 -8.734 1 97.62 225 ALA A C 1
ATOM 1690 O O . ALA A 1 225 ? 23.969 -13.68 -8.055 1 97.62 225 ALA A O 1
ATOM 1691 N N . THR A 1 226 ? 24.609 -12.562 -9.914 1 98.31 226 THR A N 1
ATOM 1692 C CA . THR A 1 226 ? 23.281 -12.594 -10.523 1 98.31 226 THR A CA 1
ATOM 1693 C C . THR A 1 226 ? 22.922 -14.008 -10.953 1 98.31 226 THR A C 1
ATOM 1695 O O . THR A 1 226 ? 21.797 -14.461 -10.734 1 98.31 226 THR A O 1
ATOM 1698 N N . LYS A 1 227 ? 23.828 -14.688 -11.523 1 98.06 227 LYS A N 1
ATOM 1699 C CA . LYS A 1 227 ? 23.625 -16.078 -11.922 1 98.06 227 LYS A CA 1
ATOM 1700 C C . LYS A 1 227 ? 23.234 -16.938 -10.719 1 98.06 227 LYS A C 1
ATOM 1702 O O . LYS A 1 227 ? 22.312 -17.734 -10.797 1 98.06 227 LYS A O 1
ATOM 1707 N N . ASP A 1 228 ? 23.953 -16.719 -9.641 1 98.31 228 ASP A N 1
ATOM 1708 C CA . ASP A 1 228 ? 23.656 -17.453 -8.414 1 98.31 228 ASP A CA 1
ATOM 1709 C C . ASP A 1 228 ? 22.266 -17.141 -7.898 1 98.31 228 ASP A C 1
ATOM 1711 O O . ASP A 1 228 ? 21.531 -18.031 -7.457 1 98.31 228 ASP A O 1
ATOM 1715 N N . CYS A 1 229 ? 21.969 -15.875 -7.906 1 98.19 229 CYS A N 1
ATOM 1716 C CA . CYS A 1 229 ? 20.656 -15.43 -7.449 1 98.19 229 CYS A CA 1
ATOM 1717 C C . CYS A 1 229 ? 19.547 -16.078 -8.266 1 98.19 229 CYS A C 1
ATOM 1719 O O . CYS A 1 229 ? 18.547 -16.531 -7.707 1 98.19 229 CYS A O 1
ATOM 1721 N N . VAL A 1 230 ? 19.703 -16.109 -9.547 1 98.5 230 VAL A N 1
ATOM 1722 C CA . VAL A 1 230 ? 18.719 -16.688 -10.453 1 98.5 230 VAL A CA 1
ATOM 1723 C C . VAL A 1 230 ? 18.578 -18.188 -10.188 1 98.5 230 VAL A C 1
ATOM 1725 O O . VAL A 1 230 ? 17.453 -18.703 -10.133 1 98.5 230 VAL A O 1
ATOM 1728 N N . ALA A 1 231 ? 19.688 -18.828 -9.961 1 98.12 231 ALA A N 1
ATOM 1729 C CA . ALA A 1 231 ? 19.656 -20.25 -9.641 1 98.12 231 ALA A CA 1
ATOM 1730 C C . ALA A 1 231 ? 18.906 -20.516 -8.344 1 98.12 231 ALA A C 1
ATOM 1732 O O . ALA A 1 231 ? 18.109 -21.453 -8.266 1 98.12 231 ALA A O 1
ATOM 1733 N N . LYS A 1 232 ? 19.156 -19.703 -7.402 1 98.38 232 LYS A N 1
ATOM 1734 C CA . LYS A 1 232 ? 18.469 -19.828 -6.121 1 98.38 232 LYS A CA 1
ATOM 1735 C C . LYS A 1 232 ? 16.984 -19.547 -6.266 1 98.38 232 LYS A C 1
ATOM 1737 O O . LYS A 1 232 ? 16.156 -20.156 -5.578 1 98.38 232 LYS A O 1
ATOM 1742 N N . THR A 1 233 ? 16.672 -18.578 -7.078 1 98.62 233 THR A N 1
ATOM 1743 C CA . THR A 1 233 ? 15.266 -18.266 -7.328 1 98.62 233 THR A CA 1
ATOM 1744 C C . THR A 1 233 ? 14.531 -19.453 -7.93 1 98.62 233 THR A C 1
ATOM 1746 O O . THR A 1 233 ? 13.43 -19.797 -7.488 1 98.62 233 THR A O 1
ATOM 1749 N N . LEU A 1 234 ? 15.133 -20.094 -8.914 1 97.88 234 LEU A N 1
ATOM 1750 C CA . LEU A 1 234 ? 14.547 -21.266 -9.547 1 97.88 234 LEU A CA 1
ATOM 1751 C C . LEU A 1 234 ? 14.375 -22.391 -8.531 1 97.88 234 LEU A C 1
ATOM 1753 O O . LEU A 1 234 ? 13.344 -23.062 -8.523 1 97.88 234 LEU A O 1
ATOM 1757 N N . LYS A 1 235 ? 15.336 -22.547 -7.684 1 97.75 235 LYS A N 1
ATOM 1758 C CA . LYS A 1 235 ? 15.25 -23.578 -6.641 1 97.75 235 LYS A CA 1
ATOM 1759 C C . LYS A 1 235 ? 14.102 -23.281 -5.676 1 97.75 235 LYS A C 1
ATOM 1761 O O . LYS A 1 235 ? 13.383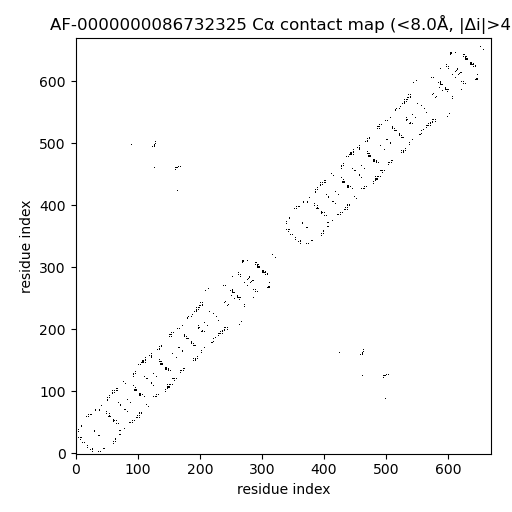 -24.188 -5.266 1 97.75 235 LYS A O 1
ATOM 1766 N N . ARG A 1 236 ? 13.961 -22.031 -5.336 1 97.69 236 ARG A N 1
ATOM 1767 C CA . ARG A 1 236 ? 12.867 -21.609 -4.461 1 97.69 236 ARG A CA 1
ATOM 1768 C C . ARG A 1 236 ? 11.516 -21.938 -5.082 1 97.69 236 ARG A C 1
ATOM 1770 O O . ARG A 1 236 ? 10.617 -22.438 -4.402 1 97.69 236 ARG A O 1
ATOM 1777 N N . LEU A 1 237 ? 11.383 -21.625 -6.324 1 98.06 237 LEU A N 1
ATOM 1778 C CA . LEU A 1 237 ? 10.148 -21.922 -7.031 1 98.06 237 LEU A CA 1
ATOM 1779 C C . LEU A 1 237 ? 9.859 -23.422 -7.035 1 98.06 237 LEU A C 1
ATOM 1781 O O . LEU A 1 237 ? 8.734 -23.844 -6.762 1 98.06 237 LEU A O 1
ATOM 1785 N N . GLU A 1 238 ? 10.883 -24.156 -7.289 1 96.94 238 GLU A N 1
ATOM 1786 C CA . GLU A 1 238 ? 10.766 -25.609 -7.305 1 96.94 238 GLU A CA 1
ATOM 1787 C C . GLU A 1 238 ? 10.273 -26.141 -5.957 1 96.94 238 GLU A C 1
ATOM 1789 O O . GLU A 1 238 ? 9.383 -26.984 -5.906 1 96.94 238 GLU A O 1
ATOM 1794 N N . GLU A 1 239 ? 10.805 -25.594 -4.941 1 97.19 239 GLU A N 1
ATOM 1795 C CA . GLU A 1 239 ? 10.508 -26.062 -3.592 1 97.19 239 GLU A CA 1
ATOM 1796 C C . GLU A 1 239 ? 9.094 -25.672 -3.172 1 97.19 239 GLU A C 1
ATOM 1798 O O . GLU A 1 239 ? 8.523 -26.281 -2.268 1 97.19 239 GLU A O 1
ATOM 1803 N N . LYS A 1 240 ? 8.516 -24.703 -3.846 1 97.12 240 LYS A N 1
ATOM 1804 C CA . LYS A 1 240 ? 7.211 -24.172 -3.445 1 97.12 240 LYS A CA 1
ATOM 1805 C C . LYS A 1 240 ? 6.086 -24.891 -4.191 1 97.12 240 LYS A C 1
ATOM 1807 O O . LYS A 1 240 ? 4.914 -24.766 -3.832 1 97.12 240 LYS A O 1
ATOM 1812 N N . ILE A 1 241 ? 6.391 -25.672 -5.195 1 97.25 241 ILE A N 1
ATOM 1813 C CA . ILE A 1 241 ? 5.375 -26.281 -6.035 1 97.25 241 ILE A CA 1
ATOM 1814 C C . ILE A 1 241 ? 4.871 -27.562 -5.375 1 97.25 241 ILE A C 1
ATOM 1816 O O . ILE A 1 241 ? 5.305 -28.672 -5.727 1 97.25 241 ILE A O 1
ATOM 1820 N N . HIS A 1 242 ? 4.012 -27.484 -4.469 1 95.44 242 HIS A N 1
ATOM 1821 C CA . HIS A 1 242 ? 3.295 -28.547 -3.775 1 95.44 242 HIS A CA 1
ATOM 1822 C C . HIS A 1 242 ? 2.025 -28.016 -3.115 1 95.44 242 HIS A C 1
ATOM 1824 O O . HIS A 1 242 ? 1.787 -26.797 -3.102 1 95.44 242 HIS A O 1
ATOM 1830 N N . GLY A 1 243 ? 1.143 -28.891 -2.719 1 92.81 243 GLY A N 1
ATOM 1831 C CA . GLY A 1 243 ? -0.049 -28.5 -1.982 1 92.81 243 GLY A CA 1
ATOM 1832 C C . GLY A 1 243 ? -0.907 -27.5 -2.727 1 92.81 243 GLY A C 1
ATOM 1833 O O . GLY A 1 243 ? -1.291 -27.719 -3.875 1 92.81 243 GLY A O 1
ATOM 1834 N N . ARG A 1 244 ? -1.106 -26.391 -2.121 1 92.62 244 ARG A N 1
ATOM 1835 C CA . ARG A 1 244 ? -2.016 -25.375 -2.65 1 92.62 244 ARG A CA 1
ATOM 1836 C C . ARG A 1 244 ? -1.468 -24.781 -3.939 1 92.62 244 ARG A C 1
ATOM 1838 O O . ARG A 1 244 ? -2.227 -24.469 -4.863 1 92.62 244 ARG A O 1
ATOM 1845 N N . VAL A 1 245 ? -0.156 -24.609 -3.975 1 96.5 245 VAL A N 1
ATOM 1846 C CA . VAL A 1 245 ? 0.462 -24.016 -5.156 1 96.5 245 VAL A CA 1
ATOM 1847 C C . VAL A 1 245 ? 0.267 -24.953 -6.355 1 96.5 245 VAL A C 1
ATOM 1849 O O . VAL A 1 245 ? -0.161 -24.5 -7.426 1 96.5 245 VAL A O 1
ATOM 1852 N N . LEU A 1 246 ? 0.568 -26.203 -6.176 1 96.81 246 LEU A N 1
ATOM 1853 C CA . LEU A 1 246 ? 0.394 -27.156 -7.262 1 96.81 246 LEU A CA 1
ATOM 1854 C C . LEU A 1 246 ? -1.066 -27.234 -7.695 1 96.81 246 LEU A C 1
ATOM 1856 O O . LEU A 1 246 ? -1.362 -27.266 -8.891 1 96.81 246 LEU A O 1
ATOM 1860 N N . ASN A 1 247 ? -1.956 -27.234 -6.758 1 93.88 247 ASN A N 1
ATOM 1861 C CA . ASN A 1 247 ? -3.379 -27.266 -7.074 1 93.88 247 ASN A CA 1
ATOM 1862 C C . ASN A 1 247 ? -3.793 -26.078 -7.938 1 93.88 247 ASN A C 1
ATOM 1864 O O . ASN A 1 247 ? -4.59 -26.234 -8.867 1 93.88 247 ASN A O 1
ATOM 1868 N N . HIS A 1 248 ? -3.295 -24.953 -7.59 1 95.31 248 HIS A N 1
ATOM 1869 C CA . HIS A 1 248 ? -3.609 -23.766 -8.375 1 95.31 248 HIS A CA 1
ATOM 1870 C C . HIS A 1 248 ? -3.059 -23.891 -9.789 1 95.31 248 HIS A C 1
ATOM 1872 O O . HIS A 1 248 ? -3.734 -23.516 -10.758 1 95.31 248 HIS A O 1
ATOM 1878 N N . LEU A 1 249 ? -1.849 -24.375 -9.906 1 97 249 LEU A N 1
ATOM 1879 C CA . LEU A 1 249 ? -1.241 -24.531 -11.219 1 97 249 LEU A CA 1
ATOM 1880 C C . LEU A 1 249 ? -2.035 -25.531 -12.062 1 97 249 LEU A C 1
ATOM 1882 O O . LEU A 1 249 ? -2.256 -25.297 -13.258 1 97 249 LEU A O 1
ATOM 1886 N N . LEU A 1 250 ? -2.447 -26.609 -11.414 1 95.31 250 LEU A N 1
ATOM 1887 C CA . LEU A 1 250 ? -3.279 -27.594 -12.109 1 95.31 250 LEU A CA 1
ATOM 1888 C C . LEU A 1 250 ? -4.598 -26.953 -12.555 1 95.31 250 LEU A C 1
ATOM 1890 O O . LEU A 1 250 ? -5.078 -27.219 -13.656 1 95.31 250 LEU A O 1
ATOM 1894 N N . TYR A 1 251 ? -5.105 -26.172 -11.68 1 91.5 251 TYR A N 1
ATOM 1895 C CA . TYR A 1 251 ? -6.332 -25.453 -12.008 1 91.5 251 TYR A CA 1
ATOM 1896 C C . TYR A 1 251 ? -6.129 -24.562 -13.227 1 91.5 251 TYR A C 1
ATOM 1898 O O . TYR A 1 251 ? -6.965 -24.547 -14.133 1 91.5 251 TYR A O 1
ATOM 1906 N N . LEU A 1 252 ? -5.02 -23.859 -13.359 1 93.06 252 LEU A N 1
ATOM 1907 C CA . LEU A 1 252 ? -4.695 -22.984 -14.477 1 93.06 252 LEU A CA 1
ATOM 1908 C C . LEU A 1 252 ? -4.535 -23.781 -15.766 1 93.06 252 LEU A C 1
ATOM 1910 O O . LEU A 1 252 ? -4.945 -23.328 -16.828 1 93.06 252 LEU A O 1
ATOM 1914 N N . MET A 1 253 ? -3.975 -24.922 -15.656 1 93.44 253 MET A N 1
ATOM 1915 C CA . MET A 1 253 ? -3.773 -25.781 -16.828 1 93.44 253 MET A CA 1
ATOM 1916 C C . MET A 1 253 ? -5.109 -26.219 -17.406 1 93.44 253 MET A C 1
ATOM 1918 O O . MET A 1 253 ? -5.172 -26.656 -18.562 1 93.44 253 MET A O 1
ATOM 1922 N N . ARG A 1 254 ? -6.145 -26.125 -16.609 1 87.81 254 ARG A N 1
ATOM 1923 C CA . ARG A 1 254 ? -7.465 -26.578 -17.031 1 87.81 254 ARG A CA 1
ATOM 1924 C C . ARG A 1 254 ? -8.281 -25.422 -17.609 1 87.81 254 ARG A C 1
ATOM 1926 O O . ARG A 1 254 ? -8.93 -25.578 -18.641 1 87.81 254 ARG A O 1
ATOM 1933 N N . ILE A 1 255 ? -8.195 -24.25 -16.938 1 84.44 255 ILE A N 1
ATOM 1934 C CA . ILE A 1 255 ? -9.219 -23.25 -17.219 1 84.44 255 ILE A CA 1
ATOM 1935 C C . ILE A 1 255 ? -8.602 -22.078 -17.969 1 84.44 255 ILE A C 1
ATOM 1937 O O . ILE A 1 255 ? -9.312 -21.281 -18.594 1 84.44 255 ILE A O 1
ATOM 1941 N N . ALA A 1 256 ? -7.312 -21.891 -17.828 1 90.25 256 ALA A N 1
ATOM 1942 C CA . ALA A 1 256 ? -6.688 -20.688 -18.375 1 90.25 256 ALA A CA 1
ATOM 1943 C C . ALA A 1 256 ? -6.609 -20.75 -19.906 1 90.25 256 ALA A C 1
ATOM 1945 O O . ALA A 1 256 ? -6.961 -21.781 -20.5 1 90.25 256 ALA A O 1
ATOM 1946 N N . GLU A 1 257 ? -6.219 -19.625 -20.516 1 92.62 257 GLU A N 1
ATOM 1947 C CA . GLU A 1 257 ? -5.98 -19.594 -21.969 1 92.62 257 GLU A CA 1
ATOM 1948 C C . GLU A 1 257 ? -4.809 -20.484 -22.344 1 92.62 257 GLU A C 1
ATOM 1950 O O . GLU A 1 257 ? -3.91 -20.719 -21.547 1 92.62 257 GLU A O 1
ATOM 1955 N N . LYS A 1 258 ? -4.812 -20.891 -23.562 1 93.25 258 LYS A N 1
ATOM 1956 C CA . LYS A 1 258 ? -3.9 -21.906 -24.062 1 93.25 258 LYS A CA 1
ATOM 1957 C C . LYS A 1 258 ? -2.445 -21.516 -23.828 1 93.25 258 LYS A C 1
ATOM 1959 O O . LYS A 1 258 ? -1.637 -22.328 -23.375 1 93.25 258 LYS A O 1
ATOM 1964 N N . PRO A 1 259 ? -2.014 -20.266 -24.109 1 93.38 259 PRO A N 1
ATOM 1965 C CA . PRO A 1 259 ? -0.616 -19.906 -23.859 1 93.38 259 PRO A CA 1
ATOM 1966 C C . PRO A 1 259 ? -0.216 -20.078 -22.391 1 93.38 259 PRO A C 1
ATOM 1968 O O . PRO A 1 259 ? 0.905 -20.5 -22.094 1 93.38 259 PRO A O 1
ATOM 1971 N N . VAL A 1 260 ? -1.161 -19.781 -21.484 1 95.19 260 VAL A N 1
ATOM 1972 C CA . VAL A 1 260 ? -0.89 -19.906 -20.062 1 95.19 260 VAL A CA 1
ATOM 1973 C C . VAL A 1 260 ? -0.823 -21.375 -19.688 1 95.19 260 VAL A C 1
ATOM 1975 O O . VAL A 1 260 ? 0.058 -21.797 -18.922 1 95.19 260 VAL A O 1
ATOM 1978 N N . GLN A 1 261 ? -1.727 -22.141 -20.234 1 96.19 261 GLN A N 1
ATOM 1979 C CA . GLN A 1 261 ? -1.713 -23.578 -19.984 1 96.19 261 GLN A CA 1
ATOM 1980 C C . GLN A 1 261 ? -0.368 -24.188 -20.359 1 96.19 261 GLN A C 1
ATOM 1982 O O . GLN A 1 261 ? 0.207 -24.969 -19.594 1 96.19 261 GLN A O 1
ATOM 1987 N N . ARG A 1 262 ? 0.087 -23.781 -21.5 1 95.56 262 ARG A N 1
ATOM 1988 C CA . ARG A 1 262 ? 1.34 -24.312 -22.016 1 95.56 262 ARG A CA 1
ATOM 1989 C C . ARG A 1 262 ? 2.523 -23.875 -21.156 1 95.56 262 ARG A C 1
ATOM 1991 O O . ARG A 1 262 ? 3.418 -24.672 -20.875 1 95.56 262 ARG A O 1
ATOM 1998 N N . ARG A 1 263 ? 2.52 -22.641 -20.719 1 95.31 263 ARG A N 1
ATOM 1999 C CA . ARG A 1 263 ? 3.59 -22.141 -19.859 1 95.31 263 ARG A CA 1
ATOM 2000 C C . ARG A 1 263 ? 3.635 -22.891 -18.531 1 95.31 263 ARG A C 1
ATOM 2002 O O . ARG A 1 263 ? 4.715 -23.203 -18.031 1 95.31 263 ARG A O 1
ATOM 2009 N N . VAL A 1 264 ? 2.477 -23.156 -18.016 1 97.69 264 VAL A N 1
ATOM 2010 C CA . VAL A 1 264 ? 2.396 -23.875 -16.75 1 97.69 264 VAL A CA 1
ATOM 2011 C C . VAL A 1 264 ? 2.936 -25.297 -16.922 1 97.69 264 VAL A C 1
ATOM 2013 O O . VAL A 1 264 ? 3.758 -25.75 -16.125 1 97.69 264 VAL A O 1
ATOM 2016 N N . ALA A 1 265 ? 2.492 -25.922 -17.984 1 97.38 265 ALA A N 1
ATOM 2017 C CA . ALA A 1 265 ? 2.951 -27.297 -18.25 1 97.38 265 ALA A CA 1
ATOM 2018 C C . ALA A 1 265 ? 4.465 -27.328 -18.453 1 97.38 265 ALA A C 1
ATOM 2020 O O . ALA A 1 265 ? 5.137 -28.219 -17.922 1 97.38 265 ALA A O 1
ATOM 2021 N N . LEU A 1 266 ? 4.977 -26.375 -19.203 1 96.31 266 LEU A N 1
ATOM 2022 C CA . LEU A 1 266 ? 6.414 -26.297 -19.438 1 96.31 266 LEU A CA 1
ATOM 2023 C C . LEU A 1 266 ? 7.168 -26.109 -18.125 1 96.31 266 LEU A C 1
ATOM 2025 O O . LEU A 1 266 ? 8.156 -26.797 -17.875 1 96.31 266 LEU A O 1
ATOM 2029 N N . ALA A 1 267 ? 6.699 -25.172 -17.312 1 97.12 267 ALA A N 1
ATOM 2030 C CA . ALA A 1 267 ? 7.359 -24.906 -16.031 1 97.12 267 ALA A CA 1
ATOM 2031 C C . ALA A 1 267 ? 7.336 -26.141 -15.148 1 97.12 267 ALA A C 1
ATOM 2033 O O . ALA A 1 267 ? 8.336 -26.469 -14.508 1 97.12 267 ALA A O 1
ATOM 2034 N N . LEU A 1 268 ? 6.184 -26.875 -15.125 1 97.12 268 LEU A N 1
ATOM 2035 C CA . LEU A 1 268 ? 6.035 -28.047 -14.266 1 97.12 268 LEU A CA 1
ATOM 2036 C C . LEU A 1 268 ? 6.918 -29.188 -14.75 1 97.12 268 LEU A C 1
ATOM 2038 O O . LEU A 1 268 ? 7.391 -30 -13.945 1 97.12 268 LEU A O 1
ATOM 2042 N N . ALA A 1 269 ? 7.16 -29.25 -16.047 1 95.94 269 ALA A N 1
ATOM 2043 C CA . ALA A 1 269 ? 8.055 -30.281 -16.562 1 95.94 269 ALA A CA 1
ATOM 2044 C C . ALA A 1 269 ? 9.453 -30.141 -15.977 1 95.94 269 ALA A C 1
ATOM 2046 O O . ALA A 1 269 ? 10.156 -31.141 -15.781 1 95.94 269 ALA A O 1
ATOM 2047 N N . TYR A 1 270 ? 9.836 -28.922 -15.664 1 93.75 270 TYR A N 1
ATOM 2048 C CA . TYR A 1 270 ? 11.172 -28.625 -15.148 1 93.75 270 TYR A CA 1
ATOM 2049 C C . TYR A 1 270 ? 11.18 -28.656 -13.625 1 93.75 270 TYR A C 1
ATOM 2051 O O . TYR A 1 270 ? 12.156 -29.094 -13.008 1 93.75 270 TYR A O 1
ATOM 2059 N N . LEU A 1 271 ? 10.055 -28.219 -12.969 1 95.31 271 LEU A N 1
ATOM 2060 C CA . LEU A 1 271 ? 10.148 -27.859 -11.562 1 95.31 271 LEU A CA 1
ATOM 2061 C C . LEU A 1 271 ? 9.383 -28.844 -10.68 1 95.31 271 LEU A C 1
ATOM 2063 O O . LEU A 1 271 ? 9.562 -28.859 -9.461 1 95.31 271 LEU A O 1
ATOM 2067 N N . CYS A 1 272 ? 8.531 -29.703 -11.18 1 93.75 272 CYS A N 1
ATOM 2068 C CA . CYS A 1 272 ? 7.672 -30.516 -10.32 1 93.75 272 CYS A CA 1
ATOM 2069 C C . CYS A 1 272 ? 8.445 -31.688 -9.727 1 93.75 272 CYS A C 1
ATOM 2071 O O . CYS A 1 272 ? 9.477 -32.094 -10.258 1 93.75 272 CYS A O 1
ATOM 2073 N N . SER A 1 273 ? 8.016 -32.188 -8.695 1 92.56 273 SER A N 1
ATOM 2074 C CA . SER A 1 273 ? 8.555 -33.375 -8.078 1 92.56 273 SER A CA 1
ATOM 2075 C C . SER A 1 273 ? 8.227 -34.625 -8.906 1 92.56 273 SER A C 1
ATOM 2077 O O . SER A 1 273 ? 7.156 -34.719 -9.516 1 92.56 273 SER A O 1
ATOM 2079 N N . PRO A 1 274 ? 9.164 -35.594 -8.836 1 90.25 274 PRO A N 1
ATOM 2080 C CA . PRO A 1 274 ? 8.883 -36.844 -9.547 1 90.25 274 PRO A CA 1
ATOM 2081 C C . PRO A 1 274 ? 7.582 -37.5 -9.094 1 90.25 274 PRO A C 1
ATOM 2083 O O . PRO A 1 274 ? 6.871 -38.094 -9.906 1 90.25 274 PRO A O 1
ATOM 2086 N N . ASP A 1 275 ? 7.246 -37.312 -7.852 1 92.25 275 ASP A N 1
ATOM 2087 C CA . ASP A 1 275 ? 6.055 -37.938 -7.285 1 92.25 275 ASP A CA 1
ATOM 2088 C C . ASP A 1 275 ? 4.781 -37.344 -7.883 1 92.25 275 ASP A C 1
ATOM 2090 O O . ASP A 1 275 ? 3.723 -37.969 -7.863 1 92.25 275 ASP A O 1
ATOM 2094 N N . ASP A 1 276 ? 4.914 -36.188 -8.477 1 94.81 276 ASP A N 1
ATOM 2095 C CA . ASP A 1 276 ? 3.729 -35.469 -8.961 1 94.81 276 ASP A CA 1
ATOM 2096 C C . ASP A 1 276 ? 3.59 -35.594 -10.477 1 94.81 276 ASP A C 1
ATOM 2098 O O . ASP A 1 276 ? 2.607 -35.156 -11.055 1 94.81 276 ASP A O 1
ATOM 2102 N N . GLN A 1 277 ? 4.469 -36.281 -11.18 1 94 277 GLN A N 1
ATOM 2103 C CA . GLN A 1 277 ? 4.527 -36.312 -12.641 1 94 277 GLN A CA 1
ATOM 2104 C C . GLN A 1 277 ? 3.273 -36.969 -13.219 1 94 277 GLN A C 1
ATOM 2106 O O . GLN A 1 277 ? 2.678 -36.438 -14.164 1 94 277 GLN A O 1
ATOM 2111 N N . ARG A 1 278 ? 2.9 -38.062 -12.641 1 94.12 278 ARG A N 1
ATOM 2112 C CA . ARG A 1 278 ? 1.725 -38.75 -13.148 1 94.12 278 ARG A CA 1
ATOM 2113 C C . ARG A 1 278 ? 0.479 -37.875 -13.031 1 94.12 278 ARG A C 1
ATOM 2115 O O . ARG A 1 278 ? -0.292 -37.75 -13.984 1 94.12 278 ARG A O 1
ATOM 2122 N N . THR A 1 279 ? 0.344 -37.344 -11.914 1 94.81 279 THR A N 1
ATOM 2123 C CA . THR A 1 279 ? -0.81 -36.469 -11.664 1 94.81 279 THR A CA 1
ATOM 2124 C C . THR A 1 279 ? -0.845 -35.312 -12.641 1 94.81 279 THR A C 1
ATOM 2126 O O . THR A 1 279 ? -1.895 -35 -13.203 1 94.81 279 THR A O 1
ATOM 2129 N N . ILE A 1 280 ? 0.228 -34.688 -12.914 1 96.88 280 ILE A N 1
ATOM 2130 C CA . ILE A 1 280 ? 0.314 -33.469 -13.719 1 96.88 280 ILE A CA 1
ATOM 2131 C C . ILE A 1 280 ? 0.171 -33.812 -15.195 1 96.88 280 ILE A C 1
ATOM 2133 O O . ILE A 1 280 ? -0.625 -33.188 -15.914 1 96.88 280 ILE A O 1
ATOM 2137 N N . PHE A 1 281 ? 0.845 -34.844 -15.656 1 96.25 281 PHE A N 1
ATOM 2138 C CA . PHE A 1 281 ? 1.031 -34.969 -17.094 1 96.25 281 PHE A CA 1
ATOM 2139 C C . PHE A 1 281 ? 0.145 -36.094 -17.656 1 96.25 281 PHE A C 1
ATOM 2141 O O . PHE A 1 281 ? -0.13 -36.125 -18.859 1 96.25 281 PHE A O 1
ATOM 2148 N N . ILE A 1 282 ? -0.323 -36.969 -16.781 1 95.12 282 ILE A N 1
ATOM 2149 C CA . ILE A 1 282 ? -1.228 -38 -17.234 1 95.12 282 ILE A CA 1
ATOM 2150 C C . ILE A 1 282 ? -2.654 -37.688 -16.797 1 95.12 282 ILE A C 1
ATOM 2152 O O . ILE A 1 282 ? -3.523 -37.406 -17.641 1 95.12 282 ILE A O 1
ATOM 2156 N N . ASP A 1 283 ? -2.826 -37.5 -15.516 1 94.06 283 ASP A N 1
ATOM 2157 C CA . ASP A 1 283 ? -4.168 -37.312 -14.969 1 94.06 283 ASP A CA 1
ATOM 2158 C C . ASP A 1 283 ? -4.746 -35.969 -15.32 1 94.06 283 ASP A C 1
ATOM 2160 O O . ASP A 1 283 ? -5.965 -35.812 -15.438 1 94.06 283 ASP A O 1
ATOM 2164 N N . ASN A 1 284 ? -3.871 -34.938 -15.492 1 93.88 284 ASN A N 1
ATOM 2165 C CA . ASN A 1 284 ? -4.352 -33.594 -15.742 1 93.88 284 ASN A CA 1
ATOM 2166 C C . ASN A 1 284 ? -3.936 -33.094 -17.125 1 93.88 284 ASN A C 1
ATOM 2168 O O . ASN A 1 284 ? -3.846 -31.891 -17.359 1 93.88 284 ASN A O 1
ATOM 2172 N N . ASN A 1 285 ? -3.541 -33.969 -18 1 94 285 ASN A N 1
ATOM 2173 C CA . ASN A 1 285 ? -3.367 -33.75 -19.422 1 94 285 ASN A CA 1
ATOM 2174 C C . ASN A 1 285 ? -2.207 -32.781 -19.703 1 94 285 ASN A C 1
ATOM 2176 O O . ASN A 1 285 ? -2.242 -32.031 -20.688 1 94 285 ASN A O 1
ATOM 2180 N N . GLY A 1 286 ? -1.252 -32.75 -18.812 1 96.75 286 GLY A N 1
ATOM 2181 C CA . GLY A 1 286 ? -0.069 -31.938 -19.047 1 96.75 286 GLY A CA 1
ATOM 2182 C C . GLY A 1 286 ? 0.729 -32.406 -20.25 1 96.75 286 GLY A C 1
ATOM 2183 O O . GLY A 1 286 ? 1.341 -31.578 -20.953 1 96.75 286 GLY A O 1
ATOM 2184 N N . LEU A 1 287 ? 0.681 -33.656 -20.5 1 96.56 287 LEU A N 1
ATOM 2185 C CA . LEU A 1 287 ? 1.425 -34.25 -21.625 1 96.56 287 LEU A CA 1
ATOM 2186 C C . LEU A 1 287 ? 0.872 -33.75 -22.953 1 96.56 287 LEU A C 1
ATOM 2188 O O . LEU A 1 287 ? 1.636 -33.438 -23.875 1 96.56 287 LEU A O 1
ATOM 2192 N N . GLU A 1 288 ? -0.385 -33.656 -23.047 1 96.75 288 GLU A N 1
ATOM 2193 C CA . GLU A 1 288 ? -1.022 -33.188 -24.266 1 96.75 288 GLU A CA 1
ATOM 2194 C C . GLU A 1 288 ? -0.629 -31.734 -24.547 1 96.75 288 GLU A C 1
ATOM 2196 O O . GLU A 1 288 ? -0.438 -31.359 -25.719 1 96.75 288 GLU A O 1
ATOM 2201 N N . LEU A 1 289 ? -0.532 -30.984 -23.531 1 96.75 289 LEU A N 1
ATOM 2202 C CA . LEU A 1 289 ? -0.138 -29.594 -23.672 1 96.75 289 LEU A CA 1
ATOM 2203 C C . LEU A 1 289 ? 1.288 -29.484 -24.203 1 96.75 289 LEU A C 1
ATOM 2205 O O . LEU A 1 289 ? 1.562 -28.688 -25.109 1 96.75 289 LEU A O 1
ATOM 2209 N N . LEU A 1 290 ? 2.15 -30.328 -23.656 1 96.88 290 LEU A N 1
ATOM 2210 C CA . LEU A 1 290 ? 3.541 -30.312 -24.109 1 96.88 290 LEU A CA 1
ATOM 2211 C C . LEU A 1 290 ? 3.654 -30.828 -25.531 1 96.88 290 LEU A C 1
ATOM 2213 O O . LEU A 1 290 ? 4.406 -30.266 -26.344 1 96.88 290 LEU A O 1
ATOM 2217 N N . LEU A 1 291 ? 2.914 -31.844 -25.844 1 96.44 291 LEU A N 1
ATOM 2218 C CA . LEU A 1 291 ? 2.898 -32.375 -27.203 1 96.44 291 LEU A CA 1
ATOM 2219 C C . LEU A 1 291 ? 2.379 -31.328 -28.172 1 96.44 291 LEU A C 1
ATOM 2221 O O . LEU A 1 291 ? 2.844 -31.25 -29.312 1 96.44 291 LEU A O 1
ATOM 2225 N N . GLY A 1 292 ? 1.438 -30.594 -27.719 1 95.44 292 GLY A N 1
ATOM 2226 C CA . GLY A 1 292 ? 0.9 -29.531 -28.547 1 95.44 292 GLY A CA 1
ATOM 2227 C C . GLY A 1 292 ? 1.94 -28.484 -28.938 1 95.44 292 GLY A C 1
ATOM 2228 O O . GLY A 1 292 ? 1.853 -27.891 -30.016 1 95.44 292 GLY A O 1
ATOM 2229 N N . LEU A 1 293 ? 2.912 -28.297 -28.094 1 95 293 LEU A N 1
ATOM 2230 C CA . LEU A 1 293 ? 3.973 -27.328 -28.359 1 95 293 LEU A CA 1
ATOM 2231 C C . LEU A 1 293 ? 4.828 -27.766 -29.547 1 95 293 LEU A C 1
ATOM 2233 O O . LEU A 1 293 ? 5.414 -26.938 -30.25 1 95 293 LEU A O 1
ATOM 2237 N N . LEU A 1 294 ? 4.863 -29.047 -29.766 1 94.38 294 LEU A N 1
ATOM 2238 C CA . LEU A 1 294 ? 5.645 -29.562 -30.891 1 94.38 294 LEU A CA 1
ATOM 2239 C C . LEU A 1 294 ? 5.02 -29.172 -32.219 1 94.38 294 LEU A C 1
ATOM 2241 O O . LEU A 1 294 ? 5.699 -29.141 -33.25 1 94.38 294 LEU A O 1
ATOM 2245 N N . GLY A 1 295 ? 3.725 -28.859 -32.25 1 92.19 295 GLY A N 1
ATOM 2246 C CA . GLY A 1 295 ? 3.018 -28.438 -33.469 1 92.19 295 GLY A CA 1
ATOM 2247 C C . GLY A 1 295 ? 2.953 -26.938 -33.625 1 92.19 295 GLY A C 1
ATOM 2248 O O . GLY A 1 295 ? 2.301 -26.422 -34.531 1 92.19 295 GLY A O 1
ATOM 2249 N N . SER A 1 296 ? 3.551 -26.234 -32.75 1 91.5 296 SER A N 1
ATOM 2250 C CA . SER A 1 296 ? 3.516 -24.781 -32.781 1 91.5 296 SER A CA 1
ATOM 2251 C C . SER A 1 296 ? 4.262 -24.25 -34 1 91.5 296 SER A C 1
ATOM 2253 O O . SER A 1 296 ? 5.137 -24.922 -34.562 1 91.5 296 SER A O 1
ATOM 2255 N N . THR A 1 297 ? 3.867 -23.094 -34.531 1 91.38 297 THR A N 1
ATOM 2256 C CA . THR A 1 297 ? 4.566 -22.453 -35.625 1 91.38 297 THR A CA 1
ATOM 2257 C C . THR A 1 297 ? 5.84 -21.766 -35.156 1 91.38 297 THR A C 1
ATOM 2259 O O . THR A 1 297 ? 6.73 -21.453 -35.938 1 91.38 297 THR A O 1
ATOM 2262 N N . SER A 1 298 ? 5.891 -21.516 -33.844 1 92.62 298 SER A N 1
ATOM 2263 C CA . SER A 1 298 ? 7.07 -20.906 -33.25 1 92.62 298 SER A CA 1
ATOM 2264 C C . SER A 1 298 ? 8.156 -21.938 -32.969 1 92.62 298 SER A C 1
ATOM 2266 O O . SER A 1 298 ? 7.945 -22.891 -32.219 1 92.62 298 SER A O 1
ATOM 2268 N N . THR A 1 299 ? 9.336 -21.734 -33.562 1 94.06 299 THR A N 1
ATOM 2269 C CA . THR A 1 299 ? 10.453 -22.656 -33.375 1 94.06 299 THR A CA 1
ATOM 2270 C C . THR A 1 299 ? 10.859 -22.734 -31.922 1 94.06 299 THR A C 1
ATOM 2272 O O . THR A 1 299 ? 11.211 -23.812 -31.422 1 94.06 299 THR A O 1
ATOM 2275 N N . LYS A 1 300 ? 10.852 -21.656 -31.281 1 92 300 LYS A N 1
ATOM 2276 C CA . LYS A 1 300 ? 11.211 -21.625 -29.875 1 92 300 LYS A CA 1
ATOM 2277 C C . LYS A 1 300 ? 10.25 -22.484 -29.047 1 92 300 LYS A C 1
ATOM 2279 O O . LYS A 1 300 ? 10.688 -23.266 -28.188 1 92 300 LYS A O 1
ATOM 2284 N N . GLN A 1 301 ? 9.016 -22.375 -29.328 1 92.62 301 GLN A N 1
ATOM 2285 C CA . GLN A 1 301 ? 8.016 -23.172 -28.625 1 92.62 301 GLN A CA 1
ATOM 2286 C C . GLN A 1 301 ? 8.188 -24.656 -28.891 1 92.62 301 GLN A C 1
ATOM 2288 O O . GLN A 1 301 ? 8.016 -25.484 -28 1 92.62 301 GLN A O 1
ATOM 2293 N N . GLN A 1 302 ? 8.531 -24.969 -30.109 1 95.25 302 GLN A N 1
ATOM 2294 C CA . GLN A 1 302 ? 8.781 -26.359 -30.484 1 95.25 302 GLN A CA 1
ATOM 2295 C C . GLN A 1 302 ? 9.953 -26.922 -29.688 1 95.25 302 GLN A C 1
ATOM 2297 O O . GLN A 1 302 ? 9.867 -28.047 -29.172 1 95.25 302 GLN A O 1
ATOM 2302 N N . LEU A 1 303 ? 10.961 -26.141 -29.672 1 94.75 303 LEU A N 1
ATOM 2303 C CA . LEU A 1 303 ? 12.156 -26.578 -28.969 1 94.75 303 LEU A CA 1
ATOM 2304 C C . LEU A 1 303 ? 11.875 -26.719 -27.469 1 94.75 303 LEU A C 1
ATOM 2306 O O . LEU A 1 303 ? 12.305 -27.688 -26.844 1 94.75 303 LEU A O 1
ATOM 2310 N N . ASP A 1 304 ? 11.203 -25.766 -26.891 1 93.75 304 ASP A N 1
ATOM 2311 C CA . ASP A 1 304 ? 10.844 -25.812 -25.469 1 93.75 304 ASP A CA 1
ATOM 2312 C C . ASP A 1 304 ? 10.039 -27.062 -25.156 1 93.75 304 ASP A C 1
ATOM 2314 O O . ASP A 1 304 ? 10.281 -27.734 -24.141 1 93.75 304 ASP A O 1
ATOM 2318 N N . GLY A 1 305 ? 9.078 -27.359 -26.016 1 94.94 305 GLY A N 1
ATOM 2319 C CA . GLY A 1 305 ? 8.273 -28.562 -25.844 1 94.94 305 GLY A CA 1
ATOM 2320 C C . GLY A 1 305 ? 9.094 -29.844 -25.906 1 94.94 305 GLY A C 1
ATOM 2321 O O . GLY A 1 305 ? 8.922 -30.734 -25.078 1 94.94 305 GLY A O 1
ATOM 2322 N N . ALA A 1 306 ? 10.008 -29.859 -26.875 1 96.12 306 ALA A N 1
ATOM 2323 C CA . ALA A 1 306 ? 10.852 -31.047 -27.062 1 96.12 306 ALA A CA 1
ATOM 2324 C C . ALA A 1 306 ? 11.75 -31.266 -25.859 1 96.12 306 ALA A C 1
ATOM 2326 O O . ALA A 1 306 ? 11.875 -32.406 -25.359 1 96.12 306 ALA A O 1
ATOM 2327 N N . VAL A 1 307 ? 12.312 -30.266 -25.422 1 94.56 307 VAL A N 1
ATOM 2328 C CA . VAL A 1 307 ? 13.227 -30.344 -24.281 1 94.56 307 VAL A CA 1
ATOM 2329 C C . VAL A 1 307 ? 12.445 -30.766 -23.031 1 94.56 307 VAL A C 1
ATOM 2331 O O . VAL A 1 307 ? 12.922 -31.594 -22.25 1 94.56 307 VAL A O 1
ATOM 2334 N N . ALA A 1 308 ? 11.281 -30.172 -22.828 1 95.31 308 ALA A N 1
ATOM 2335 C CA . ALA A 1 308 ? 10.445 -30.516 -21.672 1 95.31 308 ALA A CA 1
ATOM 2336 C C . ALA A 1 308 ? 10.078 -32 -21.688 1 95.31 308 ALA A C 1
ATOM 2338 O O . ALA A 1 308 ? 10.164 -32.688 -20.656 1 95.31 308 ALA A O 1
ATOM 2339 N N . LEU A 1 309 ? 9.734 -32.5 -22.859 1 94.81 309 LEU A N 1
ATOM 2340 C CA . LEU A 1 309 ? 9.367 -33.906 -23 1 94.81 309 LEU A CA 1
ATOM 2341 C C . LEU A 1 309 ? 10.57 -34.812 -22.734 1 94.81 309 LEU A C 1
ATOM 2343 O O . LEU A 1 309 ? 10.43 -35.875 -22.109 1 94.81 309 LEU A O 1
ATOM 2347 N N . TYR A 1 310 ? 11.656 -34.375 -23.188 1 94 310 TYR A N 1
ATOM 2348 C CA . TYR A 1 310 ? 12.891 -35.125 -22.938 1 94 310 TYR A CA 1
ATOM 2349 C C . TYR A 1 310 ? 13.172 -35.188 -21.438 1 94 310 TYR A C 1
ATOM 2351 O O . TYR A 1 310 ? 13.516 -36.25 -20.922 1 94 310 TYR A O 1
ATOM 2359 N N . LYS A 1 311 ? 13.047 -34.125 -20.781 1 90.56 311 LYS A N 1
ATOM 2360 C CA . LYS A 1 311 ? 13.281 -34.062 -19.344 1 90.56 311 LYS A CA 1
ATOM 2361 C C . LYS A 1 311 ? 12.297 -34.969 -18.594 1 90.56 311 LYS A C 1
ATOM 2363 O O . LYS A 1 311 ? 12.68 -35.656 -17.641 1 90.56 311 LYS A O 1
ATOM 2368 N N . LEU A 1 312 ? 11.07 -34.906 -19 1 91.38 312 LEU A N 1
ATOM 2369 C CA . LEU A 1 312 ? 10.039 -35.719 -18.375 1 91.38 312 LEU A CA 1
ATOM 2370 C C . LEU A 1 312 ? 10.352 -37.219 -18.547 1 91.38 312 LEU A C 1
ATOM 2372 O O . LEU A 1 312 ? 10.172 -38 -17.609 1 91.38 312 LEU A O 1
ATOM 2376 N N . SER A 1 313 ? 10.867 -37.594 -19.656 1 88.62 313 SER A N 1
ATOM 2377 C CA . SER A 1 313 ? 11.195 -38.969 -19.953 1 88.62 313 SER A CA 1
ATOM 2378 C C . SER A 1 313 ? 12.375 -39.438 -19.109 1 88.62 313 SER A C 1
ATOM 2380 O O . SER A 1 313 ? 12.398 -40.594 -18.641 1 88.62 313 SER A O 1
ATOM 2382 N N . ASN A 1 314 ? 13.242 -38.562 -18.953 1 87.25 314 ASN A N 1
ATOM 2383 C CA . ASN A 1 314 ? 14.422 -38.906 -18.156 1 87.25 314 ASN A CA 1
ATOM 2384 C C . ASN A 1 314 ? 14.07 -39.094 -16.688 1 87.25 314 ASN A C 1
ATOM 2386 O O . ASN A 1 314 ? 14.625 -39.969 -16 1 87.25 314 ASN A O 1
ATOM 2390 N N . LYS A 1 315 ? 13.18 -38.312 -16.219 1 83.38 315 LYS A N 1
ATOM 2391 C CA . LYS A 1 315 ? 12.75 -38.406 -14.836 1 83.38 315 LYS A CA 1
ATOM 2392 C C . LYS A 1 315 ? 11.969 -39.688 -14.602 1 83.38 315 LYS A C 1
ATOM 2394 O O . LYS A 1 315 ? 12.07 -40.312 -13.531 1 83.38 315 LYS A O 1
ATOM 2399 N N . ALA A 1 316 ? 11.203 -40.156 -15.5 1 79.38 316 ALA A N 1
ATOM 2400 C CA . ALA A 1 316 ? 10.383 -41.344 -15.398 1 79.38 316 ALA A CA 1
ATOM 2401 C C . ALA A 1 316 ? 11.242 -42.594 -15.422 1 79.38 316 ALA A C 1
ATOM 2403 O O . ALA A 1 316 ? 10.938 -43.594 -14.742 1 79.38 316 ALA A O 1
ATOM 2404 N N . MET A 1 317 ? 12.266 -42.594 -16.219 1 73.31 317 MET A N 1
ATOM 2405 C CA . MET A 1 317 ? 13.164 -43.75 -16.344 1 73.31 317 MET A CA 1
ATOM 2406 C C . MET A 1 317 ? 13.953 -43.969 -15.062 1 73.31 317 MET A C 1
ATOM 2408 O O . MET A 1 317 ? 14.266 -45.125 -14.719 1 73.31 317 MET A O 1
ATOM 2412 N N . THR A 1 318 ? 14.211 -42.969 -14.391 1 66.06 318 THR A N 1
ATOM 2413 C CA . THR A 1 318 ? 14.953 -43.125 -13.141 1 66.06 318 THR A CA 1
ATOM 2414 C C . THR A 1 318 ? 14.086 -43.75 -12.07 1 66.06 318 THR A C 1
ATOM 2416 O O . THR A 1 318 ? 14.602 -44.438 -11.172 1 66.06 318 THR A O 1
ATOM 2419 N N . LEU A 1 319 ? 12.773 -43.625 -12.109 1 59.22 319 LEU A N 1
ATOM 2420 C CA . LEU A 1 319 ? 11.875 -44.219 -11.133 1 59.22 319 LEU A CA 1
ATOM 2421 C C . LEU A 1 319 ? 11.555 -45.656 -11.516 1 59.22 319 LEU A C 1
ATOM 2423 O O . LEU A 1 319 ? 11.086 -46.438 -10.688 1 59.22 319 LEU A O 1
ATOM 2427 N N . SER A 1 320 ? 11.602 -46.125 -12.797 1 53.59 320 SER A N 1
ATOM 2428 C CA . SER A 1 320 ? 11.32 -47.5 -13.211 1 53.59 320 SER A CA 1
ATOM 2429 C C . SER A 1 320 ? 12.555 -48.375 -13.062 1 53.59 320 SER A C 1
ATOM 2431 O O . SER A 1 320 ? 13.625 -48.062 -13.594 1 53.59 320 SER A O 1
ATOM 2433 N N . PRO A 1 321 ? 12.695 -49.156 -11.953 1 50 321 PRO A N 1
ATOM 2434 C CA . PRO A 1 321 ? 13.758 -50.156 -11.922 1 50 321 PRO A CA 1
ATOM 2435 C C . PRO A 1 321 ? 13.867 -50.938 -13.227 1 50 321 PRO A C 1
ATOM 2437 O O . PRO A 1 321 ? 12.875 -51.5 -13.703 1 50 321 PRO A O 1
ATOM 2440 N N . VAL A 1 322 ? 14.391 -50.469 -14.258 1 47.94 322 VAL A N 1
ATOM 2441 C CA . VAL A 1 322 ? 14.672 -51.312 -15.414 1 47.94 322 VAL A CA 1
ATOM 2442 C C . VAL A 1 322 ? 15.18 -52.656 -14.953 1 47.94 322 VAL A C 1
ATOM 2444 O O . VAL A 1 322 ? 16.328 -52.781 -14.523 1 47.94 322 VAL A O 1
ATOM 2447 N N . ASP A 1 323 ? 14.594 -53.281 -14 1 43.53 323 ASP A N 1
ATOM 2448 C CA . ASP A 1 323 ? 15.016 -54.688 -13.859 1 43.53 323 ASP A CA 1
ATOM 2449 C C . ASP A 1 323 ? 14.914 -55.438 -15.188 1 43.53 323 ASP A C 1
ATOM 2451 O O . ASP A 1 323 ? 14.922 -56.656 -15.211 1 43.53 323 ASP A O 1
ATOM 2455 N N . ALA A 1 324 ? 14.266 -54.875 -16.234 1 45.41 324 ALA A N 1
ATOM 2456 C CA . ALA A 1 324 ? 13.992 -55.75 -17.359 1 45.41 324 ALA A CA 1
ATOM 2457 C C . ALA A 1 324 ? 15.281 -56.125 -18.094 1 45.41 324 ALA A C 1
ATOM 2459 O O . ALA A 1 324 ? 15.875 -55.312 -18.781 1 45.41 324 ALA A O 1
ATOM 2460 N N . ALA A 1 325 ? 16.25 -56.812 -17.453 1 46.38 325 ALA A N 1
ATOM 2461 C CA . ALA A 1 325 ? 17.281 -57.5 -18.234 1 46.38 325 ALA A CA 1
ATOM 2462 C C . ALA A 1 325 ? 16.703 -58.062 -19.516 1 46.38 325 ALA A C 1
ATOM 2464 O O . ALA A 1 325 ? 15.719 -58.812 -19.469 1 46.38 325 ALA A O 1
ATOM 2465 N N . PRO A 1 326 ? 16.812 -57.406 -20.703 1 43.5 326 PRO A N 1
ATOM 2466 C CA . PRO A 1 326 ? 16.266 -58.062 -21.891 1 43.5 326 PRO A CA 1
ATOM 2467 C C . PRO A 1 326 ? 16.594 -59.531 -21.969 1 43.5 326 PRO A C 1
ATOM 2469 O O . PRO A 1 326 ? 17.672 -59.969 -21.578 1 43.5 326 PRO A O 1
ATOM 2472 N N . PRO A 1 327 ? 15.578 -60.438 -21.719 1 44.72 327 PRO A N 1
ATOM 2473 C CA . PRO A 1 327 ? 15.938 -61.844 -21.812 1 44.72 327 PRO A CA 1
ATOM 2474 C C . PRO A 1 327 ? 16.812 -62.156 -23.016 1 44.72 327 PRO A C 1
ATOM 2476 O O . PRO A 1 327 ? 16.719 -61.469 -24.047 1 44.72 327 PRO A O 1
ATOM 2479 N N . SER A 1 328 ? 18.109 -62.375 -22.828 1 44.22 328 SER A N 1
ATOM 2480 C CA . SER A 1 328 ? 19.062 -62.75 -23.891 1 44.22 328 SER A CA 1
ATOM 2481 C C . SER A 1 328 ? 18.406 -63.625 -24.953 1 44.22 328 SER A C 1
ATOM 2483 O O . SER A 1 328 ? 17.594 -64.5 -24.641 1 44.22 328 SER A O 1
ATOM 2485 N N . PRO A 1 329 ? 18.359 -63.094 -26.25 1 45.16 329 PRO A N 1
ATOM 2486 C CA . PRO A 1 329 ? 17.75 -63.781 -27.375 1 45.16 329 PRO A CA 1
ATOM 2487 C C . PRO A 1 329 ? 18.062 -65.25 -27.422 1 45.16 329 PRO A C 1
ATOM 2489 O O . PRO A 1 329 ? 19.188 -65.688 -27.125 1 45.16 329 PRO A O 1
ATOM 2492 N N . THR A 1 330 ? 17.219 -66.188 -26.875 1 43.56 330 THR A N 1
ATOM 2493 C CA . THR A 1 330 ? 17.438 -67.625 -26.969 1 43.56 330 THR A CA 1
ATOM 2494 C C . THR A 1 330 ? 17.812 -68 -28.391 1 43.56 330 THR A C 1
ATOM 2496 O O . THR A 1 330 ? 17.125 -67.625 -29.344 1 43.56 330 THR A O 1
ATOM 2499 N N . PRO A 1 331 ? 19.156 -68.25 -28.703 1 46.81 331 PRO A N 1
ATOM 2500 C CA . PRO A 1 331 ? 19.641 -68.688 -30.016 1 46.81 331 PRO A CA 1
ATOM 2501 C C . PRO A 1 331 ? 18.75 -69.688 -30.688 1 46.81 331 PRO A C 1
ATOM 2503 O O . PRO A 1 331 ? 18.453 -70.75 -30.094 1 46.81 331 PRO A O 1
ATOM 2506 N N . GLN A 1 332 ? 17.594 -69.25 -31.234 1 36.53 332 GLN A N 1
ATOM 2507 C CA . GLN A 1 332 ? 16.781 -70.25 -31.938 1 36.53 332 GLN A CA 1
ATOM 2508 C C . GLN A 1 332 ? 17.625 -71.062 -32.875 1 36.53 332 GLN A C 1
ATOM 2510 O O . GLN A 1 332 ? 18.312 -70.5 -33.75 1 36.53 332 GLN A O 1
ATOM 2515 N N . VAL A 1 333 ? 18.219 -72.125 -32.438 1 41.28 333 VAL A N 1
ATOM 2516 C CA . VAL A 1 333 ? 18.922 -73.188 -33.125 1 41.28 333 VAL A CA 1
ATOM 2517 C C . VAL A 1 333 ? 18.109 -73.688 -34.344 1 41.28 333 VAL A C 1
ATOM 2519 O O . VAL A 1 333 ? 17 -74.188 -34.188 1 41.28 333 VAL A O 1
ATOM 2522 N N . SER A 1 334 ? 17.828 -72.625 -35.219 1 31.11 334 SER A N 1
ATOM 2523 C CA . SER A 1 334 ? 17.203 -73.188 -36.406 1 31.11 334 SER A CA 1
ATOM 2524 C C . SER A 1 334 ? 17.969 -74.438 -36.938 1 31.11 334 SER A C 1
ATOM 2526 O O . SER A 1 334 ? 19.188 -74.375 -37.125 1 31.11 334 SER A O 1
ATOM 2528 N N . LEU A 1 335 ? 17.344 -75.562 -36.656 1 31.41 335 LEU A N 1
ATOM 2529 C CA . LEU A 1 335 ? 17.625 -76.875 -37.25 1 31.41 335 LEU A CA 1
ATOM 2530 C C . LEU A 1 335 ? 17.594 -76.75 -38.781 1 31.41 335 LEU A C 1
ATOM 2532 O O . LEU A 1 335 ? 16.688 -76.125 -39.344 1 31.41 335 LEU A O 1
ATOM 2536 N N . MET B 1 1 ? -30.656 -32.688 8.641 1 36.97 1 MET B N 1
ATOM 2537 C CA . MET B 1 1 ? -30.547 -32.25 7.246 1 36.97 1 MET B CA 1
ATOM 2538 C C . MET B 1 1 ? -29.203 -32.656 6.652 1 36.97 1 MET B C 1
ATOM 2540 O O . MET B 1 1 ? -28.328 -31.812 6.457 1 36.97 1 MET B O 1
ATOM 2544 N N . GLU B 1 2 ? -28.547 -33.781 7.055 1 54.28 2 GLU B N 1
ATOM 2545 C CA . GLU B 1 2 ? -27.359 -34.469 7.535 1 54.28 2 GLU B CA 1
ATOM 2546 C C . GLU B 1 2 ? -26.438 -34.812 6.379 1 54.28 2 GLU B C 1
ATOM 2548 O O . GLU B 1 2 ? -25.234 -35 6.578 1 54.28 2 GLU B O 1
ATOM 2553 N N . GLY B 1 3 ? -26.984 -34.906 4.992 1 77.44 3 GLY B N 1
ATOM 2554 C CA . GLY B 1 3 ? -26.109 -35.656 4.094 1 77.44 3 GLY B CA 1
ATOM 2555 C C . GLY B 1 3 ? -25.828 -34.906 2.795 1 77.44 3 GLY B C 1
ATOM 2556 O O . GLY B 1 3 ? -25.266 -35.5 1.859 1 77.44 3 GLY B O 1
ATOM 2557 N N . GLY B 1 4 ? -26.219 -33.562 2.705 1 92.06 4 GLY B N 1
ATOM 2558 C CA . GLY B 1 4 ? -26.125 -32.938 1.391 1 92.06 4 GLY B CA 1
ATOM 2559 C C . GLY B 1 4 ? -24.844 -32.188 1.172 1 92.06 4 GLY B C 1
ATOM 2560 O O . GLY B 1 4 ? -24.438 -31.953 0.031 1 92.06 4 GLY B O 1
ATOM 2561 N N . ILE B 1 5 ? -24.109 -31.859 2.174 1 96.62 5 ILE B N 1
ATOM 2562 C CA . ILE B 1 5 ? -22.953 -30.984 2.07 1 96.62 5 ILE B CA 1
ATOM 2563 C C . ILE B 1 5 ? -21.766 -31.75 1.5 1 96.62 5 ILE B C 1
ATOM 2565 O O . ILE B 1 5 ? -21.094 -31.281 0.567 1 96.62 5 ILE B O 1
ATOM 2569 N N . PRO B 1 6 ? -21.531 -33 1.969 1 96.44 6 PRO B N 1
ATOM 2570 C CA . PRO B 1 6 ? -20.344 -33.688 1.446 1 96.44 6 PRO B CA 1
ATOM 2571 C C . PRO B 1 6 ? -20.406 -33.906 -0.067 1 96.44 6 PRO B C 1
ATOM 2573 O O . PRO B 1 6 ? -19.453 -33.562 -0.771 1 96.44 6 PRO B O 1
ATOM 2576 N N . PRO B 1 7 ? -21.594 -34.312 -0.587 1 96.5 7 PRO B N 1
ATOM 2577 C CA . PRO B 1 7 ? -21.625 -34.438 -2.045 1 96.5 7 PRO B CA 1
ATOM 2578 C C . PRO B 1 7 ? -21.484 -33.094 -2.756 1 96.5 7 PRO B C 1
ATOM 2580 O O . PRO B 1 7 ? -20.922 -33.031 -3.852 1 96.5 7 PRO B O 1
ATOM 2583 N N . LEU B 1 8 ? -22.047 -32 -2.244 1 97.38 8 LEU B N 1
ATOM 2584 C CA . LEU B 1 8 ? -21.922 -30.688 -2.838 1 97.38 8 LEU B CA 1
ATOM 2585 C C . LEU B 1 8 ? -20.469 -30.234 -2.881 1 97.38 8 LEU B C 1
ATOM 2587 O O . LEU B 1 8 ? -20.016 -29.641 -3.865 1 97.38 8 LEU B O 1
ATOM 2591 N N . VAL B 1 9 ? -19.719 -30.516 -1.79 1 97.56 9 VAL B N 1
ATOM 2592 C CA . VAL B 1 9 ? -18.297 -30.172 -1.728 1 97.56 9 VAL B CA 1
ATOM 2593 C C . VAL B 1 9 ? -17.531 -30.953 -2.793 1 97.56 9 VAL B C 1
ATOM 2595 O O . VAL B 1 9 ? -16.625 -30.422 -3.432 1 97.56 9 VAL B O 1
ATOM 2598 N N . GLU B 1 10 ? -17.891 -32.219 -3 1 95.62 10 GLU B N 1
ATOM 2599 C CA . GLU B 1 10 ? -17.281 -33.031 -4.051 1 95.62 10 GLU B CA 1
ATOM 2600 C C . GLU B 1 10 ? -17.547 -32.438 -5.43 1 95.62 10 GLU B C 1
ATOM 2602 O O . GLU B 1 10 ? -16.672 -32.469 -6.297 1 95.62 10 GLU B O 1
ATOM 2607 N N . LEU B 1 11 ? -18.75 -31.922 -5.625 1 95.81 11 LEU B N 1
ATOM 2608 C CA . LEU B 1 11 ? -19.156 -31.359 -6.91 1 95.81 11 LEU B CA 1
ATOM 2609 C C . LEU B 1 11 ? -18.391 -30.078 -7.211 1 95.81 11 LEU B C 1
ATOM 2611 O O . LEU B 1 11 ? -18.312 -29.641 -8.367 1 95.81 11 LEU B O 1
ATOM 2615 N N . LEU B 1 12 ? -17.781 -29.344 -6.199 1 94.81 12 LEU B N 1
ATOM 2616 C CA . LEU B 1 12 ? -16.969 -28.156 -6.414 1 94.81 12 LEU B CA 1
ATOM 2617 C C . LEU B 1 12 ? -15.766 -28.469 -7.297 1 94.81 12 LEU B C 1
ATOM 2619 O O . LEU B 1 12 ? -15.273 -27.594 -8.016 1 94.81 12 LEU B O 1
ATOM 2623 N N . GLU B 1 13 ? -15.312 -29.719 -7.227 1 89.25 13 GLU B N 1
ATOM 2624 C CA . GLU B 1 13 ? -14.078 -30.109 -7.902 1 89.25 13 GLU B CA 1
ATOM 2625 C C . GLU B 1 13 ? -14.352 -30.547 -9.336 1 89.25 13 GLU B C 1
ATOM 2627 O O . GLU B 1 13 ? -13.422 -30.875 -10.078 1 89.25 13 GLU B O 1
ATOM 2632 N N . PHE B 1 14 ? -15.617 -30.484 -9.703 1 86.5 14 PHE B N 1
ATOM 2633 C CA . PHE B 1 14 ? -15.969 -30.938 -11.039 1 86.5 14 PHE B CA 1
ATOM 2634 C C . PHE B 1 14 ? -15.445 -29.969 -12.094 1 86.5 14 PHE B C 1
ATOM 2636 O O . PHE B 1 14 ? -15.43 -28.75 -11.875 1 86.5 14 PHE B O 1
ATOM 2643 N N . THR B 1 15 ? -15.148 -30.5 -13.242 1 83.31 15 THR B N 1
ATOM 2644 C CA . THR B 1 15 ? -14.547 -29.719 -14.32 1 83.31 15 THR B CA 1
ATOM 2645 C C . THR B 1 15 ? -15.594 -28.844 -15.008 1 83.31 15 THR B C 1
ATOM 2647 O O . THR B 1 15 ? -15.266 -27.781 -15.531 1 83.31 15 THR B O 1
ATOM 2650 N N . ASP B 1 16 ? -16.797 -29.281 -15.023 1 88.94 16 ASP B N 1
ATOM 2651 C CA . ASP B 1 16 ? -17.875 -28.5 -15.633 1 88.94 16 ASP B CA 1
ATOM 2652 C C . ASP B 1 16 ? -18.203 -27.281 -14.789 1 88.94 16 ASP B C 1
ATOM 2654 O O . ASP B 1 16 ? -18.656 -27.406 -13.648 1 88.94 16 ASP B O 1
ATOM 2658 N N . THR B 1 17 ? -18.062 -26.125 -15.336 1 89.19 17 THR B N 1
ATOM 2659 C CA . THR B 1 17 ? -18.188 -24.859 -14.625 1 89.19 17 THR B CA 1
ATOM 2660 C C . THR B 1 17 ? -19.625 -24.641 -14.164 1 89.19 17 THR B C 1
ATOM 2662 O O . THR B 1 17 ? -19.859 -24.016 -13.125 1 89.19 17 THR B O 1
ATOM 2665 N N . LYS B 1 18 ? -20.578 -25.094 -14.938 1 93.5 18 LYS B N 1
ATOM 2666 C CA . LYS B 1 18 ? -21.984 -24.938 -14.555 1 93.5 18 LYS B CA 1
ATOM 2667 C C . LYS B 1 18 ? -22.297 -25.734 -13.297 1 93.5 18 LYS B C 1
ATOM 2669 O O . LYS B 1 18 ? -23.016 -25.25 -12.414 1 93.5 18 LYS B O 1
ATOM 2674 N N . VAL B 1 19 ? -21.734 -26.891 -13.266 1 95.44 19 VAL B N 1
ATOM 2675 C CA . VAL B 1 19 ? -21.922 -27.766 -12.102 1 95.44 19 VAL B CA 1
ATOM 2676 C C . VAL B 1 19 ? -21.219 -27.172 -10.891 1 95.44 19 VAL B C 1
ATOM 2678 O O . VAL B 1 19 ? -21.797 -27.094 -9.797 1 95.44 19 VAL B O 1
ATOM 2681 N N . GLN B 1 20 ? -19.984 -26.766 -11.07 1 95.12 20 GLN B N 1
ATOM 2682 C CA . GLN B 1 20 ? -19.203 -26.141 -10 1 95.12 20 GLN B CA 1
ATOM 2683 C C . GLN B 1 20 ? -19.906 -24.922 -9.43 1 95.12 20 GLN B C 1
ATOM 2685 O O . GLN B 1 20 ? -20.031 -24.781 -8.211 1 95.12 20 GLN B O 1
ATOM 2690 N N . ARG B 1 21 ? -20.453 -24.109 -10.312 1 95.81 21 ARG B N 1
ATOM 2691 C CA . ARG B 1 21 ? -21.141 -22.891 -9.914 1 95.81 21 ARG B CA 1
ATOM 2692 C C . ARG B 1 21 ? -22.406 -23.219 -9.117 1 95.81 21 ARG B C 1
ATOM 2694 O O . ARG B 1 21 ? -22.688 -22.594 -8.102 1 95.81 21 ARG B O 1
ATOM 2701 N N . ALA B 1 22 ? -23.125 -24.172 -9.625 1 97.06 22 ALA B N 1
ATOM 2702 C CA . ALA B 1 22 ? -24.359 -24.578 -8.953 1 97.06 22 ALA B CA 1
ATOM 2703 C C . ALA B 1 22 ? -24.078 -25.109 -7.559 1 97.06 22 ALA B C 1
ATOM 2705 O O . ALA B 1 22 ? -24.812 -24.828 -6.613 1 97.06 22 ALA B O 1
ATOM 2706 N N . ALA B 1 23 ? -23.062 -25.938 -7.477 1 97.88 23 ALA B N 1
ATOM 2707 C CA . ALA B 1 23 ? -22.656 -26.469 -6.18 1 97.88 23 ALA B CA 1
ATOM 2708 C C . ALA B 1 23 ? -22.281 -25.359 -5.211 1 97.88 23 ALA B C 1
ATOM 2710 O O . ALA B 1 23 ? -22.703 -25.359 -4.051 1 97.88 23 ALA B O 1
ATOM 2711 N N . ALA B 1 24 ? -21.531 -24.422 -5.648 1 98 24 ALA B N 1
ATOM 2712 C CA . ALA B 1 24 ? -21.125 -23.281 -4.82 1 98 24 ALA B CA 1
ATOM 2713 C C . ALA B 1 24 ? -22.328 -22.469 -4.371 1 98 24 ALA B C 1
ATOM 2715 O O . ALA B 1 24 ? -22.422 -22.078 -3.207 1 98 24 ALA B O 1
ATOM 2716 N N . GLY B 1 25 ? -23.266 -22.266 -5.309 1 97.94 25 GLY B N 1
ATOM 2717 C CA . GLY B 1 25 ? -24.484 -21.562 -4.957 1 97.94 25 GLY B CA 1
ATOM 2718 C C . GLY B 1 25 ? -25.281 -22.25 -3.865 1 97.94 25 GLY B C 1
ATOM 2719 O O . GLY B 1 25 ? -25.797 -21.594 -2.965 1 97.94 25 GLY B O 1
ATOM 2720 N N . ALA B 1 26 ? -25.359 -23.516 -3.975 1 98.06 26 ALA B N 1
ATOM 2721 C CA . ALA B 1 26 ? -26.047 -24.281 -2.953 1 98.06 26 ALA B CA 1
ATOM 2722 C C . ALA B 1 26 ? -25.344 -24.156 -1.601 1 98.06 26 ALA B C 1
ATOM 2724 O O . ALA B 1 26 ? -26 -23.969 -0.573 1 98.06 26 ALA B O 1
ATOM 2725 N N . LEU B 1 27 ? -24.031 -24.281 -1.59 1 98.31 27 LEU B N 1
ATOM 2726 C CA . LEU B 1 27 ? -23.266 -24.172 -0.356 1 98.31 27 LEU B CA 1
ATOM 2727 C C . LEU B 1 27 ? -23.422 -22.781 0.255 1 98.31 27 LEU B C 1
ATOM 2729 O O . LEU B 1 27 ? -23.438 -22.641 1.479 1 98.31 27 LEU B O 1
ATOM 2733 N N . ARG B 1 28 ? -23.484 -21.766 -0.604 1 97.88 28 ARG B N 1
ATOM 2734 C CA . ARG B 1 28 ? -23.688 -20.406 -0.136 1 97.88 28 ARG B CA 1
ATOM 2735 C C . ARG B 1 28 ? -24.984 -20.297 0.665 1 97.88 28 ARG B C 1
ATOM 2737 O O . ARG B 1 28 ? -25 -19.719 1.758 1 97.88 28 ARG B O 1
ATOM 2744 N N . THR B 1 29 ? -26.031 -20.859 0.107 1 97.56 29 THR B N 1
ATOM 2745 C CA . THR B 1 29 ? -27.344 -20.844 0.757 1 97.56 29 THR B CA 1
ATOM 2746 C C . THR B 1 29 ? -27.312 -21.609 2.068 1 97.56 29 THR B C 1
ATOM 2748 O O . THR B 1 29 ? -27.859 -21.172 3.076 1 97.56 29 THR B O 1
ATOM 2751 N N . LEU B 1 30 ? -26.641 -22.719 2.041 1 97.31 30 LEU B N 1
ATOM 2752 C CA . LEU B 1 30 ? -26.578 -23.578 3.211 1 97.31 30 LEU B CA 1
ATOM 2753 C C . LEU B 1 30 ? -25.766 -22.953 4.324 1 97.31 30 LEU B C 1
ATOM 2755 O O . LEU B 1 30 ? -26.031 -23.188 5.508 1 97.31 30 LEU B O 1
ATOM 2759 N N . ALA B 1 31 ? -24.781 -22.156 3.957 1 97.56 31 ALA B N 1
ATOM 2760 C CA . ALA B 1 31 ? -23.891 -21.531 4.938 1 97.56 31 ALA B CA 1
ATOM 2761 C C . ALA B 1 31 ? -24.562 -20.312 5.57 1 97.56 31 ALA B C 1
ATOM 2763 O O . ALA B 1 31 ? -24.109 -19.812 6.609 1 97.56 31 ALA B O 1
ATOM 2764 N N . PHE B 1 32 ? -25.609 -19.812 5.023 1 96.62 32 PHE B N 1
ATOM 2765 C CA . PHE B 1 32 ? -26.234 -18.562 5.453 1 96.62 32 PHE B CA 1
ATOM 2766 C C . PHE B 1 32 ? -26.859 -18.719 6.84 1 96.62 32 PHE B C 1
ATOM 2768 O O . PHE B 1 32 ? -27.781 -19.5 7.023 1 96.62 32 PHE B O 1
ATOM 2775 N N . LYS B 1 33 ? -26.359 -18.109 7.785 1 94.12 33 LYS B N 1
ATOM 2776 C CA . LYS B 1 33 ? -26.828 -18.016 9.164 1 94.12 33 LYS B CA 1
ATOM 2777 C C . LYS B 1 33 ? -27.031 -19.391 9.781 1 94.12 33 LYS B C 1
ATOM 2779 O O . LYS B 1 33 ? -28.016 -19.641 10.477 1 94.12 33 LYS B O 1
ATOM 2784 N N . ASN B 1 34 ? -26.156 -20.344 9.43 1 95.12 34 ASN B N 1
ATOM 2785 C CA . ASN B 1 34 ? -26.203 -21.688 9.969 1 95.12 34 ASN B CA 1
ATOM 2786 C C . ASN B 1 34 ? -24.812 -22.188 10.375 1 95.12 34 ASN B C 1
ATOM 2788 O O . ASN B 1 34 ? -24.062 -22.703 9.547 1 95.12 34 ASN B O 1
ATOM 2792 N N . ASP B 1 35 ? -24.562 -22.219 11.641 1 95.56 35 ASP B N 1
ATOM 2793 C CA . ASP B 1 35 ? -23.219 -22.5 12.164 1 95.56 35 ASP B CA 1
ATOM 2794 C C . ASP B 1 35 ? -22.859 -23.969 11.969 1 95.56 35 ASP B C 1
ATOM 2796 O O . ASP B 1 35 ? -21.703 -24.297 11.711 1 95.56 35 ASP B O 1
ATOM 2800 N N . GLU B 1 36 ? -23.797 -24.75 12.133 1 95.88 36 GLU B N 1
ATOM 2801 C CA . GLU B 1 36 ? -23.531 -26.172 11.953 1 95.88 36 GLU B CA 1
ATOM 2802 C C . GLU B 1 36 ? -23.109 -26.484 10.516 1 95.88 36 GLU B C 1
ATOM 2804 O O . GLU B 1 36 ? -22.156 -27.219 10.289 1 95.88 36 GLU B O 1
ATOM 2809 N N . ASN B 1 37 ? -23.859 -25.875 9.555 1 96.94 37 ASN B N 1
ATOM 2810 C CA . ASN B 1 37 ? -23.516 -26.062 8.148 1 96.94 37 ASN B CA 1
ATOM 2811 C C . ASN B 1 37 ? -22.156 -25.453 7.812 1 96.94 37 ASN B C 1
ATOM 2813 O O . ASN B 1 37 ? -21.375 -26.047 7.051 1 96.94 37 ASN B O 1
ATOM 2817 N N . LYS B 1 38 ? -21.875 -24.312 8.367 1 97.31 38 LYS B N 1
ATOM 2818 C CA . LYS B 1 38 ? -20.578 -23.672 8.148 1 97.31 38 LYS B CA 1
ATOM 2819 C C . LYS B 1 38 ? -19.438 -24.609 8.547 1 97.31 38 LYS B C 1
ATOM 2821 O O . LYS B 1 38 ? -18.5 -24.828 7.77 1 97.31 38 LYS B O 1
ATOM 2826 N N . ASN B 1 39 ? -19.578 -25.172 9.75 1 96.94 39 ASN B N 1
ATOM 2827 C CA . ASN B 1 39 ? -18.547 -26.062 10.266 1 96.94 39 ASN B CA 1
ATOM 2828 C C . ASN B 1 39 ? -18.406 -27.312 9.414 1 96.94 39 ASN B C 1
ATOM 2830 O O . ASN B 1 39 ? -17.281 -27.766 9.148 1 96.94 39 ASN B O 1
ATOM 2834 N N . GLN B 1 40 ? -19.516 -27.828 9.016 1 97.19 40 GLN B N 1
ATOM 2835 C CA . GLN B 1 40 ? -19.484 -29.031 8.203 1 97.19 40 GLN B CA 1
ATOM 2836 C C . GLN B 1 40 ? -18.797 -28.766 6.859 1 97.19 40 GLN B C 1
ATOM 2838 O O . GLN B 1 40 ? -18.047 -29.609 6.367 1 97.19 40 GLN B O 1
ATOM 2843 N N . ILE B 1 41 ? -19.078 -27.625 6.215 1 98 41 ILE B N 1
ATOM 2844 C CA . ILE B 1 41 ? -18.484 -27.25 4.941 1 98 41 ILE B CA 1
ATOM 2845 C C . ILE B 1 41 ? -16.953 -27.203 5.078 1 98 41 ILE B C 1
ATOM 2847 O O . ILE B 1 41 ? -16.234 -27.719 4.234 1 98 41 ILE B O 1
ATOM 2851 N N . VAL B 1 42 ? -16.484 -26.625 6.184 1 97.69 42 VAL B N 1
ATOM 2852 C CA . VAL B 1 42 ? -15.055 -26.5 6.434 1 97.69 42 VAL B CA 1
ATOM 2853 C C . VAL B 1 42 ? -14.461 -27.859 6.75 1 97.69 42 VAL B C 1
ATOM 2855 O O . VAL B 1 42 ? -13.383 -28.203 6.258 1 97.69 42 VAL B O 1
ATOM 2858 N N . GLU B 1 43 ? -15.172 -28.688 7.551 1 96.75 43 GLU B N 1
ATOM 2859 C CA . GLU B 1 43 ? -14.711 -30.016 7.93 1 96.75 43 GLU B CA 1
ATOM 2860 C C . GLU B 1 43 ? -14.594 -30.938 6.715 1 96.75 43 GLU B C 1
ATOM 2862 O O . GLU B 1 43 ? -13.75 -31.828 6.68 1 96.75 43 GLU B O 1
ATOM 2867 N N . CYS B 1 44 ? -15.477 -30.672 5.723 1 97 44 CYS B N 1
ATOM 2868 C CA . CYS B 1 44 ? -15.461 -31.469 4.492 1 97 44 CYS B CA 1
ATOM 2869 C C . CYS B 1 44 ? -14.375 -30.969 3.547 1 97 44 CYS B C 1
ATOM 2871 O O . CYS B 1 44 ? -14.32 -31.391 2.389 1 97 44 CYS B O 1
ATOM 2873 N N . ASN B 1 45 ? -13.5 -30.031 3.988 1 96.44 45 ASN B N 1
ATOM 2874 C CA . ASN B 1 45 ? -12.328 -29.547 3.271 1 96.44 45 ASN B CA 1
ATOM 2875 C C . ASN B 1 45 ? -12.711 -28.828 1.982 1 96.44 45 ASN B C 1
ATOM 2877 O O . ASN B 1 45 ? -12.094 -29.031 0.939 1 96.44 45 ASN B O 1
ATOM 2881 N N . ALA B 1 46 ? -13.75 -27.969 2.068 1 97.69 46 ALA B N 1
ATOM 2882 C CA . ALA B 1 46 ? -14.234 -27.219 0.91 1 97.69 46 ALA B CA 1
ATOM 2883 C C . ALA B 1 46 ? -13.344 -26.016 0.626 1 97.69 46 ALA B C 1
ATOM 2885 O O . ALA B 1 46 ? -13.344 -25.484 -0.49 1 97.69 46 ALA B O 1
ATOM 2886 N N . LEU B 1 47 ? -12.57 -25.531 1.541 1 97.69 47 LEU B N 1
ATOM 2887 C CA . LEU B 1 47 ? -11.898 -24.234 1.497 1 97.69 47 LEU B CA 1
ATOM 2888 C C . LEU B 1 47 ? -10.875 -24.188 0.368 1 97.69 47 LEU B C 1
ATOM 2890 O O . LEU B 1 47 ? -10.844 -23.234 -0.406 1 97.69 47 LEU B O 1
ATOM 2894 N N . PRO B 1 48 ? -10.07 -25.25 0.255 1 95.81 48 PRO B N 1
ATOM 2895 C CA . PRO B 1 48 ? -9.062 -25.172 -0.799 1 95.81 48 PRO B CA 1
ATOM 2896 C C . PRO B 1 48 ? -9.664 -24.938 -2.182 1 95.81 48 PRO B C 1
ATOM 2898 O O . PRO B 1 48 ? -9.188 -24.078 -2.932 1 95.81 48 PRO B O 1
ATOM 2901 N N . THR B 1 49 ? -10.703 -25.656 -2.469 1 95.19 49 THR B N 1
ATOM 2902 C CA . THR B 1 49 ? -11.328 -25.5 -3.775 1 95.19 49 THR B CA 1
ATOM 2903 C C . THR B 1 49 ? -12.023 -24.156 -3.891 1 95.19 49 THR B C 1
ATOM 2905 O O . THR B 1 49 ? -11.93 -23.484 -4.926 1 95.19 49 THR B O 1
ATOM 2908 N N . LEU B 1 50 ? -12.711 -23.719 -2.887 1 97.5 50 LEU B N 1
ATOM 2909 C CA . LEU B 1 50 ? -13.391 -22.438 -2.889 1 97.5 50 LEU B CA 1
ATOM 2910 C C . LEU B 1 50 ? -12.391 -21.297 -3.104 1 97.5 50 LEU B C 1
ATOM 2912 O O . LEU B 1 50 ? -12.672 -20.344 -3.834 1 97.5 50 LEU B O 1
ATOM 2916 N N . ILE B 1 51 ? -11.266 -21.391 -2.52 1 97.44 51 ILE B N 1
ATOM 2917 C CA . ILE B 1 51 ? -10.227 -20.359 -2.631 1 97.44 51 ILE B CA 1
ATOM 2918 C C . ILE B 1 51 ? -9.672 -20.344 -4.051 1 97.44 51 ILE B C 1
ATOM 2920 O O . ILE B 1 51 ? -9.406 -19.266 -4.609 1 97.44 51 ILE B O 1
ATOM 2924 N N . LEU B 1 52 ? -9.523 -21.531 -4.609 1 94.88 52 LEU B N 1
ATOM 2925 C CA . LEU B 1 52 ? -9.125 -21.594 -6.012 1 94.88 52 LEU B CA 1
ATOM 2926 C C . LEU B 1 52 ? -10.148 -20.891 -6.898 1 94.88 52 LEU B C 1
ATOM 2928 O O . LEU B 1 52 ? -9.781 -20.172 -7.828 1 94.88 52 LEU B O 1
ATOM 2932 N N . MET B 1 53 ? -11.383 -21.094 -6.613 1 95.56 53 MET B N 1
ATOM 2933 C CA . MET B 1 53 ? -12.484 -20.531 -7.387 1 95.56 53 MET B CA 1
ATOM 2934 C C . MET B 1 53 ? -12.477 -19 -7.289 1 95.56 53 MET B C 1
ATOM 2936 O O . MET B 1 53 ? -12.914 -18.312 -8.211 1 95.56 53 MET B O 1
ATOM 2940 N N . LEU B 1 54 ? -11.977 -18.406 -6.219 1 97.25 54 LEU B N 1
ATOM 2941 C CA . LEU B 1 54 ? -11.859 -16.969 -6.07 1 97.25 54 LEU B CA 1
ATOM 2942 C C . LEU B 1 54 ? -10.977 -16.375 -7.164 1 97.25 54 LEU B C 1
ATOM 2944 O O . LEU B 1 54 ? -11.164 -15.219 -7.562 1 97.25 54 LEU B O 1
ATOM 2948 N N . ARG B 1 55 ? -10.047 -17.172 -7.598 1 94.38 55 ARG B N 1
ATOM 2949 C CA . ARG B 1 55 ? -9.047 -16.719 -8.555 1 94.38 55 ARG B CA 1
ATOM 2950 C C . ARG B 1 55 ? -9.516 -16.938 -9.992 1 94.38 55 ARG B C 1
ATOM 2952 O O . ARG B 1 55 ? -8.797 -16.625 -10.938 1 94.38 55 ARG B O 1
ATOM 2959 N N . SER B 1 56 ? -10.719 -17.438 -10.156 1 92.69 56 SER B N 1
ATOM 2960 C CA . SER B 1 56 ? -11.234 -17.734 -11.492 1 92.69 56 SER B CA 1
ATOM 2961 C C . SER B 1 56 ? -11.445 -16.453 -12.297 1 92.69 56 SER B C 1
ATOM 2963 O O . SER B 1 56 ? -11.906 -15.453 -11.766 1 92.69 56 SER B O 1
ATOM 2965 N N . GLU B 1 57 ? -11.164 -16.484 -13.57 1 90.19 57 GLU B N 1
ATOM 2966 C CA . GLU B 1 57 ? -11.43 -15.367 -14.477 1 90.19 57 GLU B CA 1
ATOM 2967 C C . GLU B 1 57 ? -12.922 -15.258 -14.797 1 90.19 57 GLU B C 1
ATOM 2969 O O . GLU B 1 57 ? -13.383 -14.219 -15.273 1 90.19 57 GLU B O 1
ATOM 2974 N N . ASP B 1 58 ? -13.594 -16.312 -14.625 1 92.31 58 ASP B N 1
ATOM 2975 C CA . ASP B 1 58 ? -15.047 -16.312 -14.797 1 92.31 58 ASP B CA 1
ATOM 2976 C C . ASP B 1 58 ? -15.742 -15.664 -13.609 1 92.31 58 ASP B C 1
ATOM 2978 O O . ASP B 1 58 ? -15.75 -16.219 -12.508 1 92.31 58 ASP B O 1
ATOM 2982 N N . ALA B 1 59 ? -16.406 -14.562 -13.859 1 95.56 59 ALA B N 1
ATOM 2983 C CA . ALA B 1 59 ? -17.016 -13.758 -12.805 1 95.56 59 ALA B CA 1
ATOM 2984 C C . ALA B 1 59 ? -18.109 -14.531 -12.078 1 95.56 59 ALA B C 1
ATOM 2986 O O . ALA B 1 59 ? -18.328 -14.344 -10.883 1 95.56 59 ALA B O 1
ATOM 2987 N N . ALA B 1 60 ? -18.797 -15.391 -12.82 1 95.19 60 ALA B N 1
ATOM 2988 C CA . ALA B 1 60 ? -19.875 -16.156 -12.203 1 95.19 60 ALA B CA 1
ATOM 2989 C C . ALA B 1 60 ? -19.328 -17.141 -11.172 1 95.19 60 ALA B C 1
ATOM 2991 O O . ALA B 1 60 ? -19.969 -17.422 -10.164 1 95.19 60 ALA B O 1
ATOM 2992 N N . ILE B 1 61 ? -18.141 -17.594 -11.398 1 95.12 61 ILE B N 1
ATOM 2993 C CA . ILE B 1 61 ? -17.516 -18.578 -10.523 1 95.12 61 ILE B CA 1
ATOM 2994 C C . ILE B 1 61 ? -17 -17.891 -9.258 1 95.12 61 ILE B C 1
ATOM 2996 O O . ILE B 1 61 ? -17.328 -18.297 -8.141 1 95.12 61 ILE B O 1
ATOM 3000 N N . HIS B 1 62 ? -16.203 -16.828 -9.391 1 97.38 62 HIS B N 1
ATOM 3001 C CA . HIS B 1 62 ? -15.633 -16.219 -8.188 1 97.38 62 HIS B CA 1
ATOM 3002 C C . HIS B 1 62 ? -16.688 -15.469 -7.402 1 97.38 62 HIS B C 1
ATOM 3004 O O . HIS B 1 62 ? -16.547 -15.266 -6.191 1 97.38 62 HIS B O 1
ATOM 3010 N N . TYR B 1 63 ? -17.812 -15.102 -8.055 1 97.81 63 TYR B N 1
ATOM 3011 C CA . TYR B 1 63 ? -18.922 -14.484 -7.344 1 97.81 63 T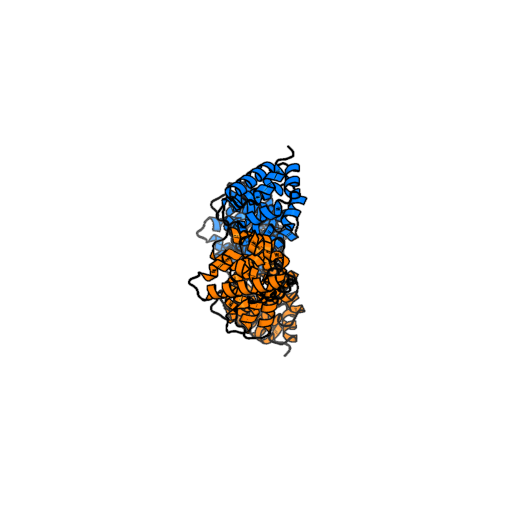YR B CA 1
ATOM 3012 C C . TYR B 1 63 ? -19.531 -15.461 -6.336 1 97.81 63 TYR B C 1
ATOM 3014 O O . TYR B 1 63 ? -19.734 -15.102 -5.176 1 97.81 63 TYR B O 1
ATOM 3022 N N . GLU B 1 64 ? -19.766 -16.641 -6.824 1 97.81 64 GLU B N 1
ATOM 3023 C CA . GLU B 1 64 ? -20.328 -17.656 -5.926 1 97.81 64 GLU B CA 1
ATOM 3024 C C . GLU B 1 64 ? -19.359 -18.016 -4.812 1 97.81 64 GLU B C 1
ATOM 3026 O O . GLU B 1 64 ? -19.75 -18.125 -3.65 1 97.81 64 GLU B O 1
ATOM 3031 N N . ALA B 1 65 ? -18.125 -18.156 -5.18 1 98.25 65 ALA B N 1
ATOM 3032 C CA . ALA B 1 65 ? -17.094 -18.562 -4.215 1 98.25 65 ALA B CA 1
ATOM 3033 C C . ALA B 1 65 ? -16.953 -17.531 -3.098 1 98.25 65 ALA B C 1
ATOM 3035 O O . ALA B 1 65 ? -16.922 -17.891 -1.918 1 98.25 65 ALA B O 1
ATOM 3036 N N . VAL B 1 66 ? -16.859 -16.234 -3.439 1 98.62 66 VAL B N 1
ATOM 3037 C CA . VAL B 1 66 ? -16.672 -15.195 -2.432 1 98.62 66 VAL B CA 1
ATOM 3038 C C . VAL B 1 66 ? -17.922 -15.078 -1.562 1 98.62 66 VAL B C 1
ATOM 3040 O O . VAL B 1 66 ? -17.828 -14.789 -0.366 1 98.62 66 VAL B O 1
ATOM 3043 N N . GLY B 1 67 ? -19.078 -15.414 -2.168 1 98.19 67 GLY B N 1
ATOM 3044 C CA . GLY B 1 67 ? -20.297 -15.461 -1.382 1 98.19 67 GLY B CA 1
ATOM 3045 C C . GLY B 1 67 ? -20.297 -16.547 -0.325 1 98.19 67 GLY B C 1
ATOM 3046 O O . GLY B 1 67 ? -20.703 -16.312 0.812 1 98.19 67 GLY B O 1
ATOM 3047 N N . VAL B 1 68 ? -19.859 -17.703 -0.705 1 98.56 68 VAL B N 1
ATOM 3048 C CA . VAL B 1 68 ? -19.766 -18.797 0.247 1 98.56 68 VAL B CA 1
ATOM 3049 C C . VAL B 1 68 ? -18.828 -18.422 1.382 1 98.56 68 VAL B C 1
ATOM 3051 O O . VAL B 1 68 ? -19.172 -18.547 2.559 1 98.56 68 VAL B O 1
ATOM 3054 N N . ILE B 1 69 ? -17.641 -17.938 1.015 1 98.5 69 ILE B N 1
ATOM 3055 C CA . ILE B 1 69 ? -16.609 -17.594 2 1 98.5 69 ILE B CA 1
ATOM 3056 C C . ILE B 1 69 ? -17.141 -16.5 2.92 1 98.5 69 ILE B C 1
ATOM 3058 O O . ILE B 1 69 ? -16.922 -16.547 4.133 1 98.5 69 ILE B O 1
ATOM 3062 N N . GLY B 1 70 ? -17.828 -15.531 2.328 1 97.88 70 GLY B N 1
ATOM 3063 C CA . GLY B 1 70 ? -18.438 -14.484 3.133 1 97.88 70 GLY B CA 1
ATOM 3064 C C . GLY B 1 70 ? -19.391 -15.016 4.191 1 97.88 70 GLY B C 1
ATOM 3065 O O . GLY B 1 70 ? -19.312 -14.609 5.352 1 97.88 70 GLY B O 1
ATOM 3066 N N . ASN B 1 71 ? -20.219 -15.922 3.773 1 97.5 71 ASN B N 1
ATOM 3067 C CA . ASN B 1 71 ? -21.172 -16.516 4.711 1 97.5 71 ASN B CA 1
ATOM 3068 C C . ASN B 1 71 ? -20.469 -17.359 5.762 1 97.5 71 ASN B C 1
ATOM 3070 O O . ASN B 1 71 ? -20.891 -17.406 6.922 1 97.5 71 ASN B O 1
ATOM 3074 N N . LEU B 1 72 ? -19.438 -18.062 5.379 1 97.62 72 LEU B N 1
ATOM 3075 C CA . LEU B 1 72 ? -18.688 -18.906 6.301 1 97.62 72 LEU B CA 1
ATOM 3076 C C . LEU B 1 72 ? -18.031 -18.062 7.398 1 97.62 72 LEU B C 1
ATOM 3078 O O . LEU B 1 72 ? -18.047 -18.453 8.57 1 97.62 72 LEU B O 1
ATOM 3082 N N . VAL B 1 73 ? -17.516 -16.906 7.047 1 95.75 73 VAL B N 1
ATOM 3083 C CA . VAL B 1 73 ? -16.719 -16.078 7.949 1 95.75 73 VAL B CA 1
ATOM 3084 C C . VAL B 1 73 ? -17.641 -15.281 8.859 1 95.75 73 VAL B C 1
ATOM 3086 O O . VAL B 1 73 ? -17.266 -14.961 10 1 95.75 73 VAL B O 1
ATOM 3089 N N . HIS B 1 74 ? -18.797 -14.992 8.375 1 91.75 74 HIS B N 1
ATOM 3090 C CA . HIS B 1 74 ? -19.719 -14.164 9.141 1 91.75 74 HIS B CA 1
ATOM 3091 C C . HIS B 1 74 ? -20 -14.766 10.508 1 91.75 74 HIS B C 1
ATOM 3093 O O . HIS B 1 74 ? -20.484 -15.898 10.609 1 91.75 74 HIS B O 1
ATOM 3099 N N . SER B 1 75 ? -19.672 -14.109 11.547 1 87.81 75 SER B N 1
ATOM 3100 C CA . SER B 1 75 ? -19.922 -14.438 12.953 1 87.81 75 SER B CA 1
ATOM 3101 C C . SER B 1 75 ? -19.234 -15.75 13.336 1 87.81 75 SER B C 1
ATOM 3103 O O . SER B 1 75 ? -19.781 -16.531 14.125 1 87.81 75 SER B O 1
ATOM 3105 N N . SER B 1 76 ? -18.109 -16.078 12.75 1 91.25 76 SER B N 1
ATOM 3106 C CA . SER B 1 76 ? -17.359 -17.297 13.062 1 91.25 76 SER B CA 1
ATOM 3107 C C . SER B 1 76 ? -15.859 -17.031 13.125 1 91.25 76 SER B C 1
ATOM 3109 O O . SER B 1 76 ? -15.141 -17.281 12.148 1 91.25 76 SER B O 1
ATOM 3111 N N . PRO B 1 77 ? -15.367 -16.672 14.281 1 90.62 77 PRO B N 1
ATOM 3112 C CA . PRO B 1 77 ? -13.945 -16.328 14.414 1 90.62 77 PRO B CA 1
ATOM 3113 C C . PRO B 1 77 ? -13.016 -17.484 14.078 1 90.62 77 PRO B C 1
ATOM 3115 O O . PRO B 1 77 ? -11.945 -17.281 13.508 1 90.62 77 PRO B O 1
ATOM 3118 N N . ASN B 1 78 ? -13.461 -18.656 14.422 1 93.12 78 ASN B N 1
ATOM 3119 C CA . ASN B 1 78 ? -12.625 -19.812 14.148 1 93.12 78 ASN B CA 1
ATOM 3120 C C . ASN B 1 78 ? -12.523 -20.094 12.648 1 93.12 78 ASN B C 1
ATOM 3122 O O . ASN B 1 78 ? -11.445 -20.391 12.141 1 93.12 78 ASN B O 1
ATOM 3126 N N . ILE B 1 79 ? -13.656 -20 11.984 1 95.88 79 ILE B N 1
ATOM 3127 C CA . ILE B 1 79 ? -13.664 -20.234 10.547 1 95.88 79 ILE B CA 1
ATOM 3128 C C . ILE B 1 79 ? -12.867 -19.141 9.836 1 95.88 79 ILE B C 1
ATOM 3130 O O . ILE B 1 79 ? -12.18 -19.406 8.844 1 95.88 79 ILE B O 1
ATOM 3134 N N . LYS B 1 80 ? -12.992 -17.953 10.359 1 94.75 80 LYS B N 1
ATOM 3135 C CA . LYS B 1 80 ? -12.211 -16.844 9.812 1 94.75 80 LYS B CA 1
ATOM 3136 C C . LYS B 1 80 ? -10.719 -17.172 9.812 1 94.75 80 LYS B C 1
ATOM 3138 O O . LYS B 1 80 ? -10.031 -16.953 8.82 1 94.75 80 LYS B O 1
ATOM 3143 N N . LYS B 1 81 ? -10.281 -17.719 10.898 1 94 81 LYS B N 1
ATOM 3144 C CA . LYS B 1 81 ? -8.883 -18.109 11.031 1 94 81 LYS B CA 1
ATOM 3145 C C . LYS B 1 81 ? -8.516 -19.203 10.047 1 94 81 LYS B C 1
ATOM 3147 O O . LYS B 1 81 ? -7.441 -19.172 9.438 1 94 81 LYS B O 1
ATOM 3152 N N . GLU B 1 82 ? -9.383 -20.109 9.883 1 95.81 82 GLU B N 1
ATOM 3153 C CA . GLU B 1 82 ? -9.148 -21.219 8.961 1 95.81 82 GLU B CA 1
ATOM 3154 C C . GLU B 1 82 ? -9.094 -20.734 7.516 1 95.81 82 GLU B C 1
ATOM 3156 O O . GLU B 1 82 ? -8.281 -21.219 6.727 1 95.81 82 GLU B O 1
ATOM 3161 N N . VAL B 1 83 ? -9.992 -19.812 7.199 1 96.88 83 VAL B N 1
ATOM 3162 C CA . VAL B 1 83 ? -10.047 -19.25 5.852 1 96.88 83 VAL B CA 1
ATOM 3163 C C . VAL B 1 83 ? -8.742 -18.531 5.531 1 96.88 83 VAL B C 1
ATOM 3165 O O . VAL B 1 83 ? -8.18 -18.719 4.453 1 96.88 83 VAL B O 1
ATOM 3168 N N . LEU B 1 84 ? -8.234 -17.781 6.492 1 95.44 84 LEU B N 1
ATOM 3169 C CA . LEU B 1 84 ? -6.984 -17.047 6.309 1 95.44 84 LEU B CA 1
ATOM 3170 C C . LEU B 1 84 ? -5.805 -18.016 6.23 1 95.44 84 LEU B C 1
ATOM 3172 O O . LEU B 1 84 ? -4.922 -17.859 5.383 1 95.44 84 LEU B O 1
ATOM 3176 N N . ALA B 1 85 ? -5.824 -19.031 7.07 1 94.69 85 ALA B N 1
ATOM 3177 C CA . ALA B 1 85 ? -4.762 -20.047 7.082 1 94.69 85 ALA B CA 1
ATOM 3178 C C . ALA B 1 85 ? -4.715 -20.812 5.762 1 94.69 85 ALA B C 1
ATOM 3180 O O . ALA B 1 85 ? -3.643 -21.234 5.32 1 94.69 85 ALA B O 1
ATOM 3181 N N . ALA B 1 86 ? -5.863 -20.906 5.129 1 95.81 86 ALA B N 1
ATOM 3182 C CA . ALA B 1 86 ? -5.969 -21.656 3.875 1 95.81 86 ALA B CA 1
ATOM 3183 C C . ALA B 1 86 ? -5.5 -20.812 2.693 1 95.81 86 ALA B C 1
ATOM 3185 O O . ALA B 1 86 ? -5.457 -21.281 1.559 1 95.81 86 ALA B O 1
ATOM 3186 N N . GLY B 1 87 ? -5.152 -19.516 2.895 1 96.06 87 GLY B N 1
ATOM 3187 C CA . GLY B 1 87 ? -4.566 -18.703 1.849 1 96.06 87 GLY B CA 1
ATOM 3188 C C . GLY B 1 87 ? -5.59 -17.875 1.097 1 96.06 87 GLY B C 1
ATOM 3189 O O . GLY B 1 87 ? -5.398 -17.547 -0.08 1 96.06 87 GLY B O 1
ATOM 3190 N N . ALA B 1 88 ? -6.648 -17.484 1.752 1 97.56 88 ALA B N 1
ATOM 3191 C CA . ALA B 1 88 ? -7.746 -16.797 1.076 1 97.56 88 ALA B CA 1
ATOM 3192 C C . ALA B 1 88 ? -7.441 -15.305 0.913 1 97.56 88 ALA B C 1
ATOM 3194 O O . ALA B 1 88 ? -8.07 -14.625 0.096 1 97.56 88 ALA B O 1
ATOM 3195 N N . LEU B 1 89 ? -6.5 -14.789 1.649 1 97.81 89 LEU B N 1
ATOM 3196 C CA . LEU B 1 89 ? -6.34 -13.344 1.757 1 97.81 89 LEU B CA 1
ATOM 3197 C C . LEU B 1 89 ? -6.027 -12.727 0.396 1 97.81 89 LEU B C 1
ATOM 3199 O O . LEU B 1 89 ? -6.715 -11.805 -0.045 1 97.81 89 LEU B O 1
ATOM 3203 N N . GLN B 1 90 ? -5.012 -13.289 -0.285 1 98.44 90 GLN B N 1
ATOM 3204 C CA . GLN B 1 90 ? -4.57 -12.672 -1.529 1 98.44 90 GLN B CA 1
ATOM 3205 C C . GLN B 1 90 ? -5.641 -12.781 -2.611 1 98.44 90 GLN B C 1
ATOM 3207 O O . GLN B 1 90 ? -5.922 -11.812 -3.318 1 98.44 90 GLN B O 1
ATOM 3212 N N . PRO B 1 91 ? -6.293 -13.953 -2.736 1 98.19 91 PRO B N 1
ATOM 3213 C CA . PRO B 1 91 ? -7.375 -14.039 -3.719 1 98.19 91 PRO B CA 1
ATOM 3214 C C . PRO B 1 91 ? -8.516 -13.07 -3.424 1 98.19 91 PRO B C 1
ATOM 3216 O O . PRO B 1 91 ? -9.094 -12.492 -4.348 1 98.19 91 PRO B O 1
ATOM 3219 N N . VAL B 1 92 ? -8.844 -12.883 -2.174 1 98.69 92 VAL B N 1
ATOM 3220 C CA . VAL B 1 92 ? -9.906 -11.953 -1.806 1 98.69 92 VAL B CA 1
ATOM 3221 C C . VAL B 1 92 ? -9.5 -10.531 -2.182 1 98.69 92 VAL B C 1
ATOM 3223 O O . VAL B 1 92 ? -10.297 -9.781 -2.742 1 98.69 92 VAL B O 1
ATOM 3226 N N . ILE B 1 93 ? -8.258 -10.133 -1.903 1 98.75 93 ILE B N 1
ATOM 3227 C CA . ILE B 1 93 ? -7.75 -8.812 -2.27 1 98.75 93 ILE B CA 1
ATOM 3228 C C . ILE B 1 93 ? -7.805 -8.641 -3.785 1 98.75 93 ILE B C 1
ATOM 3230 O O . ILE B 1 93 ? -8.148 -7.566 -4.281 1 98.75 93 ILE B O 1
ATOM 3234 N N . GLY B 1 94 ? -7.496 -9.742 -4.465 1 98.31 94 GLY B N 1
ATOM 3235 C CA . GLY B 1 94 ? -7.559 -9.703 -5.914 1 98.31 94 GLY B CA 1
ATOM 3236 C C . GLY B 1 94 ? -8.945 -9.375 -6.441 1 98.31 94 GLY B C 1
ATOM 3237 O O . GLY B 1 94 ? -9.078 -8.734 -7.484 1 98.31 94 GLY B O 1
ATOM 3238 N N . LEU B 1 95 ? -9.953 -9.742 -5.777 1 98.56 95 LEU B N 1
ATOM 3239 C CA . LEU B 1 95 ? -11.328 -9.562 -6.223 1 98.56 95 LEU B CA 1
ATOM 3240 C C . LEU B 1 95 ? -11.758 -8.102 -6.102 1 98.56 95 LEU B C 1
ATOM 3242 O O . LEU B 1 95 ? -12.789 -7.707 -6.652 1 98.56 95 LEU B O 1
ATOM 3246 N N . LEU B 1 96 ? -10.984 -7.262 -5.406 1 98.5 96 LEU B N 1
ATOM 3247 C CA . LEU B 1 96 ? -11.281 -5.836 -5.344 1 98.5 96 LEU B CA 1
ATOM 3248 C C . LEU B 1 96 ? -11.211 -5.203 -6.73 1 98.5 96 LEU B C 1
ATOM 3250 O O . LEU B 1 96 ? -11.82 -4.156 -6.973 1 98.5 96 LEU B O 1
ATOM 3254 N N . ASN B 1 97 ? -10.484 -5.871 -7.617 1 96.38 97 ASN B N 1
ATOM 3255 C CA . ASN B 1 97 ? -10.328 -5.367 -8.977 1 96.38 97 ASN B CA 1
ATOM 3256 C C . ASN B 1 97 ? -11.195 -6.133 -9.969 1 96.38 97 ASN B C 1
ATOM 3258 O O . ASN B 1 97 ? -11.023 -6.012 -11.18 1 96.38 97 ASN B O 1
ATOM 3262 N N . SER B 1 98 ? -12.117 -6.945 -9.484 1 96 98 SER B N 1
ATOM 3263 C CA . SER B 1 98 ? -12.984 -7.742 -10.344 1 96 98 SER B CA 1
ATOM 3264 C C . SER B 1 98 ? -13.891 -6.852 -11.195 1 96 98 SER B C 1
ATOM 3266 O O . SER B 1 98 ? -14.227 -5.738 -10.789 1 96 98 SER B O 1
ATOM 3268 N N . CYS B 1 99 ? -14.281 -7.32 -12.328 1 93.5 99 CYS B N 1
ATOM 3269 C CA . CYS B 1 99 ? -15.25 -6.633 -13.18 1 93.5 99 CYS B CA 1
ATOM 3270 C C . CYS B 1 99 ? -16.656 -6.758 -12.609 1 93.5 99 CYS B C 1
ATOM 3272 O O . CYS B 1 99 ? -17.562 -6.043 -13.039 1 93.5 99 CYS B O 1
ATOM 3274 N N . CYS B 1 100 ? -16.812 -7.711 -11.688 1 95.31 100 CYS B N 1
ATOM 3275 C CA . CYS B 1 100 ? -18.109 -7.953 -11.047 1 95.31 100 CYS B CA 1
ATOM 3276 C C . CYS B 1 100 ? -18.25 -7.117 -9.781 1 95.31 100 CYS B C 1
ATOM 3278 O O . CYS B 1 100 ? -17.547 -7.355 -8.789 1 95.31 100 CYS B O 1
ATOM 3280 N N . SER B 1 101 ? -19.219 -6.184 -9.758 1 95.5 101 SER B N 1
ATOM 3281 C CA . SER B 1 101 ? -19.391 -5.266 -8.641 1 95.5 101 SER B CA 1
ATOM 3282 C C . SER B 1 101 ? -19.781 -6.016 -7.371 1 95.5 101 SER B C 1
ATOM 3284 O O . SER B 1 101 ? -19.375 -5.629 -6.27 1 95.5 101 SER B O 1
ATOM 3286 N N . GLU B 1 102 ? -20.547 -7.086 -7.539 1 96.06 102 GLU B N 1
ATOM 3287 C CA . GLU B 1 102 ? -20.953 -7.875 -6.383 1 96.06 102 GLU B CA 1
ATOM 3288 C C . GLU B 1 102 ? -19.75 -8.555 -5.727 1 96.06 102 GLU B C 1
ATOM 3290 O O . GLU B 1 102 ? -19.656 -8.609 -4.5 1 96.06 102 GLU B O 1
ATOM 3295 N N . SER B 1 103 ? -18.875 -9.047 -6.578 1 98 103 SER B N 1
ATOM 3296 C CA . SER B 1 103 ? -17.641 -9.648 -6.055 1 98 103 SER B CA 1
ATOM 3297 C C . SER B 1 103 ? -16.781 -8.617 -5.348 1 98 103 SER B C 1
ATOM 3299 O O . SER B 1 103 ? -16.188 -8.906 -4.309 1 98 103 SER B O 1
ATOM 3301 N N . GLN B 1 104 ? -16.719 -7.391 -5.895 1 98.25 104 GLN B N 1
ATOM 3302 C CA . GLN B 1 104 ? -15.969 -6.309 -5.262 1 98.25 104 GLN B CA 1
ATOM 3303 C C . GLN B 1 104 ? -16.531 -5.984 -3.881 1 98.25 104 GLN B C 1
ATOM 3305 O O . GLN B 1 104 ? -15.781 -5.844 -2.912 1 98.25 104 GLN B O 1
ATOM 3310 N N . ARG B 1 105 ? -17.844 -5.941 -3.857 1 97.62 105 ARG B N 1
ATOM 3311 C CA . ARG B 1 105 ? -18.531 -5.602 -2.611 1 97.62 105 ARG B CA 1
ATOM 3312 C C . ARG B 1 105 ? -18.25 -6.641 -1.532 1 97.62 105 ARG B C 1
ATOM 3314 O O . ARG B 1 105 ? -17.891 -6.293 -0.403 1 97.62 105 ARG B O 1
ATOM 3321 N N . GLU B 1 106 ? -18.422 -7.879 -1.928 1 97.69 106 GLU B N 1
ATOM 3322 C CA . GLU B 1 106 ? -18.203 -8.969 -0.979 1 97.69 106 GLU B CA 1
ATOM 3323 C C . GLU B 1 106 ? -16.75 -9.008 -0.516 1 97.69 106 GLU B C 1
ATOM 3325 O O . GLU B 1 106 ? -16.469 -9.281 0.654 1 97.69 106 GLU B O 1
ATOM 3330 N N . ALA B 1 107 ? -15.859 -8.766 -1.452 1 98.69 107 ALA B N 1
ATOM 3331 C CA . ALA B 1 107 ? -14.438 -8.758 -1.106 1 98.69 107 ALA B CA 1
ATOM 3332 C C . ALA B 1 107 ? -14.125 -7.648 -0.108 1 98.69 107 ALA B C 1
ATOM 3334 O O . ALA B 1 107 ? -13.43 -7.879 0.886 1 98.69 107 ALA B O 1
ATOM 3335 N N . ALA B 1 108 ? -14.602 -6.434 -0.345 1 98.56 108 ALA B N 1
ATOM 3336 C CA . ALA B 1 108 ? -14.375 -5.309 0.558 1 98.56 108 ALA B CA 1
ATOM 3337 C C . ALA B 1 108 ? -14.938 -5.598 1.946 1 98.56 108 ALA B C 1
ATOM 3339 O O . ALA B 1 108 ? -14.281 -5.34 2.957 1 98.56 108 ALA B O 1
ATOM 3340 N N . LEU B 1 109 ? -16.188 -6.164 1.968 1 97.44 109 LEU B N 1
ATOM 3341 C CA . LEU B 1 109 ? -16.797 -6.52 3.24 1 97.44 109 LEU B CA 1
ATOM 3342 C C . LEU B 1 109 ? -15.945 -7.539 3.994 1 97.44 109 LEU B C 1
ATOM 3344 O O . LEU B 1 109 ? -15.695 -7.379 5.191 1 97.44 109 LEU B O 1
ATOM 3348 N N . LEU B 1 110 ? -15.539 -8.523 3.27 1 97.12 110 LEU B N 1
ATOM 3349 C CA . LEU B 1 110 ? -14.734 -9.586 3.863 1 97.12 110 LEU B CA 1
ATOM 3350 C C . LEU B 1 110 ? -13.43 -9.031 4.422 1 97.12 110 LEU B C 1
ATOM 3352 O O . LEU B 1 110 ? -13.016 -9.398 5.523 1 97.12 110 LEU B O 1
ATOM 3356 N N . LEU B 1 111 ? -12.773 -8.102 3.732 1 97.88 111 LEU B N 1
ATOM 3357 C CA . LEU B 1 111 ? -11.523 -7.504 4.195 1 97.88 111 LEU B CA 1
ATOM 3358 C C . LEU B 1 111 ? -11.75 -6.676 5.453 1 97.88 111 LEU B C 1
ATOM 3360 O O . LEU B 1 111 ? -10.906 -6.66 6.352 1 97.88 111 LEU B O 1
ATOM 3364 N N . GLY B 1 112 ? -12.914 -5.988 5.473 1 96.69 112 GLY B N 1
ATOM 3365 C CA . GLY B 1 112 ? -13.266 -5.309 6.707 1 96.69 112 GLY B CA 1
ATOM 3366 C C . GLY B 1 112 ? -13.406 -6.246 7.887 1 96.69 112 GLY B C 1
ATOM 3367 O O . GLY B 1 112 ? -12.984 -5.926 9 1 96.69 112 GLY B O 1
ATOM 3368 N N . GLN B 1 113 ? -13.977 -7.402 7.617 1 94.62 113 GLN B N 1
ATOM 3369 C CA . GLN B 1 113 ? -14.156 -8.406 8.664 1 94.62 113 GLN B CA 1
ATOM 3370 C C . GLN B 1 113 ? -12.82 -9.008 9.094 1 94.62 113 GLN B C 1
ATOM 3372 O O . GLN B 1 113 ? -12.594 -9.242 10.281 1 94.62 113 GLN B O 1
ATOM 3377 N N . PHE B 1 114 ? -11.938 -9.273 8.109 1 95.88 114 PHE B N 1
ATOM 3378 C CA . PHE B 1 114 ? -10.602 -9.766 8.422 1 95.88 114 PHE B CA 1
ATOM 3379 C C . PHE B 1 114 ? -9.844 -8.766 9.289 1 95.88 114 PHE B C 1
ATOM 3381 O O . PHE B 1 114 ? -9.172 -9.156 10.242 1 95.88 114 PHE B O 1
ATOM 3388 N N . ALA B 1 115 ? -9.961 -7.457 8.961 1 95.25 115 ALA B N 1
ATOM 3389 C CA . ALA B 1 115 ? -9.234 -6.395 9.648 1 95.25 115 ALA B CA 1
ATOM 3390 C C . ALA B 1 115 ? -9.711 -6.246 11.094 1 95.25 115 ALA B C 1
ATOM 3392 O O . ALA B 1 115 ? -8.961 -5.773 11.953 1 95.25 115 ALA B O 1
ATOM 3393 N N . ALA B 1 116 ? -10.898 -6.656 11.422 1 87.56 116 ALA B N 1
ATOM 3394 C CA . ALA B 1 116 ? -11.484 -6.512 12.75 1 87.56 116 ALA B CA 1
ATOM 3395 C C . ALA B 1 116 ? -11.031 -7.641 13.672 1 87.56 116 ALA B C 1
ATOM 3397 O O . ALA B 1 116 ? -11.219 -7.574 14.891 1 87.56 116 ALA B O 1
ATOM 3398 N N . THR B 1 117 ? -10.469 -8.664 13.164 1 75.25 117 THR B N 1
ATOM 3399 C CA . THR B 1 117 ? -10.102 -9.844 13.938 1 75.25 117 THR B CA 1
ATOM 3400 C C . THR B 1 117 ? -8.852 -9.57 14.773 1 75.25 117 THR B C 1
ATOM 3402 O O . THR B 1 117 ? -8.844 -9.82 15.977 1 75.25 117 THR B O 1
ATOM 3405 N N . ASP B 1 118 ? -7.734 -9.258 14.07 1 78.81 118 ASP B N 1
ATOM 3406 C CA . ASP B 1 118 ? -6.453 -9.039 14.742 1 78.81 118 ASP B CA 1
ATOM 3407 C C . ASP B 1 118 ? -5.703 -7.863 14.109 1 78.81 118 ASP B C 1
ATOM 3409 O O . ASP B 1 118 ? -5.953 -7.504 12.961 1 78.81 118 ASP B O 1
ATOM 3413 N N . SER B 1 119 ? -4.883 -7.285 14.938 1 83.06 119 SER B N 1
ATOM 3414 C CA . SER B 1 119 ? -4.086 -6.145 14.5 1 83.06 119 SER B CA 1
ATOM 3415 C C . SER B 1 119 ? -3.139 -6.523 13.367 1 83.06 119 SER B C 1
ATOM 3417 O O . SER B 1 119 ? -2.902 -5.73 12.461 1 83.06 119 SER B O 1
ATOM 3419 N N . ASP B 1 120 ? -2.734 -7.738 13.375 1 92.5 120 ASP B N 1
ATOM 3420 C CA . ASP B 1 120 ? -1.798 -8.18 12.344 1 92.5 120 ASP B CA 1
ATOM 3421 C C . ASP B 1 120 ? -2.471 -8.227 10.977 1 92.5 120 ASP B C 1
ATOM 3423 O O . ASP B 1 120 ? -1.841 -7.93 9.953 1 92.5 120 ASP B O 1
ATOM 3427 N N . CYS B 1 121 ? -3.742 -8.469 10.992 1 95 121 CYS B N 1
ATOM 3428 C CA . CYS B 1 121 ? -4.445 -8.594 9.719 1 95 121 CYS B CA 1
ATOM 3429 C C . CYS B 1 121 ? -4.586 -7.238 9.039 1 95 121 CYS B C 1
ATOM 3431 O O . CYS B 1 121 ? -4.516 -7.141 7.816 1 95 121 CYS B O 1
ATOM 3433 N N . LYS B 1 122 ? -4.73 -6.184 9.867 1 97.12 122 LYS B N 1
ATOM 3434 C CA . LYS B 1 122 ? -4.801 -4.836 9.297 1 97.12 122 LYS B CA 1
ATOM 3435 C C . LYS B 1 122 ? -3.527 -4.5 8.531 1 97.12 122 LYS B C 1
ATOM 3437 O O . LYS B 1 122 ? -3.592 -3.951 7.426 1 97.12 122 LYS B O 1
ATOM 3442 N N . VAL B 1 123 ? -2.459 -4.898 9.156 1 98.12 123 VAL B N 1
ATOM 3443 C CA . VAL B 1 123 ? -1.151 -4.605 8.578 1 98.12 123 VAL B CA 1
ATOM 3444 C C . VAL B 1 123 ? -0.955 -5.43 7.309 1 98.12 123 VAL B C 1
ATOM 3446 O O . VAL B 1 123 ? -0.577 -4.891 6.266 1 98.12 123 VAL B O 1
ATOM 3449 N N . HIS B 1 124 ? -1.312 -6.719 7.324 1 98.25 124 HIS B N 1
ATOM 3450 C CA . HIS B 1 124 ? -1.098 -7.633 6.207 1 98.25 124 HIS B CA 1
ATOM 3451 C C . HIS B 1 124 ? -1.958 -7.25 5.008 1 98.25 124 HIS B C 1
ATOM 3453 O O . HIS B 1 124 ? -1.495 -7.301 3.867 1 98.25 124 HIS B O 1
ATOM 3459 N N . ILE B 1 125 ? -3.191 -6.871 5.246 1 98.62 125 ILE B N 1
ATOM 3460 C CA . ILE B 1 125 ? -4.121 -6.492 4.184 1 98.62 125 ILE B CA 1
ATOM 3461 C C . ILE B 1 125 ? -3.555 -5.312 3.396 1 98.62 125 ILE B C 1
ATOM 3463 O O . ILE B 1 125 ? -3.602 -5.305 2.164 1 98.62 125 ILE B O 1
ATOM 3467 N N . VAL B 1 126 ? -2.955 -4.371 4.133 1 98.75 126 VAL B N 1
ATOM 3468 C CA . VAL B 1 126 ? -2.416 -3.172 3.498 1 98.75 126 VAL B CA 1
ATOM 3469 C C . VAL B 1 126 ? -1.121 -3.514 2.766 1 98.75 126 VAL B C 1
ATOM 3471 O O . VAL B 1 126 ? -0.921 -3.104 1.62 1 98.75 126 VAL B O 1
ATOM 3474 N N . GLN B 1 127 ? -0.252 -4.328 3.396 1 98.62 127 GLN B N 1
ATOM 3475 C CA . GLN B 1 127 ? 0.977 -4.762 2.738 1 98.62 127 GLN B CA 1
ATOM 3476 C C . GLN B 1 127 ? 0.677 -5.445 1.408 1 98.62 127 GLN B C 1
ATOM 3478 O O . GLN B 1 127 ? 1.419 -5.277 0.438 1 98.62 127 GLN B O 1
ATOM 3483 N N . ARG B 1 128 ? -0.417 -6.125 1.383 1 98.75 128 ARG B N 1
ATOM 3484 C CA . ARG B 1 128 ? -0.709 -7.008 0.259 1 98.75 128 ARG B CA 1
ATOM 3485 C C . ARG B 1 128 ? -1.499 -6.277 -0.821 1 98.75 128 ARG B C 1
ATOM 3487 O O . ARG B 1 128 ? -1.926 -6.887 -1.805 1 98.75 128 ARG B O 1
ATOM 3494 N N . GLY B 1 129 ? -1.728 -4.965 -0.627 1 98.62 129 GLY B N 1
ATOM 3495 C CA . GLY B 1 129 ? -2.117 -4.125 -1.748 1 98.62 129 GLY B CA 1
ATOM 3496 C C . GLY B 1 129 ? -3.607 -3.846 -1.796 1 98.62 129 GLY B C 1
ATOM 3497 O O . GLY B 1 129 ? -4.164 -3.613 -2.869 1 98.62 129 GLY B O 1
ATOM 3498 N N . ALA B 1 130 ? -4.277 -3.799 -0.691 1 98.75 130 ALA B N 1
ATOM 3499 C CA . ALA B 1 130 ? -5.73 -3.656 -0.68 1 98.75 130 ALA B CA 1
ATOM 3500 C C . ALA B 1 130 ? -6.137 -2.186 -0.723 1 98.75 130 ALA B C 1
ATOM 3502 O O . ALA B 1 130 ? -7.262 -1.857 -1.11 1 98.75 130 ALA B O 1
ATOM 3503 N N . VAL B 1 131 ? -5.277 -1.233 -0.393 1 98.75 131 VAL B N 1
ATOM 3504 C CA . VAL B 1 131 ? -5.66 0.142 -0.092 1 98.75 131 VAL B CA 1
ATOM 3505 C C . VAL B 1 131 ? -6.078 0.855 -1.375 1 98.75 131 VAL B C 1
ATOM 3507 O O . VAL B 1 131 ? -7.145 1.478 -1.427 1 98.75 131 VAL B O 1
ATOM 3510 N N . ARG B 1 132 ? -5.355 0.744 -2.422 1 98.19 132 ARG B N 1
ATOM 3511 C CA . ARG B 1 132 ? -5.605 1.505 -3.641 1 98.19 132 ARG B CA 1
ATOM 3512 C C . ARG B 1 132 ? -6.941 1.116 -4.266 1 98.19 132 ARG B C 1
ATOM 3514 O O . ARG B 1 132 ? -7.766 1.98 -4.57 1 98.19 132 ARG B O 1
ATOM 3521 N N . PRO B 1 133 ? -7.145 -0.202 -4.469 1 98.44 133 PRO B N 1
ATOM 3522 C CA . PRO B 1 133 ? -8.453 -0.55 -5.023 1 98.44 133 PRO B CA 1
ATOM 3523 C C . PRO B 1 133 ? -9.609 -0.121 -4.125 1 98.44 133 PRO B C 1
ATOM 3525 O O . PRO B 1 133 ? -10.672 0.274 -4.621 1 98.44 133 PRO B O 1
ATOM 3528 N N . LEU B 1 134 ? -9.469 -0.18 -2.824 1 98.81 134 LEU B N 1
ATOM 3529 C CA . LEU B 1 134 ? -10.516 0.26 -1.91 1 98.81 134 LEU B CA 1
ATOM 3530 C C . LEU B 1 134 ? -10.797 1.75 -2.08 1 98.81 134 LEU B C 1
ATOM 3532 O O . LEU B 1 134 ? -11.953 2.176 -2.057 1 98.81 134 LEU B O 1
ATOM 3536 N N . ILE B 1 135 ? -9.75 2.574 -2.242 1 98.81 135 ILE B N 1
ATOM 3537 C CA . ILE B 1 135 ? -9.914 4.008 -2.445 1 98.81 135 ILE B CA 1
ATOM 3538 C C . ILE B 1 135 ? -10.602 4.27 -3.783 1 98.81 135 ILE B C 1
ATOM 3540 O O . ILE B 1 135 ? -11.469 5.141 -3.885 1 98.81 135 ILE B O 1
ATOM 3544 N N . GLU B 1 136 ? -10.203 3.5 -4.809 1 98.06 136 GLU B N 1
ATOM 3545 C CA . GLU B 1 136 ? -10.836 3.654 -6.117 1 98.06 136 GLU B CA 1
ATOM 3546 C C . GLU B 1 136 ? -12.336 3.4 -6.043 1 98.06 136 GLU B C 1
ATOM 3548 O O . GLU B 1 136 ? -13.117 4.062 -6.73 1 98.06 136 GLU B O 1
ATOM 3553 N N . MET B 1 137 ? -12.711 2.504 -5.215 1 98.12 137 MET B N 1
ATOM 3554 C CA . MET B 1 137 ? -14.117 2.145 -5.051 1 98.12 137 MET B CA 1
ATOM 3555 C C . MET B 1 137 ? -14.914 3.309 -4.473 1 98.12 137 MET B C 1
ATOM 3557 O O . MET B 1 137 ? -16.125 3.369 -4.629 1 98.12 137 MET B O 1
ATOM 3561 N N . LEU B 1 138 ? -14.273 4.234 -3.773 1 98.44 138 LEU B N 1
ATOM 3562 C CA . LEU B 1 138 ? -14.953 5.383 -3.184 1 98.44 138 LEU B CA 1
ATOM 3563 C C . LEU B 1 138 ? -15.531 6.285 -4.266 1 98.44 138 LEU B C 1
ATOM 3565 O O . LEU B 1 138 ? -16.422 7.102 -3.99 1 98.44 138 LEU B O 1
ATOM 3569 N N . HIS B 1 139 ? -15.055 6.152 -5.484 1 97.31 139 HIS B N 1
ATOM 3570 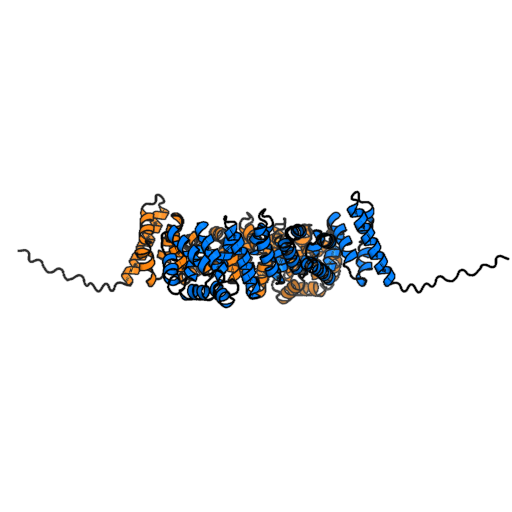C CA . HIS B 1 139 ? -15.492 6.992 -6.594 1 97.31 139 HIS B CA 1
ATOM 3571 C C . HIS B 1 139 ? -16.594 6.312 -7.398 1 97.31 139 HIS B C 1
ATOM 3573 O O . HIS B 1 139 ? -17.078 6.867 -8.383 1 97.31 139 HIS B O 1
ATOM 3579 N N . SER B 1 140 ? -16.953 5.105 -6.988 1 96.06 140 SER B N 1
ATOM 3580 C CA . SER B 1 140 ? -17.953 4.34 -7.715 1 96.06 140 SER B CA 1
ATOM 3581 C C . SER B 1 140 ? -19.328 4.988 -7.594 1 96.06 140 SER B C 1
ATOM 3583 O O . SER B 1 140 ? -19.672 5.559 -6.551 1 96.06 140 SER B O 1
ATOM 3585 N N . PRO B 1 141 ? -20.188 4.945 -8.656 1 95.25 141 PRO B N 1
ATOM 3586 C CA . PRO B 1 141 ? -21.578 5.391 -8.516 1 95.25 141 PRO B CA 1
ATOM 3587 C C . PRO B 1 141 ? -22.422 4.449 -7.652 1 95.25 141 PRO B C 1
ATOM 3589 O O . PRO B 1 141 ? -23.516 4.812 -7.223 1 95.25 141 PRO B O 1
ATOM 3592 N N . ASP B 1 142 ? -21.922 3.268 -7.422 1 95.44 142 ASP B N 1
ATOM 3593 C CA . ASP B 1 142 ? -22.609 2.27 -6.609 1 95.44 142 ASP B CA 1
ATOM 3594 C C . ASP B 1 142 ? -22.453 2.57 -5.121 1 95.44 142 ASP B C 1
ATOM 3596 O O . ASP B 1 142 ? -21.391 2.361 -4.547 1 95.44 142 ASP B O 1
ATOM 3600 N N . VAL B 1 143 ? -23.562 2.893 -4.453 1 96.81 143 VAL B N 1
ATOM 3601 C CA . VAL B 1 143 ? -23.547 3.334 -3.061 1 96.81 143 VAL B CA 1
ATOM 3602 C C . VAL B 1 143 ? -23.125 2.18 -2.154 1 96.81 143 VAL B C 1
ATOM 3604 O O . VAL B 1 143 ? -22.422 2.385 -1.17 1 96.81 143 VAL B O 1
ATOM 3607 N N . GLN B 1 144 ? -23.562 1.005 -2.494 1 96.69 144 GLN B N 1
ATOM 3608 C CA . GLN B 1 144 ? -23.234 -0.156 -1.677 1 96.69 144 GLN B CA 1
ATOM 3609 C C . GLN B 1 144 ? -21.734 -0.458 -1.745 1 96.69 144 GLN B C 1
ATOM 3611 O O . GLN B 1 144 ? -21.125 -0.822 -0.739 1 96.69 144 GLN B O 1
ATOM 3616 N N . LEU B 1 145 ? -21.25 -0.297 -2.924 1 97.56 145 LEU B N 1
ATOM 3617 C CA . LEU B 1 145 ? -19.812 -0.485 -3.1 1 97.56 145 LEU B CA 1
ATOM 3618 C C . LEU B 1 145 ? -19.031 0.525 -2.271 1 97.56 145 LEU B C 1
ATOM 3620 O O . LEU B 1 145 ? -18.062 0.162 -1.593 1 97.56 145 LEU B O 1
ATOM 3624 N N . LYS B 1 146 ? -19.406 1.795 -2.25 1 98.31 146 LYS B N 1
ATOM 3625 C CA . LYS B 1 146 ? -18.766 2.84 -1.447 1 98.31 146 LYS B CA 1
ATOM 3626 C C . LYS B 1 146 ? -18.875 2.525 0.042 1 98.31 146 LYS B C 1
ATOM 3628 O O . LYS B 1 146 ? -17.922 2.732 0.795 1 98.31 146 LYS B O 1
ATOM 3633 N N . GLU B 1 147 ? -20.031 1.989 0.378 1 98.12 147 GLU B N 1
ATOM 3634 C CA . GLU B 1 147 ? -20.25 1.679 1.786 1 98.12 147 GLU B CA 1
ATOM 3635 C C . GLU B 1 147 ? -19.312 0.583 2.27 1 98.12 147 GLU B C 1
ATOM 3637 O O . GLU B 1 147 ? -18.719 0.701 3.342 1 98.12 147 GLU B O 1
ATOM 3642 N N . MET B 1 148 ? -19.156 -0.502 1.474 1 98.12 148 MET B N 1
ATOM 3643 C CA . MET B 1 148 ? -18.281 -1.602 1.872 1 98.12 148 MET B CA 1
ATOM 3644 C C . MET B 1 148 ? -16.812 -1.157 1.891 1 98.12 148 MET B C 1
ATOM 3646 O O . MET B 1 148 ? -16.062 -1.549 2.777 1 98.12 148 MET B O 1
ATOM 3650 N N . SER B 1 149 ? -16.453 -0.326 0.917 1 98.5 149 SER B N 1
ATOM 3651 C CA . SER B 1 149 ? -15.078 0.163 0.861 1 98.5 149 SER B CA 1
ATOM 3652 C C . SER B 1 149 ? -14.766 1.075 2.043 1 98.5 149 SER B C 1
ATOM 3654 O O . SER B 1 149 ? -13.703 0.971 2.65 1 98.5 149 SER B O 1
ATOM 3656 N N . THR B 1 150 ? -15.695 1.972 2.455 1 98.75 150 THR B N 1
ATOM 3657 C CA . THR B 1 150 ? -15.5 2.855 3.598 1 98.75 150 THR B CA 1
ATOM 3658 C C . THR B 1 150 ? -15.438 2.057 4.895 1 98.75 150 THR B C 1
ATOM 3660 O O . THR B 1 150 ? -14.68 2.395 5.805 1 98.75 150 THR B O 1
ATOM 3663 N N . PHE B 1 151 ? -16.281 1.012 4.93 1 98.25 151 PHE B N 1
ATOM 3664 C CA . PHE B 1 151 ? -16.234 0.121 6.086 1 98.25 151 PHE B CA 1
ATOM 3665 C C . PHE B 1 151 ? -14.852 -0.507 6.23 1 98.25 151 PHE B C 1
ATOM 3667 O O . PHE B 1 151 ? -14.258 -0.472 7.312 1 98.25 151 PHE B O 1
ATOM 3674 N N . ALA B 1 152 ? -14.312 -1.059 5.145 1 98.62 152 ALA B N 1
ATOM 3675 C CA . ALA B 1 152 ? -12.992 -1.688 5.156 1 98.62 152 ALA B CA 1
ATOM 3676 C C . ALA B 1 152 ? -11.898 -0.672 5.484 1 98.62 152 ALA B C 1
ATOM 3678 O O . ALA B 1 152 ? -11.047 -0.923 6.336 1 98.62 152 ALA B O 1
ATOM 3679 N N . LEU B 1 153 ? -11.922 0.517 4.871 1 98.88 153 LEU B N 1
ATOM 3680 C CA . LEU B 1 153 ? -10.914 1.553 5.086 1 98.88 153 LEU B CA 1
ATOM 3681 C C . LEU B 1 153 ? -10.945 2.045 6.531 1 98.88 153 LEU B C 1
ATOM 3683 O O . LEU B 1 153 ? -9.891 2.332 7.113 1 98.88 153 LEU B O 1
ATOM 3687 N N . GLY B 1 154 ? -12.148 2.139 7.082 1 98.5 154 GLY B N 1
ATOM 3688 C CA . GLY B 1 154 ? -12.266 2.541 8.477 1 98.5 154 GLY B CA 1
ATOM 3689 C C . GLY B 1 154 ? -11.555 1.599 9.43 1 98.5 154 GLY B C 1
ATOM 3690 O O . GLY B 1 154 ? -10.914 2.041 10.383 1 98.5 154 GLY B O 1
ATOM 3691 N N . ARG B 1 155 ? -11.711 0.333 9.172 1 98.06 155 ARG B N 1
ATOM 3692 C CA . ARG B 1 155 ? -11.039 -0.657 10.008 1 98.06 155 ARG B CA 1
ATOM 3693 C C . ARG B 1 155 ? -9.531 -0.616 9.805 1 98.06 155 ARG B C 1
ATOM 3695 O O . ARG B 1 155 ? -8.758 -0.686 10.766 1 98.06 155 ARG B O 1
ATOM 3702 N N . LEU B 1 156 ? -9.117 -0.493 8.555 1 98.44 156 LEU B N 1
ATOM 3703 C CA . LEU B 1 156 ? -7.695 -0.443 8.242 1 98.44 156 LEU B CA 1
ATOM 3704 C C . LEU B 1 156 ? -7.051 0.797 8.852 1 98.44 156 LEU B C 1
ATOM 3706 O O . LEU B 1 156 ? -5.875 0.769 9.234 1 98.44 156 LEU B O 1
ATOM 3710 N N . ALA B 1 157 ? -7.789 1.89 9.023 1 98.25 157 ALA B N 1
ATOM 3711 C CA . ALA B 1 157 ? -7.297 3.166 9.531 1 98.25 157 ALA B CA 1
ATOM 3712 C C . ALA B 1 157 ? -7.125 3.129 11.047 1 98.25 157 ALA B C 1
ATOM 3714 O O . ALA B 1 157 ? -6.824 4.148 11.672 1 98.25 157 ALA B O 1
ATOM 3715 N N . GLN B 1 158 ? -7.297 1.936 11.641 1 97.25 158 GLN B N 1
ATOM 3716 C CA . GLN B 1 158 ? -7.055 1.785 13.07 1 97.25 158 GLN B CA 1
ATOM 3717 C C . GLN B 1 158 ? -5.625 1.317 13.336 1 97.25 158 GLN B C 1
ATOM 3719 O O . GLN B 1 158 ? -5.359 0.67 14.352 1 97.25 158 GLN B O 1
ATOM 3724 N N . ASP B 1 159 ? -4.734 1.508 12.445 1 97.62 159 ASP B N 1
ATOM 3725 C CA . ASP B 1 159 ? -3.291 1.298 12.523 1 97.62 159 ASP B CA 1
ATOM 3726 C C . ASP B 1 159 ? -2.529 2.543 12.078 1 97.62 159 ASP B C 1
ATOM 3728 O O . ASP B 1 159 ? -2.828 3.119 11.031 1 97.62 159 ASP B O 1
ATOM 3732 N N . THR B 1 160 ? -1.563 2.941 12.844 1 97.75 160 THR B N 1
ATOM 3733 C CA . THR B 1 160 ? -0.878 4.219 12.688 1 97.75 160 THR B CA 1
ATOM 3734 C C . THR B 1 160 ? -0.236 4.324 11.312 1 97.75 160 THR B C 1
ATOM 3736 O O . THR B 1 160 ? -0.348 5.355 10.641 1 97.75 160 THR B O 1
ATOM 3739 N N . HIS B 1 161 ? 0.431 3.312 10.883 1 98.38 161 HIS B N 1
ATOM 3740 C CA . HIS B 1 161 ? 1.125 3.375 9.602 1 98.38 161 HIS B CA 1
ATOM 3741 C C . HIS B 1 161 ? 0.146 3.262 8.438 1 98.38 161 HIS B C 1
ATOM 3743 O O . HIS B 1 161 ? 0.332 3.902 7.402 1 98.38 161 HIS B O 1
ATOM 3749 N N . ASN B 1 162 ? -0.948 2.432 8.594 1 98.69 162 ASN B N 1
ATOM 3750 C CA . ASN B 1 162 ? -2.014 2.408 7.602 1 98.69 162 ASN B CA 1
ATOM 3751 C C . ASN B 1 162 ? -2.645 3.785 7.422 1 98.69 162 ASN B C 1
ATOM 3753 O O . ASN B 1 162 ? -2.998 4.172 6.305 1 98.69 162 ASN B O 1
ATOM 3757 N N . GLN B 1 163 ? -2.799 4.48 8.531 1 98.81 163 GLN B N 1
ATOM 3758 C CA . GLN B 1 163 ? -3.379 5.816 8.492 1 98.81 163 GLN B CA 1
ATOM 3759 C C . GLN B 1 163 ? -2.621 6.711 7.516 1 98.81 163 GLN B C 1
ATOM 3761 O O . GLN B 1 163 ? -3.221 7.305 6.613 1 98.81 163 GLN B O 1
ATOM 3766 N N . ALA B 1 164 ? -1.299 6.766 7.672 1 98.69 164 ALA B N 1
ATOM 3767 C CA . ALA B 1 164 ? -0.455 7.605 6.824 1 98.69 164 ALA B CA 1
ATOM 3768 C C . ALA B 1 164 ? -0.53 7.16 5.367 1 98.69 164 ALA B C 1
ATOM 3770 O O . ALA B 1 164 ? -0.617 7.996 4.461 1 98.69 164 ALA B O 1
ATOM 3771 N N . GLY B 1 165 ? -0.577 5.855 5.176 1 98.75 165 GLY B N 1
ATOM 3772 C CA . GLY B 1 165 ? -0.608 5.312 3.826 1 98.75 165 GLY B CA 1
ATOM 3773 C C . GLY B 1 165 ? -1.912 5.59 3.104 1 98.75 165 GLY B C 1
ATOM 3774 O O . GLY B 1 165 ? -1.914 5.871 1.903 1 98.75 165 GLY B O 1
ATOM 3775 N N . ILE B 1 166 ? -3.018 5.473 3.781 1 98.81 166 ILE B N 1
ATOM 3776 C CA . ILE B 1 166 ? -4.328 5.699 3.184 1 98.81 166 ILE B CA 1
ATOM 3777 C C . ILE B 1 166 ? -4.449 7.148 2.729 1 98.81 166 ILE B C 1
ATOM 3779 O O . ILE B 1 166 ? -4.902 7.426 1.617 1 98.81 166 ILE B O 1
ATOM 3783 N N . ALA B 1 167 ? -3.969 8.078 3.588 1 98.56 167 ALA B N 1
ATOM 3784 C CA . ALA B 1 167 ? -4.004 9.484 3.209 1 98.56 167 ALA B CA 1
ATOM 3785 C C . ALA B 1 167 ? -3.057 9.766 2.045 1 98.56 167 ALA B C 1
ATOM 3787 O O . ALA B 1 167 ? -3.432 10.43 1.078 1 98.56 167 ALA B O 1
ATOM 3788 N N . HIS B 1 168 ? -1.868 9.219 2.154 1 97.94 168 HIS B N 1
ATOM 3789 C CA . HIS B 1 168 ? -0.87 9.406 1.11 1 97.94 168 HIS B CA 1
ATOM 3790 C C . HIS B 1 168 ? -1.367 8.883 -0.232 1 97.94 168 HIS B C 1
ATOM 3792 O O . HIS B 1 168 ? -1.077 9.469 -1.278 1 97.94 168 HIS B O 1
ATOM 3798 N N . SER B 1 169 ? -2.162 7.789 -0.203 1 97.94 169 SER B N 1
ATOM 3799 C CA . SER B 1 169 ? -2.65 7.141 -1.416 1 97.94 169 SER B CA 1
ATOM 3800 C C . SER B 1 169 ? -3.891 7.844 -1.957 1 97.94 169 SER B C 1
ATOM 3802 O O . SER B 1 169 ? -4.52 7.363 -2.9 1 97.94 169 SER B O 1
ATOM 3804 N N . GLY B 1 170 ? -4.293 8.922 -1.319 1 98.12 170 GLY B N 1
ATOM 3805 C CA . GLY B 1 170 ? -5.363 9.742 -1.862 1 98.12 170 GLY B CA 1
ATOM 3806 C C . GLY B 1 170 ? -6.723 9.414 -1.271 1 98.12 170 GLY B C 1
ATOM 3807 O O . GLY B 1 170 ? -7.754 9.664 -1.895 1 98.12 170 GLY B O 1
ATOM 3808 N N . GLY B 1 171 ? -6.762 8.836 -0.105 1 98.69 171 GLY B N 1
ATOM 3809 C CA . GLY B 1 171 ? -8.031 8.422 0.477 1 98.69 171 GLY B CA 1
ATOM 3810 C C . GLY B 1 171 ? -8.742 9.539 1.209 1 98.69 171 GLY B C 1
ATOM 3811 O O . GLY B 1 171 ? -9.953 9.469 1.446 1 98.69 171 GLY B O 1
ATOM 3812 N N . LEU B 1 172 ? -8.047 10.648 1.499 1 98.69 172 LEU B N 1
ATOM 3813 C CA . LEU B 1 172 ? -8.555 11.688 2.389 1 98.69 172 LEU B CA 1
ATOM 3814 C C . LEU B 1 172 ? -9.68 12.477 1.72 1 98.69 172 LEU B C 1
ATOM 3816 O O . LEU B 1 172 ? -10.789 12.555 2.252 1 98.69 172 LEU B O 1
ATOM 3820 N N . VAL B 1 173 ? -9.523 12.984 0.56 1 98.69 173 VAL B N 1
ATOM 3821 C CA . VAL B 1 173 ? -10.453 13.891 -0.112 1 98.69 173 VAL B CA 1
ATOM 3822 C C . VAL B 1 173 ? -11.742 13.148 -0.443 1 98.69 173 VAL B C 1
ATOM 3824 O O . VAL B 1 173 ? -12.836 13.625 -0.121 1 98.69 173 VAL B O 1
ATOM 3827 N N . PRO B 1 174 ? -11.656 11.914 -1.047 1 98.75 174 PRO B N 1
ATOM 3828 C CA . PRO B 1 174 ? -12.914 11.211 -1.314 1 98.75 174 PRO B CA 1
ATOM 3829 C C . PRO B 1 174 ? -13.688 10.875 -0.04 1 98.75 174 PRO B C 1
ATOM 3831 O O . PRO B 1 174 ? -14.922 10.93 -0.031 1 98.75 174 PRO B O 1
ATOM 3834 N N . LEU B 1 175 ? -12.992 10.508 1.013 1 98.81 175 LEU B N 1
ATOM 3835 C CA . LEU B 1 175 ? -13.672 10.227 2.273 1 98.81 175 LEU B CA 1
ATOM 3836 C C . LEU B 1 175 ? -14.375 11.469 2.807 1 98.81 175 LEU B C 1
ATOM 3838 O O . LEU B 1 175 ? -15.5 11.383 3.309 1 98.81 175 LEU B O 1
ATOM 3842 N N . LEU B 1 176 ? -13.734 12.617 2.705 1 98.69 176 LEU B N 1
ATOM 3843 C CA . LEU B 1 176 ? -14.336 13.875 3.121 1 98.69 176 LEU B CA 1
ATOM 3844 C C . LEU B 1 176 ? -15.594 14.18 2.305 1 98.69 176 LEU B C 1
ATOM 3846 O O . LEU B 1 176 ? -16.594 14.641 2.85 1 98.69 176 LEU B O 1
ATOM 3850 N N . LYS B 1 177 ? -15.555 13.906 1.045 1 98.31 177 LYS B N 1
ATOM 3851 C CA . LYS B 1 177 ? -16.703 14.148 0.166 1 98.31 177 LYS B CA 1
ATOM 3852 C C . LYS B 1 177 ? -17.891 13.281 0.565 1 98.31 177 LYS B C 1
ATOM 3854 O O . LYS B 1 177 ? -19.031 13.711 0.449 1 98.31 177 LYS B O 1
ATOM 3859 N N . LEU B 1 178 ? -17.625 12.117 1.062 1 98.44 178 LEU B N 1
ATOM 3860 C CA . LEU B 1 178 ? -18.672 11.164 1.401 1 98.44 178 LEU B CA 1
ATOM 3861 C C . LEU B 1 178 ? -19.406 11.602 2.67 1 98.44 178 LEU B C 1
ATOM 3863 O O . LEU B 1 178 ? -20.453 11.039 3.01 1 98.44 178 LEU B O 1
ATOM 3867 N N . LEU B 1 179 ? -18.875 12.586 3.406 1 98 179 LEU B N 1
ATOM 3868 C CA . LEU B 1 179 ? -19.578 13.148 4.551 1 98 179 LEU B CA 1
ATOM 3869 C C . LEU B 1 179 ? -20.891 13.812 4.113 1 98 179 LEU B C 1
ATOM 3871 O O . LEU B 1 179 ? -21.797 14.008 4.93 1 98 179 LEU B O 1
ATOM 3875 N N . ASP B 1 180 ? -20.984 14.094 2.84 1 97.19 180 ASP B N 1
ATOM 3876 C CA . ASP B 1 180 ? -22.172 14.742 2.303 1 97.19 180 ASP B CA 1
ATOM 3877 C C . ASP B 1 180 ? -23.219 13.711 1.891 1 97.19 180 ASP B C 1
ATOM 3879 O O . ASP B 1 180 ? -24.312 14.07 1.446 1 97.19 180 ASP B O 1
ATOM 3883 N N . SER B 1 181 ? -22.906 12.453 2.031 1 97 181 SER B N 1
ATOM 3884 C CA . SER B 1 181 ? -23.812 11.398 1.584 1 97 181 SER B CA 1
ATOM 3885 C C . SER B 1 181 ? -25.125 11.453 2.344 1 97 181 SER B C 1
ATOM 3887 O O . SER B 1 181 ? -25.156 11.695 3.553 1 97 181 SER B O 1
ATOM 3889 N N . LYS B 1 182 ? -26.219 11.172 1.662 1 95.81 182 LYS B N 1
ATOM 3890 C CA . LYS B 1 182 ? -27.547 11.094 2.277 1 95.81 182 LYS B CA 1
ATOM 3891 C C . LYS B 1 182 ? -27.797 9.711 2.871 1 95.81 182 LYS B C 1
ATOM 3893 O O . LYS B 1 182 ? -28.812 9.492 3.545 1 95.81 182 LYS B O 1
ATOM 3898 N N . ASN B 1 183 ? -26.922 8.852 2.549 1 96.56 183 ASN B N 1
ATOM 3899 C CA . ASN B 1 183 ? -26.953 7.531 3.166 1 96.56 183 ASN B CA 1
ATOM 3900 C C . ASN B 1 183 ? -26.25 7.523 4.52 1 96.56 183 ASN B C 1
ATOM 3902 O O . ASN B 1 183 ? -25.031 7.668 4.59 1 96.56 183 ASN B O 1
ATOM 3906 N N . GLY B 1 184 ? -26.984 7.293 5.59 1 97 184 GLY B N 1
ATOM 3907 C CA . GLY B 1 184 ? -26.469 7.402 6.945 1 97 184 GLY B CA 1
ATOM 3908 C C . GLY B 1 184 ? -25.328 6.453 7.223 1 97 184 GLY B C 1
ATOM 3909 O O . GLY B 1 184 ? -24.344 6.832 7.871 1 97 184 GLY B O 1
ATOM 3910 N N . SER B 1 185 ? -25.469 5.215 6.754 1 97.38 185 SER B N 1
ATOM 3911 C CA . SER B 1 185 ? -24.422 4.219 6.98 1 97.38 185 SER B CA 1
ATOM 3912 C C . SER B 1 185 ? -23.125 4.602 6.262 1 97.38 185 SER B C 1
ATOM 3914 O O . SER B 1 185 ? -22.047 4.516 6.84 1 97.38 185 SER B O 1
ATOM 3916 N N . LEU B 1 186 ? -23.281 5.047 5.027 1 98.12 186 LEU B N 1
ATOM 3917 C CA . LEU B 1 186 ? -22.141 5.484 4.246 1 98.12 186 LEU B CA 1
ATOM 3918 C C . LEU B 1 186 ? -21.484 6.711 4.879 1 98.12 186 LEU B C 1
ATOM 3920 O O . LEU B 1 186 ? -20.266 6.766 5.027 1 98.12 186 LEU B O 1
ATOM 3924 N N . GLN B 1 187 ? -22.25 7.664 5.281 1 98.5 187 GLN B N 1
ATOM 3925 C CA . GLN B 1 187 ? -21.75 8.867 5.941 1 98.5 187 GLN B CA 1
ATOM 3926 C C . GLN B 1 187 ? -21 8.523 7.219 1 98.5 187 GLN B C 1
ATOM 3928 O O . GLN B 1 187 ? -19.906 9.055 7.461 1 98.5 187 GLN B O 1
ATOM 3933 N N . HIS B 1 188 ? -21.547 7.598 7.965 1 98.62 188 HIS B N 1
ATOM 3934 C CA . HIS B 1 188 ? -20.922 7.215 9.227 1 98.62 188 HIS B CA 1
ATOM 3935 C C . HIS B 1 188 ? -19.594 6.492 9 1 98.62 188 HIS B C 1
ATOM 3937 O O . HIS B 1 188 ? -18.609 6.754 9.695 1 98.62 188 HIS B O 1
ATOM 3943 N N . ASN B 1 189 ? -19.609 5.547 8.078 1 98.56 189 ASN B N 1
ATOM 3944 C CA . ASN B 1 189 ? -18.375 4.836 7.77 1 98.56 189 ASN B CA 1
ATOM 3945 C C . ASN B 1 189 ? -17.266 5.793 7.336 1 98.56 189 ASN B C 1
ATOM 3947 O O . ASN B 1 189 ? -16.109 5.625 7.719 1 98.56 189 ASN B O 1
ATOM 3951 N N . ALA B 1 190 ? -17.625 6.797 6.535 1 98.75 190 ALA B N 1
ATOM 3952 C CA . ALA B 1 190 ? -16.656 7.797 6.105 1 98.75 190 ALA B CA 1
ATOM 3953 C C . ALA B 1 190 ? -16.125 8.594 7.293 1 98.75 190 ALA B C 1
ATOM 3955 O O . ALA B 1 190 ? -14.914 8.805 7.418 1 98.75 190 ALA B O 1
ATOM 3956 N N . ALA B 1 191 ? -17.016 8.945 8.164 1 98.81 191 ALA B N 1
ATOM 3957 C CA . ALA B 1 191 ? -16.625 9.688 9.359 1 98.81 191 ALA B CA 1
ATOM 3958 C C . ALA B 1 191 ? -15.68 8.859 10.234 1 98.81 191 ALA B C 1
ATOM 3960 O O . ALA B 1 191 ? -14.688 9.383 10.75 1 98.81 191 ALA B O 1
ATOM 3961 N N . PHE B 1 192 ? -16 7.621 10.352 1 98.69 192 PHE B N 1
ATOM 3962 C CA . PHE B 1 192 ? -15.195 6.727 11.172 1 98.69 192 PHE B CA 1
ATOM 3963 C C . PHE B 1 192 ? -13.797 6.562 10.586 1 98.69 192 PHE B C 1
ATOM 3965 O O . PHE B 1 192 ? -12.805 6.539 11.312 1 98.69 192 PHE B O 1
ATOM 3972 N N . ALA B 1 193 ? -13.742 6.391 9.258 1 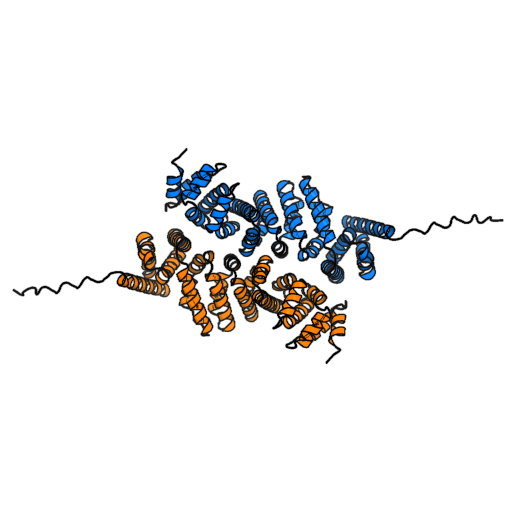98.81 193 ALA B N 1
ATOM 3973 C CA . ALA B 1 193 ? -12.445 6.305 8.594 1 98.81 193 ALA B CA 1
ATOM 3974 C C . ALA B 1 193 ? -11.633 7.574 8.812 1 98.81 193 ALA B C 1
ATOM 3976 O O . ALA B 1 193 ? -10.438 7.512 9.109 1 98.81 193 ALA B O 1
ATOM 3977 N N . LEU B 1 194 ? -12.25 8.727 8.719 1 98.88 194 LEU B N 1
ATOM 3978 C CA . LEU B 1 194 ? -11.586 10.016 8.906 1 98.88 194 LEU B CA 1
ATOM 3979 C C . LEU B 1 194 ? -11.109 10.18 10.344 1 98.88 194 LEU B C 1
ATOM 3981 O O . LEU B 1 194 ? -10.039 10.742 10.586 1 98.88 194 LEU B O 1
ATOM 3985 N N . TYR B 1 195 ? -11.906 9.672 11.289 1 98.81 195 TYR B N 1
ATOM 3986 C CA . TYR B 1 195 ? -11.508 9.672 12.695 1 98.81 195 TYR B CA 1
ATOM 3987 C C . TYR B 1 195 ? -10.188 8.938 12.883 1 98.81 195 TYR B C 1
ATOM 3989 O O . TYR B 1 195 ? -9.297 9.414 13.602 1 98.81 195 TYR B O 1
ATOM 3997 N N . GLY B 1 196 ? -10.086 7.805 12.211 1 98.62 196 GLY B N 1
ATOM 3998 C CA . GLY B 1 196 ? -8.836 7.07 12.25 1 98.62 196 GLY B CA 1
ATOM 3999 C C . GLY B 1 196 ? -7.68 7.824 11.625 1 98.62 196 GLY B C 1
ATOM 4000 O O . GLY B 1 196 ? -6.602 7.918 12.211 1 98.62 196 GLY B O 1
ATOM 4001 N N . LEU B 1 197 ? -7.867 8.367 10.445 1 98.69 197 LEU B N 1
ATOM 4002 C CA . LEU B 1 197 ? -6.82 9.055 9.695 1 98.69 197 LEU B CA 1
ATOM 4003 C C . LEU B 1 197 ? -6.301 10.266 10.461 1 98.69 197 LEU B C 1
ATOM 4005 O O . LEU B 1 197 ? -5.109 10.578 10.406 1 98.69 197 LEU B O 1
ATOM 4009 N N . ALA B 1 198 ? -7.16 10.898 11.211 1 98.5 198 ALA B N 1
ATOM 4010 C CA . ALA B 1 198 ? -6.828 12.133 11.914 1 98.5 198 ALA B CA 1
ATOM 4011 C C . ALA B 1 198 ? -5.879 11.859 13.078 1 98.5 198 ALA B C 1
ATOM 4013 O O . ALA B 1 198 ? -5.266 12.789 13.617 1 98.5 198 ALA B O 1
ATOM 4014 N N . ASP B 1 199 ? -5.734 10.625 13.445 1 98.25 199 ASP B N 1
ATOM 4015 C CA . ASP B 1 199 ? -4.902 10.273 14.594 1 98.25 199 ASP B CA 1
ATOM 4016 C C . ASP B 1 199 ? -3.42 10.328 14.227 1 98.25 199 ASP B C 1
ATOM 4018 O O . ASP B 1 199 ? -2.559 10.297 15.109 1 98.25 199 ASP B O 1
ATOM 4022 N N . ASN B 1 200 ? -3.127 10.359 12.984 1 98.25 200 ASN B N 1
ATOM 4023 C CA . ASN B 1 200 ? -1.733 10.336 12.555 1 98.25 200 ASN B CA 1
ATOM 4024 C C . ASN B 1 200 ? -1.187 11.75 12.352 1 98.25 200 ASN B C 1
ATOM 4026 O O . ASN B 1 200 ? -1.714 12.508 11.539 1 98.25 200 ASN B O 1
ATOM 4030 N N . GLU B 1 201 ? -0.123 12.047 12.945 1 97.44 201 GLU B N 1
ATOM 4031 C CA . GLU B 1 201 ? 0.49 13.375 12.867 1 97.44 201 GLU B CA 1
ATOM 4032 C C . GLU B 1 201 ? 0.861 13.719 11.43 1 97.44 201 GLU B C 1
ATOM 4034 O O . GLU B 1 201 ? 0.808 14.891 11.039 1 97.44 201 GLU B O 1
ATOM 4039 N N . ASP B 1 202 ? 1.137 12.758 10.617 1 97.5 202 ASP B N 1
ATOM 4040 C CA . ASP B 1 202 ? 1.55 13 9.242 1 97.5 202 ASP B CA 1
ATOM 4041 C C . ASP B 1 202 ? 0.358 13.391 8.367 1 97.5 202 ASP B C 1
ATOM 4043 O O . ASP B 1 202 ? 0.533 13.867 7.246 1 97.5 202 ASP B O 1
ATOM 4047 N N . ASN B 1 203 ? -0.82 13.172 8.898 1 98.38 203 ASN B N 1
ATOM 4048 C CA . ASN B 1 203 ? -2.006 13.438 8.094 1 98.38 203 ASN B CA 1
ATOM 4049 C C . ASN B 1 203 ? -2.621 14.789 8.422 1 98.38 203 ASN B C 1
ATOM 4051 O O . ASN B 1 203 ? -3.443 15.305 7.668 1 98.38 203 ASN B O 1
ATOM 4055 N N . VAL B 1 204 ? -2.287 15.406 9.555 1 98.12 204 VAL B N 1
ATOM 4056 C CA . VAL B 1 204 ? -3.002 16.562 10.102 1 98.12 204 VAL B CA 1
ATOM 4057 C C . VAL B 1 204 ? -2.871 17.75 9.141 1 98.12 204 VAL B C 1
ATOM 4059 O O . VAL B 1 204 ? -3.865 18.406 8.82 1 98.12 204 VAL B O 1
ATOM 4062 N N . SER B 1 205 ? -1.686 17.984 8.68 1 96.94 205 SER B N 1
ATOM 4063 C CA . SER B 1 205 ? -1.479 19.109 7.777 1 96.94 205 SER B CA 1
ATOM 4064 C C . SER B 1 205 ? -2.266 18.922 6.48 1 96.94 205 SER B C 1
ATOM 4066 O O . SER B 1 205 ? -2.83 19.891 5.953 1 96.94 205 SER B O 1
ATOM 4068 N N . ASP B 1 206 ? -2.314 17.688 6 1 96.44 206 ASP B N 1
ATOM 4069 C CA . ASP B 1 206 ? -3.072 17.406 4.785 1 96.44 206 ASP B CA 1
ATOM 4070 C C . ASP B 1 206 ? -4.57 17.562 5.023 1 96.44 206 ASP B C 1
ATOM 4072 O O . ASP B 1 206 ? -5.293 18.078 4.16 1 96.44 206 ASP B O 1
ATOM 4076 N N . PHE B 1 207 ? -5.012 17.141 6.16 1 97.81 207 PHE B N 1
ATOM 4077 C CA . PHE B 1 207 ? -6.402 17.312 6.559 1 97.81 207 PHE B CA 1
ATOM 4078 C C . PHE B 1 207 ? -6.812 18.781 6.465 1 97.81 207 PHE B C 1
ATOM 4080 O O . PHE B 1 207 ? -7.859 19.094 5.895 1 97.81 207 PHE B O 1
ATOM 4087 N N . ILE B 1 208 ? -5.98 19.609 6.922 1 97.62 208 ILE B N 1
ATOM 4088 C CA . ILE B 1 208 ? -6.254 21.047 6.977 1 97.62 208 ILE B CA 1
ATOM 4089 C C . ILE B 1 208 ? -6.113 21.656 5.582 1 97.62 208 ILE B C 1
ATOM 4091 O O . ILE B 1 208 ? -6.969 22.422 5.145 1 97.62 208 ILE B O 1
ATOM 4095 N N . ARG B 1 209 ? -5.117 21.25 4.898 1 96.38 209 ARG B N 1
ATOM 4096 C CA . ARG B 1 209 ? -4.785 21.781 3.58 1 96.38 209 ARG B CA 1
ATOM 4097 C C . ARG B 1 209 ? -5.934 21.562 2.6 1 96.38 209 ARG B C 1
ATOM 4099 O O . ARG B 1 209 ? -6.227 22.438 1.781 1 96.38 209 ARG B O 1
ATOM 4106 N N . VAL B 1 210 ? -6.645 20.438 2.748 1 96.75 210 VAL B N 1
ATOM 4107 C CA . VAL B 1 210 ? -7.66 20.109 1.754 1 96.75 210 VAL B CA 1
ATOM 4108 C C . VAL B 1 210 ? -9.023 20.609 2.221 1 96.75 210 VAL B C 1
ATOM 4110 O O . VAL B 1 210 ? -10.039 20.344 1.572 1 96.75 210 VAL B O 1
ATOM 4113 N N . GLY B 1 211 ? -9.062 21.25 3.338 1 95.75 211 GLY B N 1
ATOM 4114 C CA . GLY B 1 211 ? -10.297 21.844 3.832 1 95.75 211 GLY B CA 1
ATOM 4115 C C . GLY B 1 211 ? -11.102 20.891 4.711 1 95.75 211 GLY B C 1
ATOM 4116 O O . GLY B 1 211 ? -12.312 21.031 4.836 1 95.75 211 GLY B O 1
ATOM 4117 N N . GLY B 1 212 ? -10.453 19.906 5.258 1 97.56 212 GLY B N 1
ATOM 4118 C CA . GLY B 1 212 ? -11.133 18.906 6.062 1 97.56 212 GLY B CA 1
ATOM 4119 C C . GLY B 1 212 ? -11.781 19.469 7.309 1 97.56 212 GLY B C 1
ATOM 4120 O O . GLY B 1 212 ? -12.891 19.078 7.68 1 97.56 212 GLY B O 1
ATOM 4121 N N . VAL B 1 213 ? -11.094 20.438 7.949 1 96.88 213 VAL B N 1
ATOM 4122 C CA . VAL B 1 213 ? -11.609 21.016 9.188 1 96.88 213 VAL B CA 1
ATOM 4123 C C . VAL B 1 213 ? -12.914 21.766 8.906 1 96.88 213 VAL B C 1
ATOM 4125 O O . VAL B 1 213 ? -13.898 21.594 9.625 1 96.88 213 VAL B O 1
ATOM 4128 N N . GLN B 1 214 ? -12.969 22.547 7.852 1 94 214 GLN B N 1
ATOM 4129 C CA . GLN B 1 214 ? -14.18 23.266 7.48 1 94 214 GLN B CA 1
ATOM 4130 C C . GLN B 1 214 ? -15.32 22.312 7.16 1 94 214 GLN B C 1
ATOM 4132 O O . GLN B 1 214 ? -16.469 22.562 7.539 1 94 214 GLN B O 1
ATOM 4137 N N . ARG B 1 215 ? -14.977 21.266 6.512 1 95.62 215 ARG B N 1
ATOM 4138 C CA . ARG B 1 215 ? -16 20.297 6.133 1 95.62 215 ARG B CA 1
ATOM 4139 C C . ARG B 1 215 ? -16.578 19.609 7.363 1 95.62 215 ARG B C 1
ATOM 4141 O O . ARG B 1 215 ? -17.781 19.344 7.414 1 95.62 215 ARG B O 1
ATOM 4148 N N . LEU B 1 216 ? -15.719 19.281 8.281 1 97.56 216 LEU B N 1
ATOM 4149 C CA . LEU B 1 216 ? -16.172 18.672 9.523 1 97.56 216 LEU B CA 1
ATOM 4150 C C . LEU B 1 216 ? -17.047 19.625 10.32 1 97.56 216 LEU B C 1
ATOM 4152 O O . LEU B 1 216 ? -18.078 19.234 10.859 1 97.56 216 LEU B O 1
ATOM 4156 N N . GLN B 1 217 ? -16.688 20.875 10.344 1 94.19 217 GLN B N 1
ATOM 4157 C CA . GLN B 1 217 ? -17.391 21.891 11.125 1 94.19 217 GLN B CA 1
ATOM 4158 C C . GLN B 1 217 ? -18.734 22.234 10.5 1 94.19 217 GLN B C 1
ATOM 4160 O O . GLN B 1 217 ? -19.719 22.422 11.203 1 94.19 217 GLN B O 1
ATOM 4165 N N . ASP B 1 218 ? -18.781 22.266 9.148 1 92.19 218 ASP B N 1
ATOM 4166 C CA . ASP B 1 218 ? -19.953 22.75 8.438 1 92.19 218 ASP B CA 1
ATOM 4167 C C . ASP B 1 218 ? -20.859 21.594 8.031 1 92.19 218 ASP B C 1
ATOM 4169 O O . ASP B 1 218 ? -21.953 21.812 7.508 1 92.19 218 ASP B O 1
ATOM 4173 N N . GLY B 1 219 ? -20.438 20.438 8.281 1 94.88 219 GLY B N 1
ATOM 4174 C CA . GLY B 1 219 ? -21.156 19.297 7.75 1 94.88 219 GLY B CA 1
ATOM 4175 C C . GLY B 1 219 ? -22.484 19.062 8.445 1 94.88 219 GLY B C 1
ATOM 4176 O O . GLY B 1 219 ? -22.672 19.453 9.594 1 94.88 219 GLY B O 1
ATOM 4177 N N . GLU B 1 220 ? -23.422 18.531 7.648 1 96.75 220 GLU B N 1
ATOM 4178 C CA . GLU B 1 220 ? -24.688 18.047 8.188 1 96.75 220 GLU B CA 1
ATOM 4179 C C . GLU B 1 220 ? -24.688 16.516 8.297 1 96.75 220 GLU B C 1
ATOM 4181 O O . GLU B 1 220 ? -24.531 15.812 7.297 1 96.75 220 GLU B O 1
ATOM 4186 N N . PHE B 1 221 ? -24.969 16.016 9.469 1 97.81 221 PHE B N 1
ATOM 4187 C CA . PHE B 1 221 ? -24.828 14.586 9.719 1 97.81 221 PHE B CA 1
ATOM 4188 C C . PHE B 1 221 ? -26.156 13.992 10.188 1 97.81 221 PHE B C 1
ATOM 4190 O O . PHE B 1 221 ? -26.812 14.547 11.062 1 97.81 221 PHE B O 1
ATOM 4197 N N . ILE B 1 222 ? -26.484 12.938 9.688 1 97 222 ILE B N 1
ATOM 4198 C CA . ILE B 1 222 ? -27.812 12.336 9.781 1 97 222 ILE B CA 1
ATOM 4199 C C . ILE B 1 222 ? -27.969 11.664 11.141 1 97 222 ILE B C 1
ATOM 4201 O O . ILE B 1 222 ? -29 11.836 11.797 1 97 222 ILE B O 1
ATOM 4205 N N . VAL B 1 223 ? -27.016 10.906 11.562 1 96.94 223 VAL B N 1
ATOM 4206 C CA . VAL B 1 223 ? -27.172 10.117 12.781 1 96.94 223 VAL B CA 1
ATOM 4207 C C . VAL B 1 223 ? -26.266 10.68 13.875 1 96.94 223 VAL B C 1
ATOM 4209 O O . VAL B 1 223 ? -25.219 11.25 13.594 1 96.94 223 VAL B O 1
ATOM 4212 N N . GLN B 1 224 ? -26.641 10.516 15.133 1 97.5 224 GLN B N 1
ATOM 4213 C CA . GLN B 1 224 ? -25.922 11.039 16.281 1 97.5 224 GLN B CA 1
ATOM 4214 C C . GLN B 1 224 ? -24.531 10.445 16.375 1 97.5 224 GLN B C 1
ATOM 4216 O O . GLN B 1 224 ? -23.562 11.148 16.719 1 97.5 224 GLN B O 1
ATOM 4221 N N . ALA B 1 225 ? -24.438 9.195 16.078 1 97.56 225 ALA B N 1
ATOM 4222 C CA . ALA B 1 225 ? -23.141 8.531 16.141 1 97.56 225 ALA B CA 1
ATOM 4223 C C . ALA B 1 225 ? -22.125 9.219 15.234 1 97.56 225 ALA B C 1
ATOM 4225 O O . ALA B 1 225 ? -20.953 9.328 15.578 1 97.56 225 ALA B O 1
ATOM 4226 N N . THR B 1 226 ? -22.594 9.68 14.078 1 98.31 226 THR B N 1
ATOM 4227 C CA . THR B 1 226 ? -21.734 10.383 13.133 1 98.31 226 THR B CA 1
ATOM 4228 C C . THR B 1 226 ? -21.344 11.75 13.688 1 98.31 226 THR B C 1
ATOM 4230 O O . THR B 1 226 ? -20.172 12.148 13.594 1 98.31 226 THR B O 1
ATOM 4233 N N . LYS B 1 227 ? -22.266 12.43 14.266 1 98.06 227 LYS B N 1
ATOM 4234 C CA . LYS B 1 227 ? -21.969 13.719 14.891 1 98.06 227 LYS B CA 1
ATOM 4235 C C . LYS B 1 227 ? -20.906 13.578 15.969 1 98.06 227 LYS B C 1
ATOM 4237 O O . LYS B 1 227 ? -19.969 14.391 16.031 1 98.06 227 LYS B O 1
ATOM 4242 N N . ASP B 1 228 ? -21.047 12.547 16.766 1 98.25 228 ASP B N 1
ATOM 4243 C CA . ASP B 1 228 ? -20.078 12.289 17.812 1 98.25 228 ASP B CA 1
ATOM 4244 C C . ASP B 1 228 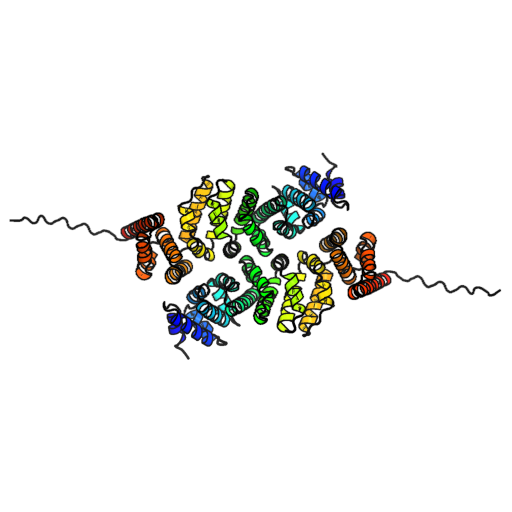? -18.703 11.992 17.234 1 98.25 228 ASP B C 1
ATOM 4246 O O . ASP B 1 228 ? -17.688 12.477 17.75 1 98.25 228 ASP B O 1
ATOM 4250 N N . CYS B 1 229 ? -18.719 11.172 16.219 1 98.19 229 CYS B N 1
ATOM 4251 C CA . CYS B 1 229 ? -17.469 10.82 15.555 1 98.19 229 CYS B CA 1
ATOM 4252 C C . CYS B 1 229 ? -16.766 12.055 15.023 1 98.19 229 CYS B C 1
ATOM 4254 O O . CYS B 1 229 ? -15.547 12.203 15.172 1 98.19 229 CYS B O 1
ATOM 4256 N N . VAL B 1 230 ? -17.484 12.93 14.398 1 98.5 230 VAL B N 1
ATOM 4257 C CA . VAL B 1 230 ? -16.953 14.156 13.82 1 98.5 230 VAL B CA 1
ATOM 4258 C C . VAL B 1 230 ? -16.391 15.055 14.922 1 98.5 230 VAL B C 1
ATOM 4260 O O . VAL B 1 230 ? -15.305 15.609 14.789 1 98.5 230 VAL B O 1
ATOM 4263 N N . ALA B 1 231 ? -17.109 15.125 16.016 1 98.12 231 ALA B N 1
ATOM 4264 C CA . ALA B 1 231 ? -16.641 15.914 17.156 1 98.12 231 ALA B CA 1
ATOM 4265 C C . ALA B 1 231 ? -15.328 15.367 17.703 1 98.12 231 ALA B C 1
ATOM 4267 O O . ALA B 1 231 ? -14.414 16.125 18 1 98.12 231 ALA B O 1
ATOM 4268 N N . LYS B 1 232 ? -15.273 14.102 17.797 1 98.31 232 LYS B N 1
ATOM 4269 C CA . LYS B 1 232 ? -14.055 13.453 18.266 1 98.31 232 LYS B CA 1
ATOM 4270 C C . LYS B 1 232 ? -12.898 13.664 17.297 1 98.31 232 LYS B C 1
ATOM 4272 O O . LYS B 1 232 ? -11.75 13.789 17.719 1 98.31 232 LYS B O 1
ATOM 4277 N N . THR B 1 233 ? -13.211 13.609 16.047 1 98.62 233 THR B N 1
ATOM 4278 C CA . THR B 1 233 ? -12.195 13.836 15.023 1 98.62 233 THR B CA 1
ATOM 4279 C C . THR B 1 233 ? -11.602 15.234 15.156 1 98.62 233 THR B C 1
ATOM 4281 O O . THR B 1 233 ? -10.383 15.406 15.125 1 98.62 233 THR B O 1
ATOM 4284 N N . LEU B 1 234 ? -12.453 16.234 15.32 1 97.88 234 LEU B N 1
ATOM 4285 C CA . LEU B 1 234 ? -12.008 17.609 15.492 1 97.88 234 LEU B CA 1
ATOM 4286 C C . LEU B 1 234 ? -11.148 17.75 16.75 1 97.88 234 LEU B C 1
ATOM 4288 O O . LEU B 1 234 ? -10.117 18.422 16.734 1 97.88 234 LEU B O 1
ATOM 4292 N N . LYS B 1 235 ? -11.539 17.078 17.781 1 97.75 235 LYS B N 1
ATOM 4293 C CA . LYS B 1 235 ? -10.766 17.094 19.016 1 97.75 235 LYS B CA 1
ATOM 4294 C C . LYS B 1 235 ? -9.391 16.469 18.828 1 97.75 235 LYS B C 1
ATOM 4296 O O . LYS B 1 235 ? -8.391 16.969 19.328 1 97.75 235 LYS B O 1
ATOM 4301 N N . ARG B 1 236 ? -9.359 15.391 18.094 1 97.69 236 ARG B N 1
ATOM 4302 C CA . ARG B 1 236 ? -8.102 14.727 17.797 1 97.69 236 ARG B CA 1
ATOM 4303 C C . ARG B 1 236 ? -7.164 15.656 17.031 1 97.69 236 ARG B C 1
ATOM 4305 O O . ARG B 1 236 ? -5.969 15.727 17.328 1 97.69 236 ARG B O 1
ATOM 4312 N N . LEU B 1 237 ? -7.703 16.312 16.062 1 98.06 237 LEU B N 1
ATOM 4313 C CA . LEU B 1 237 ? -6.91 17.25 15.281 1 98.06 237 LEU B CA 1
ATOM 4314 C C . LEU B 1 237 ? -6.359 18.375 16.172 1 98.06 237 LEU B C 1
ATOM 4316 O O . LEU B 1 237 ? -5.176 18.703 16.094 1 98.06 237 LEU B O 1
ATOM 4320 N N . GLU B 1 238 ? -7.203 18.844 17.016 1 96.94 238 GLU B N 1
ATOM 4321 C CA . GLU B 1 238 ? -6.809 19.891 17.938 1 96.94 238 GLU B CA 1
ATOM 4322 C C . GLU B 1 238 ? -5.648 19.453 18.828 1 96.94 238 GLU B C 1
ATOM 4324 O O . GLU B 1 238 ? -4.684 20.188 19.016 1 96.94 238 GLU B O 1
ATOM 4329 N N . GLU B 1 239 ? -5.734 18.266 19.266 1 97.19 239 GLU B N 1
ATOM 4330 C CA . GLU B 1 239 ? -4.746 17.734 20.203 1 97.19 239 GLU B CA 1
ATOM 4331 C C . GLU B 1 239 ? -3.414 17.469 19.516 1 97.19 239 GLU B C 1
ATOM 4333 O O . GLU B 1 239 ? -2.371 17.406 20.156 1 97.19 239 GLU B O 1
ATOM 4338 N N . LYS B 1 240 ? -3.434 17.359 18.203 1 97.06 240 LYS B N 1
ATOM 4339 C CA . LYS B 1 240 ? -2.232 16.984 17.453 1 97.06 240 LYS B CA 1
ATOM 4340 C C . LYS B 1 240 ? -1.474 18.234 16.984 1 97.06 240 LYS B C 1
ATOM 4342 O O . LYS B 1 240 ? -0.325 18.141 16.547 1 97.06 240 LYS B O 1
ATOM 4347 N N . ILE B 1 241 ? -2.055 19.391 17.094 1 97.19 241 ILE B N 1
ATOM 4348 C CA . ILE B 1 241 ? -1.453 20.609 16.578 1 97.19 241 ILE B CA 1
ATOM 4349 C C . ILE B 1 241 ? -0.448 21.156 17.578 1 97.19 241 ILE B C 1
ATOM 4351 O O . ILE B 1 241 ? -0.759 22.094 18.328 1 97.19 241 ILE B O 1
ATOM 4355 N N . HIS B 1 242 ? 0.706 20.656 17.625 1 95.38 242 HIS B N 1
ATOM 4356 C CA . HIS B 1 242 ? 1.865 21.078 18.406 1 95.38 242 HIS B CA 1
ATOM 4357 C C . HIS B 1 242 ? 3.156 20.516 17.812 1 95.38 242 HIS B C 1
ATOM 4359 O O . HIS B 1 242 ? 3.119 19.703 16.875 1 95.38 242 HIS B O 1
ATOM 4365 N N . GLY B 1 243 ? 4.273 21.031 18.219 1 92.75 243 GLY B N 1
ATOM 4366 C CA . GLY B 1 243 ? 5.562 20.516 17.797 1 92.75 243 GLY B CA 1
ATOM 4367 C C . GLY B 1 243 ? 5.742 20.484 16.297 1 92.75 243 GLY B C 1
ATOM 4368 O O . GLY B 1 243 ? 5.582 21.516 15.633 1 92.75 243 GLY B O 1
ATOM 4369 N N . ARG B 1 244 ? 5.973 19.344 15.781 1 92.5 244 ARG B N 1
ATOM 4370 C CA . ARG B 1 244 ? 6.297 19.188 14.367 1 92.5 244 ARG B CA 1
ATOM 4371 C C . ARG B 1 244 ? 5.098 19.531 13.492 1 92.5 244 ARG B C 1
ATOM 4373 O O . ARG B 1 244 ? 5.254 20.109 12.414 1 92.5 244 ARG B O 1
ATOM 4380 N N . VAL B 1 245 ? 3.92 19.172 13.977 1 96.5 245 VAL B N 1
ATOM 4381 C CA . VAL B 1 245 ? 2.715 19.438 13.203 1 96.5 245 VAL B CA 1
ATOM 4382 C C . VAL B 1 245 ? 2.506 20.953 13.07 1 96.5 245 VAL B C 1
ATOM 4384 O O . VAL B 1 245 ? 2.281 21.453 11.969 1 96.5 245 VAL B O 1
ATOM 4387 N N . LEU B 1 246 ? 2.592 21.641 14.172 1 96.75 246 LEU B N 1
ATOM 4388 C CA . LEU B 1 246 ? 2.426 23.094 14.141 1 96.75 246 LEU B CA 1
ATOM 4389 C C . LEU B 1 246 ? 3.49 23.734 13.266 1 96.75 246 LEU B C 1
ATOM 4391 O O . LEU B 1 246 ? 3.188 24.641 12.477 1 96.75 246 LEU B O 1
ATOM 4395 N N . ASN B 1 247 ? 4.695 23.281 13.375 1 93.75 247 ASN B N 1
ATOM 4396 C CA . ASN B 1 247 ? 5.773 23.812 12.555 1 93.75 247 ASN B CA 1
ATOM 4397 C C . ASN B 1 247 ? 5.48 23.656 11.062 1 93.75 247 ASN B C 1
ATOM 4399 O O . ASN B 1 247 ? 5.754 24.562 10.273 1 93.75 247 ASN B O 1
ATOM 4403 N N . HIS B 1 248 ? 4.984 22.531 10.727 1 95.31 248 HIS B N 1
ATOM 4404 C CA . HIS B 1 248 ? 4.645 22.297 9.328 1 95.31 248 HIS B CA 1
ATOM 4405 C C . HIS B 1 248 ? 3.527 23.234 8.867 1 95.31 248 HIS B C 1
ATOM 4407 O O . HIS B 1 248 ? 3.576 23.781 7.762 1 95.31 248 HIS B O 1
ATOM 4413 N N . LEU B 1 249 ? 2.537 23.406 9.703 1 96.94 249 LEU B N 1
ATOM 4414 C CA . LEU B 1 249 ? 1.431 24.297 9.367 1 96.94 249 LEU B CA 1
ATOM 4415 C C . LEU B 1 249 ? 1.919 25.734 9.211 1 96.94 249 LEU B C 1
ATOM 4417 O O . LEU B 1 249 ? 1.5 26.438 8.281 1 96.94 249 LEU B O 1
ATOM 4421 N N . LEU B 1 250 ? 2.801 26.125 10.117 1 95.25 250 LEU B N 1
ATOM 4422 C CA . LEU B 1 250 ? 3.385 27.453 10 1 95.25 250 LEU B CA 1
ATOM 4423 C C . LEU B 1 250 ? 4.18 27.594 8.711 1 95.25 250 LEU B C 1
ATOM 4425 O O . LEU B 1 250 ? 4.125 28.641 8.047 1 95.25 250 LEU B O 1
ATOM 4429 N N . TYR B 1 251 ? 4.867 26.547 8.422 1 91.31 251 TYR B N 1
ATOM 4430 C CA . TYR B 1 251 ? 5.613 26.531 7.164 1 91.31 251 TYR B CA 1
ATOM 4431 C C . TYR B 1 251 ? 4.68 26.703 5.973 1 91.31 251 TYR B C 1
ATOM 4433 O O . TYR B 1 251 ? 4.965 27.484 5.062 1 91.31 251 TYR B O 1
ATOM 4441 N N . LEU B 1 252 ? 3.525 26.062 5.938 1 92.94 252 LEU B N 1
ATOM 4442 C CA . LEU B 1 252 ? 2.541 26.141 4.863 1 92.94 252 LEU B CA 1
ATOM 4443 C C . LEU B 1 252 ? 1.956 27.547 4.77 1 92.94 252 LEU B C 1
ATOM 4445 O O . LEU B 1 252 ? 1.708 28.047 3.668 1 92.94 252 LEU B O 1
ATOM 4449 N N . MET B 1 253 ? 1.767 28.156 5.883 1 93.44 253 MET B N 1
ATOM 4450 C CA . MET B 1 253 ? 1.216 29.516 5.906 1 93.44 253 MET B CA 1
ATOM 4451 C C . MET B 1 253 ? 2.174 30.5 5.254 1 93.44 253 MET B C 1
ATOM 4453 O O . MET B 1 253 ? 1.774 31.609 4.879 1 93.44 253 MET B O 1
ATOM 4457 N N . ARG B 1 254 ? 3.434 30.109 5.145 1 87.69 254 ARG B N 1
ATOM 4458 C CA . ARG B 1 254 ? 4.449 31 4.594 1 87.69 254 ARG B CA 1
ATOM 4459 C C . ARG B 1 254 ? 4.645 30.75 3.1 1 87.69 254 ARG B C 1
ATOM 4461 O O . ARG B 1 254 ? 4.742 31.688 2.314 1 87.69 254 ARG B O 1
ATOM 4468 N N . ILE B 1 255 ? 4.637 29.453 2.715 1 84.38 255 ILE B N 1
ATOM 4469 C CA . ILE B 1 255 ? 5.18 29.156 1.395 1 84.38 255 ILE B CA 1
ATOM 4470 C C . ILE B 1 255 ? 4.059 28.703 0.463 1 84.38 255 ILE B C 1
ATOM 4472 O O . ILE B 1 255 ? 4.215 28.719 -0.76 1 84.38 255 ILE B O 1
ATOM 4476 N N . ALA B 1 256 ? 2.977 28.203 1.022 1 90.06 256 ALA B N 1
ATOM 4477 C CA . ALA B 1 256 ? 1.937 27.609 0.191 1 90.06 256 ALA B CA 1
ATOM 4478 C C . ALA B 1 256 ? 1.168 28.672 -0.58 1 90.06 256 ALA B C 1
ATOM 4480 O O . ALA B 1 256 ? 1.397 29.875 -0.389 1 90.06 256 ALA B O 1
ATOM 4481 N N . GLU B 1 257 ? 0.314 28.219 -1.517 1 92.56 257 GLU B N 1
ATOM 4482 C CA . GLU B 1 257 ? -0.574 29.125 -2.234 1 92.56 257 GLU B CA 1
ATOM 4483 C C . GLU B 1 257 ? -1.578 29.781 -1.288 1 92.56 257 GLU B C 1
ATOM 4485 O O . GLU B 1 257 ? -1.92 29.219 -0.25 1 92.56 257 GLU B O 1
ATOM 4490 N N . LYS B 1 258 ? -2.074 30.891 -1.695 1 93.19 258 LYS B N 1
ATOM 4491 C CA . LYS B 1 258 ? -2.879 31.766 -0.841 1 93.19 258 LYS B CA 1
ATOM 4492 C C . LYS B 1 258 ? -4.102 31.031 -0.302 1 93.19 258 LYS B C 1
ATOM 4494 O O . LYS B 1 258 ? -4.414 31.109 0.887 1 93.19 258 LYS B O 1
ATOM 4499 N N . PRO B 1 259 ? -4.859 30.25 -1.109 1 93.25 259 PRO B N 1
ATOM 4500 C CA . PRO B 1 259 ? -6.016 29.531 -0.559 1 93.25 259 PRO B CA 1
ATOM 4501 C C . PRO B 1 259 ? -5.633 28.562 0.561 1 93.25 259 PRO B C 1
ATOM 4503 O O . PRO B 1 259 ? -6.371 28.438 1.541 1 93.25 259 PRO B O 1
ATOM 4506 N N . VAL B 1 260 ? -4.461 27.953 0.418 1 95.12 260 VAL B N 1
ATOM 4507 C CA . VAL B 1 260 ? -3.994 27 1.433 1 95.12 260 VAL B CA 1
ATOM 4508 C C . VAL B 1 260 ? -3.572 27.766 2.688 1 95.12 260 VAL B C 1
ATOM 4510 O O . VAL B 1 260 ? -3.885 27.359 3.807 1 95.12 260 VAL B O 1
ATOM 4513 N N . GLN B 1 261 ? -2.896 28.859 2.473 1 96.19 261 GLN B N 1
ATOM 4514 C CA . GLN B 1 261 ? -2.496 29.688 3.604 1 96.19 261 GLN B CA 1
ATOM 4515 C C . GLN B 1 261 ? -3.705 30.109 4.438 1 96.19 261 GLN B C 1
ATOM 4517 O O . GLN B 1 261 ? -3.68 30 5.668 1 96.19 261 GLN B O 1
ATOM 4522 N N . ARG B 1 262 ? -4.719 30.484 3.744 1 95.5 262 ARG B N 1
ATOM 4523 C CA . ARG B 1 262 ? -5.934 30.953 4.402 1 95.5 262 ARG B CA 1
ATOM 4524 C C . ARG B 1 262 ? -6.633 29.828 5.141 1 95.5 262 ARG B C 1
ATOM 4526 O O . ARG B 1 262 ? -7.102 30 6.266 1 95.5 262 ARG B O 1
ATOM 4533 N N . ARG B 1 263 ? -6.672 28.656 4.551 1 95.25 263 ARG B N 1
ATOM 4534 C CA . ARG B 1 263 ? -7.293 27.5 5.188 1 95.25 263 ARG B CA 1
ATOM 4535 C C . ARG B 1 263 ? -6.551 27.125 6.461 1 95.25 263 ARG B C 1
ATOM 4537 O O . ARG B 1 263 ? -7.172 26.766 7.469 1 95.25 263 ARG B O 1
ATOM 4544 N N . VAL B 1 264 ? -5.25 27.172 6.379 1 97.62 264 VAL B N 1
ATOM 4545 C CA . VAL B 1 264 ? -4.434 26.844 7.539 1 97.62 264 VAL B CA 1
ATOM 4546 C C . VAL B 1 264 ? -4.691 27.844 8.664 1 97.62 264 VAL B C 1
ATOM 4548 O O . VAL B 1 264 ? -4.93 27.453 9.805 1 97.62 264 VAL B O 1
ATOM 4551 N N . ALA B 1 265 ? -4.688 29.109 8.297 1 97.38 265 ALA B N 1
ATOM 4552 C CA . ALA B 1 265 ? -4.926 30.156 9.289 1 97.38 265 ALA B CA 1
ATOM 4553 C C . ALA B 1 265 ? -6.305 30 9.93 1 97.38 265 ALA B C 1
ATOM 4555 O O . ALA B 1 265 ? -6.453 30.125 11.148 1 97.38 265 ALA B O 1
ATOM 4556 N N . LEU B 1 266 ? -7.297 29.734 9.086 1 96.31 266 LEU B N 1
ATOM 4557 C CA . LEU B 1 266 ? -8.656 29.531 9.578 1 96.31 266 LEU B CA 1
ATOM 4558 C C . LEU B 1 266 ? -8.719 28.359 10.539 1 96.31 266 LEU B C 1
ATOM 4560 O O . LEU B 1 266 ? -9.312 28.469 11.617 1 96.31 266 LEU B O 1
ATOM 4564 N N . ALA B 1 267 ? -8.125 27.25 10.141 1 97.12 267 ALA B N 1
ATOM 4565 C CA . ALA B 1 267 ? -8.141 26.062 10.984 1 97.12 267 ALA B CA 1
ATOM 4566 C C . ALA B 1 267 ? -7.449 26.328 12.32 1 97.12 267 ALA B C 1
ATOM 4568 O O . ALA B 1 267 ? -7.941 25.906 13.367 1 97.12 267 ALA B O 1
ATOM 4569 N N . LEU B 1 268 ? -6.297 27.062 12.281 1 97.12 268 LEU B N 1
ATOM 4570 C CA . LEU B 1 268 ? -5.523 27.328 13.492 1 97.12 268 LEU B CA 1
ATOM 4571 C C . LEU B 1 268 ? -6.273 28.266 14.414 1 97.12 268 LEU B C 1
ATOM 4573 O O . LEU B 1 268 ? -6.141 28.188 15.641 1 97.12 268 LEU B O 1
ATOM 4577 N N . ALA B 1 269 ? -7.078 29.156 13.844 1 95.94 269 ALA B N 1
ATOM 4578 C CA . ALA B 1 269 ? -7.883 30.047 14.68 1 95.94 269 ALA B CA 1
ATOM 4579 C C . ALA B 1 269 ? -8.836 29.25 15.57 1 95.94 269 ALA B C 1
ATOM 4581 O O . ALA B 1 269 ? -9.148 29.672 16.688 1 95.94 269 ALA B O 1
ATOM 4582 N N . TYR B 1 270 ? -9.266 28.094 15.086 1 93.81 270 TYR B N 1
ATOM 4583 C CA . TYR B 1 270 ? -10.227 27.266 15.805 1 93.81 270 TYR B CA 1
ATOM 4584 C C . TYR B 1 270 ? -9.516 26.25 16.688 1 93.81 270 TYR B C 1
ATOM 4586 O O . TYR B 1 270 ? -9.977 25.938 17.781 1 93.81 270 TYR B O 1
ATOM 4594 N N . LEU B 1 271 ? -8.328 25.734 16.234 1 95.31 271 LEU B N 1
ATOM 4595 C CA . LEU B 1 271 ? -7.824 24.5 16.797 1 95.31 271 LEU B CA 1
ATOM 4596 C C . LEU B 1 271 ? -6.555 24.75 17.609 1 95.31 271 LEU B C 1
ATOM 4598 O O . LEU B 1 271 ? -6.129 23.891 18.375 1 95.31 271 LEU B O 1
ATOM 4602 N N . CYS B 1 272 ? -5.871 25.875 17.516 1 93.81 272 CYS B N 1
ATOM 4603 C CA . CYS B 1 272 ? -4.566 26.031 18.141 1 93.81 272 CYS B CA 1
ATOM 4604 C C . CYS B 1 272 ? -4.711 26.281 19.641 1 93.81 272 CYS B C 1
ATOM 4606 O O . CYS B 1 272 ? -5.77 26.703 20.109 1 93.81 272 CYS B O 1
ATOM 4608 N N . SER B 1 273 ? -3.742 26 20.359 1 92.56 273 SER B N 1
ATOM 4609 C CA . SER B 1 273 ? -3.672 26.312 21.781 1 92.56 273 SER B CA 1
ATOM 4610 C C . SER B 1 273 ? -3.525 27.812 22.016 1 92.56 273 SER B C 1
ATOM 4612 O O . SER B 1 273 ? -2.875 28.516 21.234 1 92.56 273 SER B O 1
ATOM 4614 N N . PRO B 1 274 ? -4.094 28.25 23.156 1 90.19 274 PRO B N 1
ATOM 4615 C CA . PRO B 1 274 ? -3.932 29.656 23.484 1 90.19 274 PRO B CA 1
ATOM 4616 C C . PRO B 1 274 ? -2.467 30.094 23.562 1 90.19 274 PRO B C 1
ATOM 4618 O O . PRO B 1 274 ? -2.123 31.203 23.172 1 90.19 274 PRO B O 1
ATOM 4621 N N . ASP B 1 275 ? -1.626 29.188 24 1 92.25 275 ASP B N 1
ATOM 4622 C CA . ASP B 1 275 ? -0.208 29.484 24.172 1 92.25 275 ASP B CA 1
ATOM 4623 C C . ASP B 1 275 ? 0.472 29.734 22.828 1 92.25 275 ASP B C 1
ATOM 4625 O O . ASP B 1 275 ? 1.518 30.391 22.766 1 92.25 275 ASP B O 1
ATOM 4629 N N . ASP B 1 276 ? -0.17 29.297 21.75 1 94.81 276 ASP B N 1
ATOM 4630 C CA . ASP B 1 276 ? 0.473 29.391 20.438 1 94.81 276 ASP B CA 1
ATOM 4631 C C . ASP B 1 276 ? -0.096 30.531 19.625 1 94.81 276 ASP B C 1
ATOM 4633 O O . ASP B 1 276 ? 0.378 30.812 18.516 1 94.81 276 ASP B O 1
ATOM 4637 N N . GLN B 1 277 ? -1.043 31.297 20.094 1 93.94 277 GLN B N 1
ATOM 4638 C CA . GLN B 1 277 ? -1.772 32.312 19.344 1 93.94 277 GLN B CA 1
ATOM 4639 C C . GLN B 1 277 ? -0.84 33.438 18.875 1 93.94 277 GLN B C 1
ATOM 4641 O O . GLN B 1 277 ? -0.882 33.812 17.703 1 93.94 277 GLN B O 1
ATOM 4646 N N . ARG B 1 278 ? -0.023 33.875 19.766 1 94.12 278 ARG B N 1
ATOM 4647 C CA . ARG B 1 278 ? 0.885 34.938 19.406 1 94.12 278 ARG B CA 1
ATOM 4648 C C . ARG B 1 278 ? 1.831 34.531 18.297 1 94.12 278 ARG B C 1
ATOM 4650 O O . ARG B 1 278 ? 2.018 35.25 17.312 1 94.12 278 ARG B O 1
ATOM 4657 N N . THR B 1 279 ? 2.365 33.406 18.469 1 94.75 279 THR B N 1
ATOM 4658 C CA . THR B 1 279 ? 3.301 32.875 17.484 1 94.75 279 THR B CA 1
ATOM 4659 C C . THR B 1 279 ? 2.631 32.719 16.125 1 94.75 279 THR B C 1
ATOM 4661 O O . THR B 1 279 ? 3.201 33.094 15.102 1 94.75 279 THR B O 1
ATOM 4664 N N . ILE B 1 280 ? 1.449 32.25 16.062 1 96.88 280 ILE B N 1
ATOM 4665 C CA . ILE B 1 280 ? 0.749 31.938 14.82 1 96.88 280 ILE B CA 1
ATOM 4666 C C . ILE B 1 280 ? 0.242 33.219 14.164 1 96.88 280 ILE B C 1
ATOM 4668 O O . ILE B 1 280 ? 0.461 33.438 12.969 1 96.88 280 ILE B O 1
ATOM 4672 N N . PHE B 1 281 ? -0.344 34.125 14.922 1 96.31 281 PHE B N 1
ATOM 4673 C CA . PHE B 1 281 ? -1.155 35.156 14.305 1 96.31 281 PHE B CA 1
ATOM 4674 C C . PHE B 1 281 ? -0.43 36.5 14.336 1 96.31 281 PHE B C 1
ATOM 4676 O O . PHE B 1 281 ? -0.754 37.406 13.562 1 96.31 281 PHE B O 1
ATOM 4683 N N . ILE B 1 282 ? 0.559 36.594 15.18 1 95.06 282 ILE B N 1
ATOM 4684 C CA . ILE B 1 282 ? 1.336 37.844 15.219 1 95.06 282 ILE B CA 1
ATOM 4685 C C . ILE B 1 282 ? 2.701 37.594 14.57 1 95.06 282 ILE B C 1
ATOM 4687 O O . ILE B 1 282 ? 3.002 38.188 13.523 1 95.06 282 ILE B O 1
ATOM 4691 N N . ASP B 1 283 ? 3.422 36.625 15.078 1 94 283 ASP B N 1
ATOM 4692 C CA . ASP B 1 283 ? 4.801 36.438 14.641 1 94 283 ASP B CA 1
ATOM 4693 C C . ASP B 1 283 ? 4.848 35.812 13.234 1 94 283 ASP B C 1
ATOM 4695 O O . ASP B 1 283 ? 5.801 36.062 12.492 1 94 283 ASP B O 1
ATOM 4699 N N . ASN B 1 284 ? 3.799 35.031 12.867 1 93.88 284 ASN B N 1
ATOM 4700 C CA . ASN B 1 284 ? 3.814 34.375 11.578 1 93.88 284 ASN B CA 1
ATOM 4701 C C . ASN B 1 284 ? 2.703 34.875 10.664 1 93.88 284 ASN B C 1
ATOM 4703 O O . ASN B 1 284 ? 2.268 34.156 9.75 1 93.88 284 ASN B O 1
ATOM 4707 N N . ASN B 1 285 ? 2.135 36 10.945 1 94.06 285 ASN B N 1
ATOM 4708 C CA . ASN B 1 285 ? 1.265 36.781 10.078 1 94.06 285 ASN B CA 1
ATOM 4709 C C . ASN B 1 285 ? -0.058 36.062 9.82 1 94.06 285 ASN B C 1
ATOM 4711 O O . ASN B 1 285 ? -0.639 36.188 8.742 1 94.06 285 ASN B O 1
ATOM 4715 N N . GLY B 1 286 ? -0.46 35.219 10.742 1 96.75 286 GLY B N 1
ATOM 4716 C CA . GLY B 1 286 ? -1.757 34.594 10.609 1 96.75 286 GLY B CA 1
ATOM 4717 C C . GLY B 1 286 ? -2.916 35.562 10.625 1 96.75 286 GLY B C 1
ATOM 4718 O O . GLY B 1 286 ? -3.936 35.344 9.969 1 96.75 286 GLY B O 1
ATOM 4719 N N . LEU B 1 287 ? -2.727 36.625 11.328 1 96.56 287 LEU B N 1
ATOM 4720 C CA . LEU B 1 287 ? -3.773 37.656 11.438 1 96.56 287 LEU B CA 1
ATOM 4721 C C . LEU B 1 287 ? -4.031 38.312 10.094 1 96.56 287 LEU B C 1
ATOM 4723 O O . LEU B 1 287 ? -5.184 38.562 9.734 1 96.56 287 LEU B O 1
ATOM 4727 N N . GLU B 1 288 ? -3.01 38.594 9.391 1 96.75 288 GLU B N 1
ATOM 4728 C CA . GLU B 1 288 ? -3.139 39.219 8.078 1 96.75 288 GLU B CA 1
ATOM 4729 C C . GLU B 1 288 ? -3.91 38.312 7.117 1 96.75 288 GLU B C 1
ATOM 4731 O O . GLU B 1 288 ? -4.699 38.781 6.301 1 96.75 288 GLU B O 1
ATOM 4736 N N . LEU B 1 289 ? -3.666 37.062 7.227 1 96.81 289 LEU B N 1
ATOM 4737 C CA . LEU B 1 289 ? -4.359 36.094 6.375 1 96.81 289 LEU B CA 1
ATOM 4738 C C . LEU B 1 289 ? -5.855 36.094 6.676 1 96.81 289 LEU B C 1
ATOM 4740 O O . LEU B 1 289 ? -6.68 36.094 5.758 1 96.81 289 LEU B O 1
ATOM 4744 N N . LEU B 1 290 ? -6.16 36.125 7.961 1 96.88 290 LEU B N 1
ATOM 4745 C CA . LEU B 1 290 ? -7.566 36.125 8.359 1 96.88 290 LEU B CA 1
ATOM 4746 C C . LEU B 1 290 ? -8.234 37.438 7.957 1 96.88 290 LEU B C 1
ATOM 4748 O O . LEU B 1 290 ? -9.375 37.438 7.484 1 96.88 290 LEU B O 1
ATOM 4752 N N . LEU B 1 291 ? -7.535 38.531 8.133 1 96.38 291 LEU B N 1
ATOM 4753 C CA . LEU B 1 291 ? -8.055 39.812 7.727 1 96.38 291 LEU B CA 1
ATOM 4754 C C . LEU B 1 291 ? -8.289 39.875 6.219 1 96.38 291 LEU B C 1
ATOM 4756 O O . LEU B 1 291 ? -9.234 40.5 5.75 1 96.38 291 LEU B O 1
ATOM 4760 N N . GLY B 1 292 ? -7.422 39.219 5.523 1 95.31 292 GLY B N 1
ATOM 4761 C CA . GLY B 1 292 ? -7.57 39.156 4.078 1 95.31 292 GLY B CA 1
ATOM 4762 C C . GLY B 1 292 ? -8.859 38.469 3.646 1 95.31 292 GLY B C 1
ATOM 4763 O O . GLY B 1 292 ? -9.406 38.781 2.592 1 95.31 292 GLY B O 1
ATOM 4764 N N . LEU B 1 293 ? -9.328 37.562 4.445 1 94.88 293 LEU B N 1
ATOM 4765 C CA . LEU B 1 293 ? -10.562 36.844 4.137 1 94.88 293 LEU B CA 1
ATOM 4766 C C . LEU B 1 293 ? -11.758 37.781 4.176 1 94.88 293 LEU B C 1
ATOM 4768 O O . LEU B 1 293 ? -12.758 37.531 3.494 1 94.88 293 LEU B O 1
ATOM 4772 N N . LEU B 1 294 ? -11.633 38.812 4.934 1 94.31 294 LEU B N 1
ATOM 4773 C CA . LEU B 1 294 ? -12.727 39.781 5.031 1 94.31 294 LEU B CA 1
ATOM 4774 C C . LEU B 1 294 ? -12.898 40.531 3.719 1 94.31 294 LEU B C 1
ATOM 4776 O O . LEU B 1 294 ? -13.977 41.094 3.449 1 94.31 294 LEU B O 1
ATOM 4780 N N . GLY B 1 295 ? -11.867 40.594 2.873 1 92.06 295 GLY B N 1
ATOM 4781 C CA . GLY B 1 295 ? -11.914 41.281 1.583 1 92.06 295 GLY B CA 1
ATOM 4782 C C . GLY B 1 295 ? -12.25 40.344 0.435 1 92.06 295 GLY B C 1
ATOM 4783 O O . GLY B 1 295 ? -12.227 40.75 -0.729 1 92.06 295 GLY B O 1
ATOM 4784 N N . SER B 1 296 ? -12.508 39.156 0.732 1 91.38 296 SER B N 1
ATOM 4785 C CA . SER B 1 296 ? -12.797 38.156 -0.302 1 91.38 296 SER B CA 1
ATOM 4786 C C . SER B 1 296 ? -14.125 38.469 -0.997 1 91.38 296 SER B C 1
ATOM 4788 O O . SER B 1 296 ? -14.992 39.125 -0.426 1 91.38 296 SER B O 1
ATOM 4790 N N . THR B 1 297 ? -14.266 38.094 -2.25 1 91.31 297 THR B N 1
ATOM 4791 C CA . THR B 1 297 ? -15.516 38.25 -2.979 1 91.31 297 THR B CA 1
ATOM 4792 C C . THR B 1 297 ? -16.516 37.156 -2.566 1 91.31 297 THR B C 1
ATOM 4794 O O . THR B 1 297 ? -17.719 37.312 -2.799 1 91.31 297 THR B O 1
ATOM 4797 N N . SER B 1 298 ? -16.016 36.125 -1.982 1 92.5 298 SER B N 1
ATOM 4798 C CA . SER B 1 298 ? -16.859 35.031 -1.501 1 92.5 298 SER B CA 1
ATOM 4799 C C . SER B 1 298 ? -17.453 35.344 -0.134 1 92.5 298 SER B C 1
ATOM 4801 O O . SER B 1 298 ? -16.719 35.531 0.837 1 92.5 298 SER B O 1
ATOM 4803 N N . THR B 1 299 ? -18.766 35.344 -0.037 1 94 299 THR B N 1
ATOM 4804 C CA . THR B 1 299 ? -19.469 35.656 1.214 1 94 299 THR B CA 1
ATOM 4805 C C . THR B 1 299 ? -19.094 34.625 2.285 1 94 299 THR B C 1
ATOM 4807 O O . THR B 1 299 ? -18.953 34.969 3.459 1 94 299 THR B O 1
ATOM 4810 N N . LYS B 1 300 ? -19.016 33.438 1.89 1 91.81 300 LYS B N 1
ATOM 4811 C CA . LYS B 1 300 ? -18.656 32.375 2.838 1 91.81 300 LYS B CA 1
ATOM 4812 C C . LYS B 1 300 ? -17.266 32.625 3.432 1 91.81 300 LYS B C 1
ATOM 4814 O O . LYS B 1 300 ? -17.078 32.5 4.645 1 91.81 300 LYS B O 1
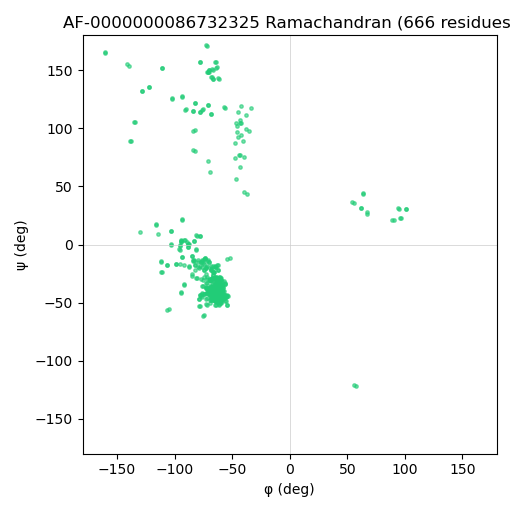ATOM 4819 N N . GLN B 1 301 ? -16.359 33 2.605 1 92.5 301 GLN B N 1
ATOM 4820 C CA . GLN B 1 301 ? -15.008 33.281 3.07 1 92.5 301 GLN B CA 1
ATOM 4821 C C . GLN B 1 301 ? -14.977 34.469 4.012 1 92.5 301 GLN B C 1
ATOM 4823 O O . GLN B 1 301 ? -14.242 34.469 5 1 92.5 301 GLN B O 1
ATOM 4828 N N . GLN B 1 302 ? -15.789 35.438 3.709 1 95.12 302 GLN B N 1
ATOM 4829 C CA . GLN B 1 302 ? -15.891 36.625 4.566 1 95.12 302 GLN B CA 1
ATOM 4830 C C . GLN B 1 302 ? -16.406 36.25 5.957 1 95.12 302 GLN B C 1
ATOM 4832 O O . GLN B 1 302 ? -15.852 36.688 6.965 1 95.12 302 GLN B O 1
ATOM 4837 N N . LEU B 1 303 ? -17.406 35.5 5.906 1 94.69 303 LEU B N 1
ATOM 4838 C CA . LEU B 1 303 ? -18.016 35.062 7.16 1 94.69 303 LEU B CA 1
ATOM 4839 C C . LEU B 1 303 ? -17.031 34.188 7.965 1 94.69 303 LEU B C 1
ATOM 4841 O O . LEU B 1 303 ? -16.906 34.375 9.18 1 94.69 303 LEU B O 1
ATOM 4845 N N . ASP B 1 304 ? -16.375 33.281 7.32 1 93.69 304 ASP B N 1
ATOM 4846 C CA . ASP B 1 304 ? -15.398 32.406 7.98 1 93.69 304 ASP B CA 1
ATOM 4847 C C . ASP B 1 304 ? -14.297 33.25 8.633 1 93.69 304 ASP B C 1
ATOM 4849 O O . ASP B 1 304 ? -13.891 32.969 9.766 1 93.69 304 ASP B O 1
ATOM 4853 N N . GLY B 1 305 ? -13.828 34.25 7.883 1 94.88 305 GLY B N 1
ATOM 4854 C CA . GLY B 1 305 ? -12.805 35.125 8.422 1 94.88 305 GLY B CA 1
ATOM 4855 C C . GLY B 1 305 ? -13.273 35.906 9.641 1 94.88 305 GLY B C 1
ATOM 4856 O O . GLY B 1 305 ? -12.555 36 10.633 1 94.88 305 GLY B O 1
ATOM 4857 N N . ALA B 1 306 ? -14.516 36.375 9.547 1 96 306 ALA B N 1
ATOM 4858 C CA . ALA B 1 306 ? -15.078 37.156 10.648 1 96 306 ALA B CA 1
ATOM 4859 C C . ALA B 1 306 ? -15.234 36.312 11.906 1 96 306 ALA B C 1
ATOM 4861 O O . ALA B 1 306 ? -14.883 36.75 13 1 96 306 ALA B O 1
ATOM 4862 N N . VAL B 1 307 ? -15.711 35.188 11.727 1 94.5 307 VAL B N 1
ATOM 4863 C CA . VAL B 1 307 ? -15.938 34.312 12.852 1 94.5 307 VAL B CA 1
ATOM 4864 C C . VAL B 1 307 ? -14.594 33.906 13.469 1 94.5 307 VAL B C 1
ATOM 4866 O O . VAL B 1 307 ? -14.469 33.844 14.695 1 94.5 307 VAL B O 1
ATOM 4869 N N . ALA B 1 308 ? -13.617 33.594 12.633 1 95.25 308 ALA B N 1
ATOM 4870 C CA . ALA B 1 308 ? -12.289 33.219 13.117 1 95.25 308 ALA B CA 1
ATOM 4871 C C . ALA B 1 308 ? -11.68 34.344 13.945 1 95.25 308 ALA B C 1
ATOM 4873 O O . ALA B 1 308 ? -11.125 34.094 15.023 1 95.25 308 ALA B O 1
ATOM 4874 N N . LEU B 1 309 ? -11.836 35.562 13.469 1 94.81 309 LEU B N 1
ATOM 4875 C CA . LEU B 1 309 ? -11.297 36.719 14.18 1 94.81 309 LEU B CA 1
ATOM 4876 C C . LEU B 1 309 ? -12.008 36.938 15.508 1 94.81 309 LEU B C 1
ATOM 4878 O O . LEU B 1 309 ? -11.383 37.281 16.5 1 94.81 309 LEU B O 1
ATOM 4882 N N . TYR B 1 310 ? -13.25 36.719 15.469 1 93.88 310 TYR B N 1
ATOM 4883 C CA . TYR B 1 310 ? -14.039 36.812 16.688 1 93.88 310 TYR B CA 1
ATOM 4884 C C . TYR B 1 310 ? -13.562 35.781 17.719 1 93.88 310 TYR B C 1
ATOM 4886 O O . TYR B 1 310 ? -13.398 36.125 18.906 1 93.88 310 TYR B O 1
ATOM 4894 N N . LYS B 1 311 ? -13.359 34.625 17.297 1 90.62 311 LYS B N 1
ATOM 4895 C CA . LYS B 1 311 ? -12.898 33.531 18.188 1 90.62 311 LYS B CA 1
ATOM 4896 C C . LYS B 1 311 ? -11.516 33.875 18.75 1 90.62 311 LYS B C 1
ATOM 4898 O O . LYS B 1 311 ? -11.258 33.625 19.938 1 90.62 311 LYS B O 1
ATOM 4903 N N . LEU B 1 312 ? -10.672 34.344 17.891 1 91.31 312 LEU B N 1
ATOM 4904 C CA . LEU B 1 312 ? -9.32 34.719 18.312 1 91.31 312 LEU B CA 1
ATOM 4905 C C . LEU B 1 312 ? -9.359 35.781 19.375 1 91.31 312 LEU B C 1
ATOM 4907 O O . LEU B 1 312 ? -8.609 35.75 20.359 1 91.31 312 LEU B O 1
ATOM 4911 N N . SER B 1 313 ? -10.25 36.719 19.266 1 88.62 313 SER B N 1
ATOM 4912 C CA . SER B 1 313 ? -10.383 37.812 20.219 1 88.62 313 SER B CA 1
ATOM 4913 C C . SER B 1 313 ? -10.898 37.344 21.562 1 88.62 313 SER B C 1
ATOM 4915 O O . SER B 1 313 ? -10.469 37.812 22.609 1 88.62 313 SER B O 1
ATOM 4917 N N . ASN B 1 314 ? -11.758 36.438 21.469 1 87.19 314 ASN B N 1
ATOM 4918 C CA . ASN B 1 314 ? -12.328 35.906 22.688 1 87.19 314 ASN B CA 1
ATOM 4919 C C . ASN B 1 314 ? -11.297 35.094 23.469 1 87.19 314 ASN B C 1
ATOM 4921 O O . ASN B 1 314 ? -11.281 35.125 24.703 1 87.19 314 ASN B O 1
ATOM 4925 N N . LYS B 1 315 ? -10.484 34.406 22.781 1 83.12 315 LYS B N 1
ATOM 4926 C CA . LYS B 1 315 ? -9.438 33.625 23.422 1 83.12 315 LYS B CA 1
ATOM 4927 C C . LYS B 1 315 ? -8.391 34.531 24.062 1 83.12 315 LYS B C 1
ATOM 4929 O O . LYS B 1 315 ? -7.844 34.219 25.125 1 83.12 315 LYS B O 1
ATOM 4934 N N . ALA B 1 316 ? -8.055 35.625 23.484 1 78.81 316 ALA B N 1
ATOM 4935 C CA . ALA B 1 316 ? -7.051 36.562 23.984 1 78.81 316 ALA B CA 1
ATOM 4936 C C . ALA B 1 316 ? -7.543 37.281 25.234 1 78.81 316 ALA B C 1
ATOM 4938 O O . ALA B 1 316 ? -6.758 37.594 26.141 1 78.81 316 ALA B O 1
ATOM 4939 N N . MET B 1 317 ? -8.797 37.594 25.266 1 72.75 317 MET B N 1
ATOM 4940 C CA . MET B 1 317 ? -9.398 38.312 26.391 1 72.75 317 MET B CA 1
ATOM 4941 C C . MET B 1 317 ? -9.422 37.438 27.641 1 72.75 317 MET B C 1
ATOM 4943 O O . MET B 1 317 ? -9.305 37.938 28.766 1 72.75 317 MET B O 1
ATOM 4947 N N . THR B 1 318 ? -9.523 36.219 27.422 1 65.62 318 THR B N 1
ATOM 4948 C CA . THR B 1 318 ? -9.547 35.312 28.578 1 65.62 318 THR B CA 1
ATOM 4949 C C . THR B 1 318 ? -8.164 35.219 29.219 1 65.62 318 THR B C 1
ATOM 4951 O O . THR B 1 318 ? -8.039 34.938 30.406 1 65.62 318 THR B O 1
ATOM 4954 N N . LEU B 1 319 ? -7.09 35.406 28.469 1 58.75 319 LEU B N 1
ATOM 4955 C CA . LEU B 1 319 ? -5.73 35.344 29 1 58.75 319 LEU B CA 1
ATOM 4956 C C . LEU B 1 319 ? -5.336 36.688 29.594 1 58.75 319 LEU B C 1
ATOM 4958 O O . LEU B 1 319 ? -4.371 36.781 30.359 1 58.75 319 LEU B O 1
ATOM 4962 N N . SER B 1 320 ? -5.879 37.906 29.156 1 53.38 320 SER B N 1
ATOM 4963 C CA . SER B 1 320 ? -5.539 39.219 29.719 1 53.38 320 SER B CA 1
ATOM 4964 C C . SER B 1 320 ? -6.336 39.5 30.984 1 53.38 320 SER B C 1
ATOM 4966 O O . SER B 1 320 ? -7.566 39.406 30.984 1 53.38 320 SER B O 1
ATOM 4968 N N . PRO B 1 321 ? -5.758 39.281 32.188 1 49.75 321 PRO B N 1
ATOM 4969 C CA . PRO B 1 321 ? -6.438 39.781 33.406 1 49.75 321 PRO B CA 1
ATOM 4970 C C . PRO B 1 321 ? -6.977 41.188 33.219 1 49.75 321 PRO B C 1
ATOM 4972 O O . PRO B 1 321 ? -6.242 42.094 32.812 1 49.75 321 PRO B O 1
ATOM 4975 N N . VAL B 1 322 ? -8.039 41.406 32.562 1 47.84 322 VAL B N 1
ATOM 4976 C CA . VAL B 1 322 ? -8.656 42.75 32.594 1 47.84 322 VAL B CA 1
ATOM 4977 C C . VAL B 1 322 ? -8.516 43.344 34 1 47.84 322 VAL B C 1
ATOM 4979 O O . VAL B 1 322 ? -9.258 42.969 34.906 1 47.84 322 VAL B O 1
ATOM 4982 N N . ASP B 1 323 ? -7.387 43.219 34.625 1 43.41 323 ASP B N 1
ATOM 4983 C CA . ASP B 1 323 ? -7.336 44.031 35.844 1 43.41 323 ASP B CA 1
ATOM 4984 C C . ASP B 1 323 ? -7.641 45.5 35.562 1 43.41 323 ASP B C 1
ATOM 4986 O O . ASP B 1 323 ? -7.348 46.375 36.375 1 43.41 323 ASP B O 1
ATOM 4990 N N . ALA B 1 324 ? -7.656 45.938 34.281 1 45.56 324 ALA B N 1
ATOM 4991 C CA . ALA B 1 324 ? -7.738 47.406 34.156 1 45.56 324 ALA B CA 1
ATOM 4992 C C . ALA B 1 324 ? -9.109 47.906 34.562 1 45.56 324 ALA B C 1
ATOM 4994 O O . ALA B 1 324 ? -10.109 47.688 33.906 1 45.56 324 ALA B O 1
ATOM 4995 N N . ALA B 1 325 ? -9.445 47.875 35.875 1 46.44 325 ALA B N 1
ATOM 4996 C CA . ALA B 1 325 ? -10.555 48.656 36.406 1 46.44 325 ALA B CA 1
ATOM 4997 C C . ALA B 1 325 ? -10.625 50.031 35.719 1 46.44 325 ALA B C 1
ATOM 4999 O O . ALA B 1 325 ? -9.625 50.75 35.656 1 46.44 325 ALA B O 1
ATOM 5000 N N . PRO B 1 326 ? -11.508 50.25 34.719 1 43.75 326 PRO B N 1
ATOM 5001 C CA . PRO B 1 326 ? -11.57 51.594 34.094 1 43.75 326 PRO B CA 1
ATOM 5002 C C . PRO B 1 326 ? -11.484 52.719 35.125 1 43.75 326 PRO B C 1
ATOM 5004 O O . PRO B 1 326 ? -12.031 52.594 36.219 1 43.75 326 PRO B O 1
ATOM 5007 N N . PRO B 1 327 ? -10.297 53.438 35.25 1 44.03 327 PRO B N 1
ATOM 5008 C CA . PRO B 1 327 ? -10.234 54.5 36.281 1 44.03 327 PRO B CA 1
ATOM 5009 C C . PRO B 1 327 ? -11.508 55.312 36.312 1 44.03 327 PRO B C 1
ATOM 5011 O O . PRO B 1 327 ? -12.227 55.438 35.312 1 44.03 327 PRO B O 1
ATOM 5014 N N . SER B 1 328 ? -12.234 55.344 37.438 1 44.12 328 SER B N 1
ATOM 5015 C CA . SER B 1 328 ? -13.438 56.125 37.75 1 44.12 328 SER B CA 1
ATOM 5016 C C . SER B 1 328 ? -13.359 57.531 37.156 1 44.12 328 SER B C 1
ATOM 5018 O O . SER B 1 328 ? -12.312 58.156 37.188 1 44.12 328 SER B O 1
ATOM 5020 N N . PRO B 1 329 ? -14.227 57.844 36.125 1 44.22 329 PRO B N 1
ATOM 5021 C CA . PRO B 1 329 ? -14.258 59.156 35.469 1 44.22 329 PRO B CA 1
ATOM 5022 C C . PRO B 1 329 ? -14.109 60.312 36.438 1 44.22 329 PRO B C 1
ATOM 5024 O O . PRO B 1 329 ? -14.719 60.344 37.5 1 44.22 329 PRO B O 1
ATOM 5027 N N . THR B 1 330 ? -12.852 60.781 36.75 1 43.12 330 THR B N 1
ATOM 5028 C CA . THR B 1 330 ? -12.688 61.938 37.594 1 43.12 330 THR B CA 1
ATOM 5029 C C . THR B 1 330 ? -13.641 63.062 37.188 1 43.12 330 THR B C 1
ATOM 5031 O O . THR B 1 330 ? -13.734 63.375 36 1 43.12 330 THR B O 1
ATOM 5034 N N . PRO B 1 331 ? -14.656 63.469 38.031 1 45.72 331 PRO B N 1
ATOM 5035 C CA . PRO B 1 331 ? -15.703 64.438 37.844 1 45.72 331 PRO B CA 1
ATOM 5036 C C . PRO B 1 331 ? -15.164 65.75 37.281 1 45.72 331 PRO B C 1
ATOM 5038 O O . PRO B 1 331 ? -14.227 66.375 37.844 1 45.72 331 PRO B O 1
ATOM 5041 N N . GLN B 1 332 ? -14.812 65.812 35.969 1 37.66 332 GLN B N 1
ATOM 5042 C CA . GLN B 1 332 ? -14.438 67.125 35.438 1 37.66 332 GLN B CA 1
ATOM 5043 C C . GLN B 1 332 ? -15.414 68.188 35.906 1 37.66 332 GLN B C 1
ATOM 5045 O O . GLN B 1 332 ? -16.625 68.062 35.688 1 37.66 332 GLN B O 1
ATOM 5050 N N . VAL B 1 333 ? -15.156 68.875 37.031 1 38.88 333 VAL B N 1
ATOM 5051 C CA . VAL B 1 333 ? -15.812 70 37.625 1 38.88 333 VAL B CA 1
ATOM 5052 C C . VAL B 1 333 ? -16.094 71.062 36.562 1 38.88 333 VAL B C 1
ATOM 5054 O O . VAL B 1 333 ? -15.203 71.438 35.812 1 38.88 333 VAL B O 1
ATOM 5057 N N . SER B 1 334 ? -17.312 71.062 36.031 1 35.22 334 SER B N 1
ATOM 5058 C CA . SER B 1 334 ? -18 72.062 35.219 1 35.22 334 SER B CA 1
ATOM 5059 C C . SER B 1 334 ? -17.797 73.438 35.75 1 35.22 334 SER B C 1
ATOM 5061 O O . SER B 1 334 ? -18.203 73.75 36.906 1 35.22 334 SER B O 1
ATOM 5063 N N . LEU B 1 335 ? -16.469 73.875 35.656 1 27.03 335 LEU B N 1
ATOM 5064 C CA . LEU B 1 335 ? -16.516 75.312 35.906 1 27.03 335 LEU B CA 1
ATOM 5065 C C . LEU B 1 335 ? -17.297 76.062 34.781 1 27.03 335 LEU B C 1
ATOM 5067 O O . LEU B 1 335 ? -17.156 75.688 33.625 1 27.03 335 LEU B O 1
#

Organism: Gossypium schwendimanii (NCBI:txid34291)

Sequence (670 aa):
MEGGIPPLVELLEFTDTKVQRAAAGALRTLAFKNDENKNQIVECNALPTLILMLRSEDAAIHYEAVGVIGNLVHSSPNIKKEVLAAGALQPVIGLLNSCCSESQREAALLLGQFAATDSDCKVHIVQRGAVRPLIEMLHSPDVQLKEMSTFALGRLAQDTHNQAGIAHSGGLVPLLKLLDSKNGSLQHNAAFALYGLADNEDNVSDFIRVGGVQRLQDGEFIVQATKDCVAKTLKRLEEKIHGRVLNHLLYLMRIAEKPVQRRVALALAYLCSPDDQRTIFIDNNGLELLLGLLGSTSTKQQLDGAVALYKLSNKAMTLSPVDAAPPSPTPQVSLMEGGIPPLVELLEFTDTKVQRAAAGALRTLAFKNDENKNQIVECNALPTLILMLRSEDAAIHYEAVGVIGNLVHSSPNIKKEVLAAGALQPVIGLLNSCCSESQREAALLLGQFAATDSDCKVHIVQRGAVRPLIEMLHSPDVQLKEMSTFALGRLAQDTHNQAGIAHSGGLVPLLKLLDSKNGSLQHNAAFALYGLADNEDNVSDFIRVGGVQRLQDGEFIVQATKDCVAKTLKRLEEKIHGRVLNHLLYLMRIAEKPVQRRVALALAYLCSPDDQRTIFIDNNGLELLLGLLGSTSTKQQLDGAVALYKLSNKAMTLSPVDAAPPSPTPQVSL

Solvent-accessible surface area (backbone atoms only — not comparable to full-atom values): 34141 Å² total; per-residue (Å²): 140,84,76,60,56,61,60,35,47,57,37,49,72,43,85,52,62,69,54,18,37,51,28,32,45,51,49,25,60,52,16,51,94,30,69,68,46,29,51,48,46,53,72,63,60,34,54,66,59,40,44,52,31,33,64,42,88,50,59,71,42,18,35,30,27,48,47,27,52,46,34,39,35,56,96,26,73,68,48,39,52,50,45,50,73,68,58,34,57,62,37,40,50,54,26,46,71,45,93,40,67,66,36,23,29,49,27,28,42,45,50,23,53,48,25,67,71,40,73,65,40,29,53,43,47,40,26,40,51,39,55,62,52,38,45,56,34,59,72,46,89,47,64,65,41,26,34,24,24,28,43,22,48,23,44,34,16,75,34,70,47,37,14,43,8,43,45,69,70,58,37,51,65,60,36,59,58,34,43,69,45,88,46,56,68,40,19,32,28,21,36,46,21,49,35,28,29,38,69,24,70,84,32,45,60,56,38,34,56,75,43,44,58,59,48,61,73,69,54,69,65,85,45,68,69,36,47,52,37,45,52,50,27,53,51,42,43,31,74,51,52,44,71,69,45,39,51,47,46,54,49,37,53,69,70,48,59,66,73,41,19,38,38,41,39,50,48,44,47,74,41,50,49,80,90,45,44,56,55,46,33,59,77,60,47,27,45,58,44,39,56,50,26,58,71,45,90,45,65,66,47,21,49,52,22,51,52,31,52,51,48,45,51,54,57,53,54,71,70,46,76,76,69,72,66,73,76,72,79,73,79,74,75,78,125,138,87,74,60,59,62,59,36,49,58,36,50,72,42,84,51,61,68,53,19,37,50,27,33,46,50,50,25,60,52,17,51,95,27,69,69,48,30,50,48,44,54,74,62,60,34,55,66,58,40,45,53,32,34,64,43,88,49,58,71,44,19,37,31,27,47,48,27,51,46,33,40,34,56,96,26,74,67,48,39,49,51,45,50,73,69,58,35,58,64,37,40,52,55,27,47,71,44,92,40,66,66,35,22,29,49,27,28,42,45,51,23,56,49,26,69,71,40,73,65,40,30,53,42,47,40,27,40,51,39,56,62,50,37,48,57,33,58,72,47,90,48,63,64,41,26,32,23,24,27,43,22,48,22,43,35,16,74,35,68,46,36,14,42,8,43,47,70,70,59,36,50,64,60,36,58,58,34,44,69,44,88,46,55,69,42,18,32,26,20,36,48,21,50,36,29,28,38,70,24,71,82,33,45,60,56,39,33,56,75,43,44,56,60,49,60,72,69,54,70,66,84,44,68,70,37,48,52,36,45,53,50,29,53,49,43,44,32,74,52,52,45,70,71,44,38,51,48,46,54,49,38,53,70,71,47,57,67,72,40,20,37,38,42,38,50,47,42,48,74,38,50,51,80,88,45,44,55,55,45,34,60,76,60,46,26,45,59,45,38,56,50,24,57,70,44,91,47,66,67,47,22,49,52,22,49,50,33,52,50,47,45,51,54,56,52,54,72,70,47,77,77,68,73,68,74,77,74,80,73,78,76,74,82,121

InterPro domains:
  IPR000225 Armadillo [PF00514] (2-31)
  IPR000225 Armadillo [PF00514] (34-73)
  IPR000225 Armadillo [PF00514] (118-157)
  IPR000225 Armadillo [PS50176] (3-38)
  IPR000225 Armadillo [PS50176] (45-87)
  IPR000225 Armadillo [PS50176] (129-171)
  IPR000225 Armadillo [PS50176] (170-212)
  IPR000225 Armadillo [SM00185] (2-32)
  IPR000225 Armadillo [SM00185] (34-74)
  IPR000225 Armadillo [SM00185] (76-116)
  IPR000225 Armadillo [SM00185] (118-158)
  IPR000225 Armadillo [SM00185] (159-199)
  IPR000225 Armadillo [SM00185] (274-314)
  IPR011989 Armadillo-like helical [G3DSA:1.25.10.10] (1-101)
  IPR011989 Armadillo-like helical [G3DSA:1.25.10.10] (102-323)
  IPR016024 Armadillo-type fold [SSF48371] (2-313)
  IPR044282 Armadillo repeat protein ABAP1/ARIA [PTHR46710] (1-335)

Radius of gyration: 31.29 Å; Cα contacts (8 Å, |Δi|>4): 956; chains: 2; bounding box: 67×152×75 Å

Foldseek 3Di:
DPPDLLVLLVQCPDPDQVSVLVSLQVLLVQLAPDQVSLVVNVVSVSLLSLLVQLQDLDPSRVLSSLSNLLSSLVPDLPSLVVNVVSPNLLSLLVQLPHPDLSSVLSSLQNLLSQLVNDVVSLVVSVVSPNQLSLLVQLPDPDLSSLLSSLSNLLSSLQDQVSLLVNVVSPNQLSLLVQCQPPDQSSNQSSLSNLLSSLQHLNCLLVCQQNPVLVSLVPGDHDDVSSVVSSVSSLLSSLVSCDDPSVVVLLVCLPPPDLVSVLSSLLSCLVRYDLVCLCVRCPVSVSVVSLVVQCVDPDPVSNVSSVVSVVSNVVSVVVVDPCPCPPPPDPPPPPD/DPPDQLVLLVQCPDPDQVSNLVSLQVLLVQLAPDQVSLVVNVVSVSLLSLLVQLQDLDPSRVLSSLSNLLSSLVPDLVSLVVNVVSPNLLSLLVQLPHPDLSSVLSSLQNLLSQLVNDVVSLVVSVVSPNQLSLLVQLPDPDLSSLLSSLSNLLSSLQDQVSLLVNVVSPNQLSLLVQCQPPDQSSNQSSLSNLLSSLLHLNCLLVCQQNLVLVSLVPGDHDDVNSVVSSVSSLLSSLVSCDDPSVVVLLVCLPPPDLVSVLSSLLSCLPRYDLVCLCVRCPVSVSVVSLVVQCVDPDPVSNVSSVVSVVSSVVSVVVVPPVPVPPPDPPPPPPD

Nearest PDB structures (foldseek):
  6s9o-assembly1_A  TM=7.000E-01  e=4.158E-14  synthetic construct
  6s9p-assembly1_B  TM=6.782E-01  e=5.625E-14  synthetic construct
  6sa7-assembly1_B  TM=6.751E-01  e=4.095E-13  synthetic construct
  6s9m-assembly1_A  TM=6.368E-01  e=1.277E-13  synthetic construct
  6s9o-assembly3_C  TM=6.580E-01  e=3.922E-13  synthetic construct

pLDDT: mean 92.77, std 12.63, range [27.03, 98.88]